Protein AF-A0A931P2D6-F1 (afdb_monomer)

Nearest PDB structures (foldseek):
  6zqb-assembly1_UE  TM=3.163E-01  e=4.507E-01  Saccharomyces cerevisiae S288C
  6lqt-assembly1_A5  TM=3.048E-01  e=7.176E-01  Saccharomyces cerevisiae S288C
  6lqs-assembly1_A5  TM=2.216E-01  e=8.544E-01  Saccharomyces cerevisiae S288C
  3nt2-assembly1_A  TM=3.151E-01  e=7.345E+00  Bacillus subtilis

pLDDT: mean 74.33, std 22.75, range [22.62, 98.75]

Secondary structure (DSSP, 8-state):
-------------------------EEEETTEEEETTTTTTS-SEEETTTTEEEEE--SS--EEEEEEEEEE-TTS-EEEEEEEEEEEEE-TTS-EEEEEEEGGG-SEEEEE-S--SSS-----EE-------TT---B-------------TT-GGGTTEEEE-TTS-EEEEEEE---SS--EEEEEE-TT-TTS-TTSHHHHHHHHHHHTT-BTTEEEEEETTT-B-S-----SSS---S-TTS-B---EEE--PPTT-EEEEEEESSS-HHHHHHHHHTTPPPPTTTS-EESSGGGSPPP-SS-TT-SEEESSSSSSEEEE-SS-TTSS----S-SEEEEEESEEE--EEHHHHS-TT--GGGSHHIIIIIHHHHHHHHHHHHHHHHS-STT-EEBPTT-EEEEEEEEE--SS--EEEEEE-TT-TTSPTTSHHHHHHHHHHHTT-BTTEEEEEETTT-B-SB----SSS-----S-B---EEEE--TT-EEEEEEETTS-HHHHHH-TTTT-STTSTTGGG--EESSGGGSPP-TTTT--EEE--GGG--SSEEEE-SS-TT-TTT------SEEEEEESBPPPP--BTTTS---TTT-GGGSTTHHHHH-

Sequence (615 aa):
MQAIKRLFAATTINHKGSKTRRGVRQVKLGSEMLEGRQLMATGPVFDPGTKQLLIYGTSGNDSVSVGYGSKTDSAGMTVTDSSQIKVSMQIPDGSYIEGQFAAADILLARYVGKGGDDLIQNRTNLVITVADQPNGGTISTSLLYGSTNNSLNNQSSQIGVFTVGRTGEVSVDYIFRGAGYNGSLGFYSLEGMDQYTPGSDAYIKEAVRRANANGSQGFTSINAATEAARFSGKTSWEGDLNNKTSPYKGLKTFTNLAPGSTFAAIIIPSGTFSGVNTKLVKNQTLSSSERPLFSIPEANPYVATSQLWGQMGDLDNRGSLFAFEDQRLDGTTDKDYNDMVFQITGATGVAAPVTEVANPSRKFQSETVFQSEIKQYATEQKNLDVMTESQGQKGIWQVAPSGQVTVDYRFDGGGYESEMAIFSLAGMENLTPGSPEYIKEAARRALTGTELGYVVIRDRIEGAAVAGPMTWESNFNKGGYNGIKTFAMKPGDLIGAMMVPAGTIWEAFNKPELGKDVTSSDNKKRALFSIPEANPMNAWGGTQMIDSMYGGVSGRQYGWEDIRGDNAANCDRDFNDIVFSIGGVSMGTIDSWDKVPTPSNKKILNSTLATSIFV

Mean predicted aligned error: 19.69 Å

Foldseek 3Di:
DDDDDDDDDDDDDDDDDDDDPFDWDWDDDPPDIDTPVVVQVQAWDQDLVVLEIEGEAEPDQKFKWKFFDWDQDPVRDTDGDLQKIKIWIQHPVRDIDIDIDGPVSHPFYFYDYPDGDDDDDDTDTDDDDDDPDPDGDTDGDGDDDDDDDDDDVPPLVAQQKKWFFPQQKKKKAFAFAPAPAQKWKKKFFCVPLVVDQAQDLVSQLQGLVQCVVPALGMHTHDGQVAEFHPDFDAFPVGHRPTDPVHYHPDMDMYHPHDHGTMMGMKMQRHDDSVVLNVCSVVVHDDDQSRRMFTSNASNADDDPPPLSFGQKADAQVFQFKMFGDSHGPVDDDQFQRRHTIMGMASMGGDGHHSCRRGDPVRHPCVGPCNVPPVVVVNVVRVVVRVCCSVLVFFQKWWFAPVQKKKKAFQAAQAPAQKWKKKFFCPPVPPPQAQDLVNLLLRLVQQVPLALGMHGDDGQVAAFHPDFDAWPVTHGPTDHYHPPIDMGGHDHGTMMKMKMQGRDDSVCCNVCVCFLVDVPDPRVLRHIAISGQSNADQAPLSNHFKAFACPPNDTAFKIFGFSHRCNNVVPGQPQSRNTIMTMDSIHGGHGHHPVSDPHDPSRHPCPTPCNVSRPD

Structure (mmCIF, N/CA/C/O backbone):
data_AF-A0A931P2D6-F1
#
_entry.id   AF-A0A931P2D6-F1
#
loop_
_atom_site.group_PDB
_atom_site.id
_atom_site.type_symbol
_atom_site.label_atom_id
_atom_site.label_alt_id
_atom_site.label_comp_id
_atom_site.label_asym_id
_atom_site.label_entity_id
_atom_site.label_seq_id
_atom_site.pdbx_PDB_ins_code
_atom_site.Cartn_x
_atom_site.Cartn_y
_atom_site.Cartn_z
_atom_site.occupancy
_atom_site.B_iso_or_equiv
_atom_site.auth_seq_id
_atom_site.auth_comp_id
_atom_site.auth_asym_id
_atom_site.auth_atom_id
_atom_site.pdbx_PDB_model_num
ATOM 1 N N . MET A 1 1 ? -6.272 -79.682 -29.704 1.00 27.00 1 MET A N 1
ATOM 2 C CA . MET A 1 1 ? -5.087 -80.473 -30.108 1.00 27.00 1 MET A CA 1
ATOM 3 C C . MET A 1 1 ? -3.895 -79.516 -30.119 1.00 27.00 1 MET A C 1
ATOM 5 O O . MET A 1 1 ? -4.114 -78.403 -30.561 1.00 27.00 1 MET A O 1
ATOM 9 N N . GLN A 1 2 ? -2.753 -79.898 -29.525 1.00 26.39 2 GLN A N 1
ATOM 10 C CA . GLN A 1 2 ? -1.398 -79.279 -29.571 1.00 26.39 2 GLN A CA 1
ATOM 11 C C . GLN A 1 2 ? -1.264 -77.884 -30.256 1.00 26.39 2 GLN A C 1
ATOM 13 O O . GLN A 1 2 ? -1.544 -77.779 -31.440 1.00 26.39 2 GLN A O 1
ATOM 18 N N . ALA A 1 3 ? -0.782 -76.798 -29.633 1.00 30.06 3 ALA A N 1
ATOM 19 C CA . ALA A 1 3 ? -0.156 -76.570 -28.317 1.00 30.06 3 ALA A CA 1
ATOM 20 C C . ALA A 1 3 ? -0.503 -75.134 -27.818 1.00 30.06 3 ALA A C 1
ATOM 22 O O . ALA A 1 3 ? -0.788 -74.283 -28.650 1.00 30.06 3 ALA A O 1
ATOM 23 N N . ILE A 1 4 ? -0.602 -74.730 -26.538 1.00 26.02 4 ILE A N 1
ATOM 24 C CA . ILE A 1 4 ? -0.168 -75.202 -25.199 1.00 26.02 4 ILE A CA 1
ATOM 25 C C . ILE A 1 4 ? 1.306 -74.913 -24.803 1.00 26.02 4 ILE A C 1
ATOM 27 O O . ILE A 1 4 ? 2.220 -75.540 -25.324 1.00 26.02 4 ILE A O 1
ATOM 31 N N . LYS A 1 5 ? 1.454 -74.120 -23.714 1.00 28.39 5 LYS A N 1
ATOM 32 C CA . LYS A 1 5 ? 2.644 -73.834 -22.852 1.00 28.39 5 LYS A CA 1
ATOM 33 C C . LYS A 1 5 ? 3.723 -72.935 -23.482 1.00 28.39 5 LYS A C 1
ATOM 35 O O . LYS A 1 5 ? 4.087 -73.121 -24.630 1.00 28.39 5 LYS A O 1
ATOM 40 N N . ARG A 1 6 ? 4.300 -71.950 -22.774 1.00 28.17 6 ARG A N 1
ATOM 41 C CA . ARG A 1 6 ? 4.526 -71.717 -21.314 1.00 28.17 6 ARG A CA 1
ATOM 42 C C . ARG A 1 6 ? 3.856 -70.397 -20.840 1.00 28.17 6 ARG A C 1
ATOM 44 O O . ARG A 1 6 ? 3.757 -69.502 -21.664 1.00 28.17 6 ARG A O 1
ATOM 51 N N . LEU A 1 7 ? 3.353 -70.144 -19.615 1.00 26.84 7 LEU A N 1
ATOM 52 C CA . LEU A 1 7 ? 3.245 -70.864 -18.317 1.00 26.84 7 LEU A CA 1
ATOM 53 C C . LEU A 1 7 ? 4.587 -71.275 -17.675 1.00 26.84 7 LEU A C 1
ATOM 55 O O . LEU A 1 7 ? 5.265 -72.129 -18.237 1.00 26.84 7 LEU A O 1
ATOM 59 N N . PHE A 1 8 ? 5.033 -70.763 -16.514 1.00 26.38 8 PHE A N 1
ATOM 60 C CA . PHE A 1 8 ? 4.377 -70.265 -15.271 1.00 26.38 8 PHE A CA 1
ATOM 61 C C . PHE A 1 8 ? 5.186 -69.059 -14.670 1.00 26.38 8 PHE A C 1
ATOM 63 O O . PHE A 1 8 ? 6.137 -68.634 -15.312 1.00 26.38 8 PHE A O 1
ATOM 70 N N . ALA A 1 9 ? 4.922 -68.430 -13.508 1.00 24.41 9 ALA A N 1
ATOM 71 C CA . ALA A 1 9 ? 4.168 -68.825 -12.308 1.00 24.41 9 ALA A CA 1
ATOM 72 C C . ALA A 1 9 ? 3.549 -67.637 -11.539 1.00 24.41 9 ALA A C 1
ATOM 74 O O . ALA A 1 9 ? 3.959 -66.491 -11.694 1.00 24.41 9 ALA A O 1
ATOM 75 N N . ALA A 1 10 ? 2.584 -67.947 -10.669 1.00 25.09 10 ALA A N 1
ATOM 76 C CA . ALA A 1 10 ? 1.986 -67.008 -9.725 1.00 25.09 10 ALA A CA 1
ATOM 77 C C . ALA A 1 10 ? 2.722 -67.005 -8.377 1.00 25.09 10 ALA A C 1
ATOM 79 O O . ALA A 1 10 ? 3.181 -68.054 -7.931 1.00 25.09 10 ALA A O 1
ATOM 80 N N . THR A 1 11 ? 2.670 -65.870 -7.672 1.00 22.62 11 THR A N 1
ATOM 81 C CA . THR A 1 11 ? 2.781 -65.842 -6.207 1.00 22.62 11 THR A CA 1
ATOM 82 C C . THR A 1 11 ? 1.677 -64.958 -5.640 1.00 22.62 11 THR A C 1
ATOM 84 O O . THR A 1 11 ? 1.738 -63.732 -5.717 1.00 22.62 11 THR A O 1
ATOM 87 N N . THR A 1 12 ? 0.650 -65.578 -5.062 1.00 24.42 12 THR A N 1
ATOM 88 C CA . THR A 1 12 ? -0.350 -64.880 -4.248 1.00 24.42 12 THR A CA 1
ATOM 89 C C . THR A 1 12 ? 0.163 -64.801 -2.815 1.00 24.42 12 THR A C 1
ATOM 91 O O . THR A 1 12 ? 0.302 -65.832 -2.164 1.00 24.42 12 THR A O 1
ATOM 94 N N . ILE A 1 13 ? 0.380 -63.593 -2.291 1.00 24.52 13 ILE A N 1
ATOM 95 C CA . ILE A 1 13 ? 0.448 -63.360 -0.843 1.00 24.52 13 ILE A CA 1
ATOM 96 C C . ILE A 1 13 ? -0.576 -62.283 -0.493 1.00 24.52 13 ILE A C 1
ATOM 98 O O . ILE A 1 13 ? -0.487 -61.141 -0.939 1.00 24.52 13 ILE A O 1
ATOM 102 N N . ASN A 1 14 ? -1.565 -62.672 0.309 1.00 27.97 14 ASN A N 1
ATOM 103 C CA . ASN A 1 14 ? -2.522 -61.752 0.909 1.00 27.97 14 ASN A CA 1
ATOM 104 C C . ASN A 1 14 ? -1.857 -60.985 2.053 1.00 27.97 14 ASN A C 1
ATOM 106 O O . ASN A 1 14 ? -1.484 -61.604 3.050 1.00 27.97 14 ASN A O 1
ATOM 110 N N . HIS A 1 15 ? -1.869 -59.653 2.007 1.00 24.97 15 HIS A N 1
ATOM 111 C CA . HIS A 1 15 ? -1.940 -58.870 3.240 1.00 24.97 15 HIS A CA 1
ATOM 112 C C . HIS A 1 15 ? -2.827 -57.634 3.097 1.00 24.97 15 HIS A C 1
ATOM 114 O O . HIS A 1 15 ? -2.893 -56.992 2.049 1.00 24.97 15 HIS A O 1
ATOM 120 N N . LYS A 1 16 ? -3.582 -57.370 4.168 1.00 32.19 16 LYS A N 1
ATOM 121 C CA . LYS A 1 16 ? -4.598 -56.320 4.254 1.00 32.19 16 LYS A CA 1
ATOM 122 C C . LYS A 1 16 ? -3.925 -54.948 4.289 1.00 32.19 16 LYS A C 1
ATOM 124 O O . LYS A 1 16 ? -2.996 -54.742 5.059 1.00 32.19 16 LYS A O 1
ATOM 129 N N . GLY A 1 17 ? -4.456 -53.997 3.529 1.00 25.98 17 GLY A N 1
ATOM 130 C CA . GLY A 1 17 ? -4.033 -52.601 3.580 1.00 25.98 17 GLY A CA 1
ATOM 131 C C . GLY A 1 17 ? -4.904 -51.750 2.668 1.00 25.98 17 GLY A C 1
ATOM 132 O O . GLY A 1 17 ? -4.983 -52.020 1.472 1.00 25.98 17 GLY A O 1
ATOM 133 N N . SER A 1 18 ? -5.583 -50.762 3.253 1.00 37.47 18 SER A N 1
ATOM 134 C CA . SER A 1 18 ? -6.448 -49.800 2.561 1.00 37.47 18 SER A CA 1
ATOM 135 C C . SER A 1 18 ? -5.818 -49.273 1.266 1.00 37.47 18 SER A C 1
ATOM 137 O O . SER A 1 18 ? -4.689 -48.784 1.280 1.00 37.47 18 SER A O 1
ATOM 139 N N . LYS A 1 19 ? -6.557 -49.334 0.151 1.00 28.84 19 LYS A N 1
ATOM 140 C CA . LYS A 1 19 ? -6.228 -48.589 -1.069 1.00 28.84 19 LYS A CA 1
ATOM 141 C C . LYS A 1 19 ? -7.383 -47.674 -1.437 1.00 28.84 19 LYS A C 1
ATOM 143 O O . LYS A 1 19 ? -8.439 -48.122 -1.882 1.00 28.84 19 LYS A O 1
ATOM 148 N N . THR A 1 20 ? -7.139 -46.384 -1.252 1.00 27.72 20 THR A N 1
ATOM 149 C CA . THR A 1 20 ? -7.930 -45.288 -1.803 1.00 27.72 20 THR A CA 1
ATOM 150 C C . THR A 1 20 ? -8.100 -45.454 -3.316 1.00 27.72 20 THR A C 1
ATOM 152 O O . THR A 1 20 ? -7.175 -45.863 -4.024 1.00 27.72 20 THR A O 1
ATOM 155 N N . ARG A 1 21 ? -9.297 -45.140 -3.827 1.00 29.70 21 ARG A N 1
ATOM 156 C CA . ARG A 1 21 ? -9.554 -45.067 -5.273 1.00 29.70 21 ARG A CA 1
ATOM 157 C C . ARG A 1 21 ? -8.788 -43.873 -5.850 1.00 29.70 21 ARG A C 1
ATOM 159 O O . ARG A 1 21 ? -9.277 -42.751 -5.770 1.00 29.70 21 ARG A O 1
ATOM 166 N N . ARG A 1 22 ? -7.614 -44.122 -6.434 1.00 33.53 22 ARG A N 1
ATOM 167 C CA . ARG A 1 22 ? -6.877 -43.123 -7.222 1.00 33.53 22 ARG A CA 1
ATOM 168 C C . ARG A 1 22 ? -7.607 -42.840 -8.532 1.00 33.53 22 ARG A C 1
ATOM 170 O O . ARG A 1 22 ? -7.958 -43.777 -9.253 1.00 33.53 22 ARG A O 1
ATOM 177 N N . GLY A 1 23 ? -7.835 -41.567 -8.841 1.00 30.02 23 GLY A N 1
ATOM 178 C CA . GLY A 1 23 ? -8.531 -41.141 -10.055 1.00 30.02 23 GLY A CA 1
ATOM 179 C C . GLY A 1 23 ? -7.621 -41.195 -11.281 1.00 30.02 23 GLY A C 1
ATOM 180 O O . GLY A 1 23 ? -6.990 -40.200 -11.629 1.00 30.02 23 GLY A O 1
ATOM 181 N N . VAL A 1 24 ? -7.546 -42.343 -11.960 1.00 36.50 24 VAL A N 1
ATOM 182 C CA . VAL A 1 24 ? -6.767 -42.467 -13.203 1.00 36.50 24 VAL A CA 1
ATOM 183 C C . VAL A 1 24 ? -7.470 -41.702 -14.328 1.00 36.50 24 VAL A C 1
ATOM 185 O O . VAL A 1 24 ? -8.568 -42.069 -14.742 1.00 36.50 24 VAL A O 1
ATOM 188 N N . ARG A 1 25 ? -6.832 -40.650 -14.857 1.00 43.62 25 ARG A N 1
ATOM 189 C CA . ARG A 1 25 ? -7.270 -40.025 -16.114 1.00 43.62 25 ARG A CA 1
ATOM 190 C C . ARG A 1 25 ? -7.010 -40.984 -17.276 1.00 43.62 25 ARG A C 1
ATOM 192 O O . ARG A 1 25 ? -5.879 -41.428 -17.465 1.00 43.62 25 ARG A O 1
ATOM 199 N N . GLN A 1 26 ? -8.052 -41.253 -18.053 1.00 42.09 26 GLN A N 1
ATOM 200 C CA . GLN A 1 26 ? -7.962 -41.916 -19.352 1.00 42.09 26 GLN A CA 1
ATOM 201 C C . GLN A 1 26 ? -7.971 -40.852 -20.456 1.00 42.09 26 GLN A C 1
ATOM 203 O O . GLN A 1 26 ? -8.661 -39.838 -20.324 1.00 42.09 26 GLN A O 1
ATOM 208 N N . VAL A 1 27 ? -7.220 -41.077 -21.533 1.00 43.12 27 VAL A N 1
ATOM 209 C CA . VAL A 1 27 ? -7.222 -40.221 -22.731 1.00 43.12 27 VAL A CA 1
ATOM 210 C C . VAL A 1 27 ? -7.683 -41.060 -23.918 1.00 43.12 27 VAL A C 1
ATOM 212 O O . VAL A 1 27 ? -7.249 -42.203 -24.077 1.00 43.12 27 VAL A O 1
ATOM 215 N N . LYS A 1 28 ? -8.585 -40.504 -24.731 1.00 39.28 28 LYS A N 1
ATOM 216 C CA . LYS A 1 28 ? -9.115 -41.176 -25.917 1.00 39.28 28 LYS A CA 1
ATOM 217 C C . LYS A 1 28 ? -8.260 -40.845 -27.136 1.00 39.28 28 LYS A C 1
ATOM 219 O O . LYS A 1 28 ? -8.118 -39.675 -27.476 1.00 39.28 28 LYS A O 1
ATOM 224 N N . LEU A 1 29 ? -7.743 -41.868 -27.805 1.00 41.34 29 LEU A N 1
ATOM 225 C CA . LEU A 1 29 ? -6.974 -41.760 -29.044 1.00 41.34 29 LEU A CA 1
ATOM 226 C C . LEU A 1 29 ? -7.698 -42.552 -30.132 1.00 41.34 29 LEU A C 1
ATOM 228 O O . LEU A 1 29 ? -7.750 -43.781 -30.107 1.00 41.34 29 LEU A O 1
ATOM 232 N N . GLY A 1 30 ? -8.331 -41.834 -31.063 1.00 50.66 30 GLY A N 1
ATOM 233 C CA . GLY A 1 30 ? -9.207 -42.440 -32.066 1.00 50.66 30 GLY A CA 1
ATOM 234 C C . GLY A 1 30 ? -10.368 -43.204 -31.417 1.00 50.66 30 GLY A C 1
ATOM 235 O O . GLY A 1 30 ? -11.202 -42.618 -30.722 1.00 50.66 30 GLY A O 1
ATOM 236 N N . SER A 1 31 ? -10.436 -44.515 -31.652 1.00 36.12 31 SER A N 1
ATOM 237 C CA . SER A 1 31 ? -11.434 -45.413 -31.057 1.00 36.12 31 SER A CA 1
ATOM 238 C C . SER A 1 31 ? -11.044 -45.983 -29.688 1.00 36.12 31 SER A C 1
ATOM 240 O O . SER A 1 31 ? -11.916 -46.526 -29.012 1.00 36.12 31 SER A O 1
ATOM 242 N N . GLU A 1 32 ? -9.784 -45.866 -29.262 1.00 37.41 32 GLU A N 1
ATOM 243 C CA . GLU A 1 32 ? -9.263 -46.528 -28.058 1.00 37.41 32 GLU A CA 1
ATOM 244 C C . GLU A 1 32 ? -9.112 -45.578 -26.861 1.00 37.41 32 GLU A C 1
ATOM 246 O O . GLU A 1 32 ? -8.974 -44.362 -27.004 1.00 37.41 32 GLU A O 1
ATOM 251 N N . MET A 1 33 ? -9.156 -46.149 -25.655 1.00 44.28 33 MET A N 1
ATOM 252 C CA . MET A 1 33 ? -8.994 -45.449 -24.377 1.00 44.28 33 MET A CA 1
ATOM 253 C C . MET A 1 33 ? -7.714 -45.948 -23.708 1.00 44.28 33 MET A C 1
ATOM 255 O O . MET A 1 33 ? -7.650 -47.117 -23.329 1.00 44.28 33 MET A O 1
ATOM 259 N N . LEU A 1 34 ? -6.713 -45.079 -23.549 1.00 43.94 34 LEU A N 1
ATOM 260 C CA . LEU A 1 34 ? -5.438 -45.435 -22.922 1.00 43.94 34 LEU A CA 1
ATOM 261 C C . LEU A 1 34 ? -5.360 -44.929 -21.479 1.00 43.94 34 LEU A C 1
ATOM 263 O O . LEU A 1 34 ? -5.760 -43.803 -21.164 1.00 43.94 34 LEU A O 1
ATOM 267 N N . GLU A 1 35 ? -4.804 -45.759 -20.597 1.00 48.09 35 GLU A N 1
ATOM 268 C CA . GLU A 1 35 ? -4.515 -45.387 -19.210 1.00 48.09 35 GLU A CA 1
ATOM 269 C C . GLU A 1 35 ? -3.134 -44.730 -19.067 1.00 48.09 35 GLU A C 1
ATOM 271 O O . GLU A 1 35 ? -2.210 -44.990 -19.839 1.00 48.09 35 GLU A O 1
ATOM 276 N N . GLY A 1 36 ? -2.942 -43.940 -18.003 1.00 43.00 36 GLY A N 1
ATOM 277 C CA . GLY A 1 36 ? -1.707 -43.182 -17.741 1.00 43.00 36 GLY A CA 1
ATOM 278 C C . GLY A 1 36 ? -0.396 -43.982 -17.654 1.00 43.00 36 GLY A C 1
ATOM 279 O O . GLY A 1 36 ? 0.670 -43.378 -17.610 1.00 43.00 36 GLY A O 1
ATOM 280 N N . ARG A 1 37 ? -0.433 -45.324 -17.636 1.00 46.22 37 ARG A N 1
ATOM 281 C CA . ARG A 1 37 ? 0.767 -46.172 -17.780 1.00 46.22 37 ARG A CA 1
ATOM 282 C C . ARG A 1 37 ? 1.078 -46.562 -19.227 1.00 46.22 37 ARG A C 1
ATOM 284 O O . ARG A 1 37 ? 2.245 -46.767 -19.530 1.00 46.22 37 ARG A O 1
ATOM 291 N N . GLN A 1 38 ? 0.072 -46.661 -20.096 1.00 47.16 38 GLN A N 1
ATOM 292 C CA . GLN A 1 38 ? 0.253 -46.950 -21.524 1.00 47.16 38 GLN A CA 1
ATOM 293 C C . GLN A 1 38 ? 0.773 -45.714 -22.267 1.00 47.16 38 GLN A C 1
ATOM 295 O O . GLN A 1 38 ? 1.673 -45.839 -23.090 1.00 47.16 38 GLN A O 1
ATOM 300 N N . LEU A 1 39 ? 0.297 -44.521 -21.890 1.00 50.88 39 LEU A N 1
ATOM 301 C CA . LEU A 1 39 ? 0.727 -43.236 -22.463 1.00 50.88 39 LEU A CA 1
ATOM 302 C C . LEU A 1 39 ? 2.235 -42.945 -22.302 1.00 50.88 39 LEU A C 1
ATOM 304 O O . LEU A 1 39 ? 2.794 -42.189 -23.086 1.00 50.88 39 LEU A O 1
ATOM 308 N N . MET A 1 40 ? 2.916 -43.563 -21.326 1.00 47.66 40 MET A N 1
ATOM 309 C CA . MET A 1 40 ? 4.375 -43.427 -21.164 1.00 47.66 40 MET A CA 1
ATOM 310 C C . MET A 1 40 ? 5.190 -44.313 -22.125 1.00 47.66 40 MET A C 1
ATOM 312 O O . MET A 1 40 ? 6.397 -44.131 -22.225 1.00 47.66 40 MET A O 1
ATOM 316 N N . ALA A 1 41 ? 4.566 -45.277 -22.811 1.00 47.41 41 ALA A N 1
ATOM 317 C CA . ALA A 1 41 ? 5.238 -46.169 -23.763 1.00 47.41 41 ALA A CA 1
ATOM 318 C C . ALA A 1 41 ? 5.039 -45.750 -25.233 1.00 47.41 41 ALA A C 1
ATOM 320 O O . ALA A 1 41 ? 5.680 -46.307 -26.119 1.00 47.41 41 ALA A O 1
ATOM 321 N N . THR A 1 42 ? 4.145 -44.792 -25.499 1.00 50.28 42 THR A N 1
ATOM 322 C CA . THR A 1 42 ? 3.752 -44.359 -26.852 1.00 50.28 42 THR A CA 1
ATOM 323 C C . THR A 1 42 ? 4.467 -43.099 -27.345 1.00 50.28 42 THR A C 1
ATOM 325 O O . THR A 1 42 ? 4.285 -42.724 -28.498 1.00 50.28 42 THR A O 1
ATOM 328 N N . GLY A 1 43 ? 5.267 -42.442 -26.499 1.00 54.38 43 GLY A N 1
ATOM 329 C CA . GLY A 1 43 ? 5.940 -41.183 -26.832 1.00 54.38 43 GLY A CA 1
ATOM 330 C C . GLY A 1 43 ? 5.035 -39.948 -26.762 1.00 54.38 43 GLY A C 1
ATOM 331 O O . GLY A 1 43 ? 3.987 -39.993 -26.112 1.00 54.38 43 GLY A O 1
ATOM 332 N N . PRO A 1 44 ? 5.442 -38.825 -27.386 1.00 58.59 44 PRO A N 1
ATOM 333 C CA . PRO A 1 44 ? 4.629 -37.615 -27.462 1.00 58.59 44 PRO A CA 1
ATOM 334 C C . PRO A 1 44 ? 3.285 -37.881 -28.154 1.00 58.59 44 PRO A C 1
ATOM 336 O O . PRO A 1 44 ? 3.231 -38.525 -29.199 1.00 58.59 44 PRO A O 1
ATOM 339 N N . VAL A 1 45 ? 2.198 -37.358 -27.591 1.00 59.09 45 VAL A N 1
ATOM 340 C CA . VAL A 1 45 ? 0.827 -37.565 -28.078 1.00 59.09 45 VAL A CA 1
ATOM 341 C C . VAL A 1 45 ? 0.213 -36.229 -28.469 1.00 59.09 45 VAL A C 1
ATOM 343 O O . VAL A 1 45 ? 0.094 -35.337 -27.633 1.00 59.09 45 VAL A O 1
ATOM 346 N N . PHE A 1 46 ? -0.230 -36.094 -29.717 1.00 53.47 46 PHE A N 1
ATOM 347 C CA . PHE A 1 46 ? -1.015 -34.939 -30.151 1.00 53.47 46 PHE A CA 1
ATOM 348 C C . PHE A 1 46 ? -2.516 -35.195 -29.947 1.00 53.47 46 PHE A C 1
ATOM 350 O O . PHE A 1 46 ? -3.054 -36.187 -30.439 1.00 53.47 46 PHE A O 1
ATOM 357 N N . ASP A 1 47 ? -3.191 -34.294 -29.232 1.00 56.50 47 ASP A N 1
ATOM 358 C CA . ASP A 1 47 ? -4.649 -34.240 -29.120 1.00 56.50 47 ASP A CA 1
ATOM 359 C C . ASP A 1 47 ? -5.206 -33.259 -30.172 1.00 56.50 47 ASP A C 1
ATOM 361 O O . ASP A 1 47 ? -5.114 -32.040 -29.978 1.00 56.50 47 ASP A O 1
ATOM 365 N N . PRO A 1 48 ? -5.815 -33.750 -31.270 1.00 43.59 48 PRO A N 1
ATOM 366 C CA . PRO A 1 48 ? -6.353 -32.894 -32.324 1.00 43.59 48 PRO A CA 1
ATOM 367 C C . PRO A 1 48 ? -7.606 -32.115 -31.900 1.00 43.59 48 PRO A C 1
ATOM 369 O O . PRO A 1 48 ? -7.946 -31.126 -32.545 1.00 43.59 48 PRO A O 1
ATOM 372 N N . GLY A 1 49 ? -8.298 -32.525 -30.829 1.00 46.09 49 GLY A N 1
ATOM 373 C CA . GLY A 1 49 ? -9.482 -31.832 -30.318 1.00 46.09 49 GLY A CA 1
ATOM 374 C C . GLY A 1 49 ? -9.134 -30.568 -29.533 1.00 46.09 49 GLY A C 1
ATOM 375 O O . GLY A 1 49 ? -9.867 -29.584 -29.599 1.00 46.09 49 GLY A O 1
ATOM 376 N N . THR A 1 50 ? -8.002 -30.570 -28.821 1.00 48.59 50 THR A N 1
ATOM 377 C CA . THR A 1 50 ? -7.498 -29.394 -28.087 1.00 48.59 50 THR A CA 1
ATOM 378 C C . THR A 1 50 ? -6.308 -28.700 -28.757 1.00 48.59 50 THR A C 1
ATOM 380 O O . THR A 1 50 ? -5.880 -27.648 -28.280 1.00 48.59 50 THR A O 1
ATOM 383 N N . LYS A 1 51 ? -5.782 -29.264 -29.855 1.00 46.16 51 LYS A N 1
ATOM 384 C CA . LYS A 1 51 ? -4.535 -28.858 -30.531 1.00 46.16 51 LYS A CA 1
ATOM 385 C C . LYS A 1 51 ? -3.312 -28.843 -29.599 1.00 46.16 51 LYS A C 1
ATOM 387 O O . LYS A 1 51 ? -2.423 -27.999 -29.735 1.00 46.16 51 LYS A O 1
ATOM 392 N N . GLN A 1 52 ? -3.266 -29.766 -28.633 1.00 46.72 52 GLN A N 1
ATOM 393 C CA . GLN A 1 52 ? -2.192 -29.851 -27.634 1.00 46.72 52 GLN A CA 1
ATOM 394 C C . GLN A 1 52 ? -1.246 -31.018 -27.914 1.00 46.72 52 GLN A C 1
ATOM 396 O O . GLN A 1 52 ? -1.688 -32.141 -28.143 1.00 46.72 52 GLN A O 1
ATOM 401 N N . LEU A 1 53 ? 0.062 -30.769 -27.823 1.00 53.03 53 LEU A N 1
ATOM 402 C CA . LEU A 1 53 ? 1.081 -31.815 -27.792 1.00 53.03 53 LEU A CA 1
ATOM 403 C C . LEU A 1 53 ? 1.428 -32.160 -26.336 1.00 53.03 53 LEU A C 1
ATOM 405 O O . LEU A 1 53 ? 1.909 -31.317 -25.577 1.00 53.03 53 LEU A O 1
ATOM 409 N N . LEU A 1 54 ? 1.181 -33.404 -25.942 1.00 53.62 54 LEU A N 1
ATOM 410 C CA . LEU A 1 54 ? 1.388 -33.927 -24.595 1.00 53.62 54 LEU A CA 1
ATOM 411 C C . LEU A 1 54 ? 2.648 -34.795 -24.567 1.00 53.62 54 LEU A C 1
ATOM 413 O O . LEU A 1 54 ? 2.736 -35.801 -25.267 1.00 53.62 54 LEU A O 1
ATOM 417 N N . ILE A 1 55 ? 3.621 -34.410 -23.745 1.00 59.06 55 ILE A N 1
ATOM 418 C CA . ILE A 1 55 ? 4.889 -35.122 -23.567 1.00 59.06 55 ILE A CA 1
ATOM 419 C C . ILE A 1 55 ? 4.887 -35.726 -22.161 1.00 59.06 55 ILE A C 1
ATOM 421 O O . ILE A 1 55 ? 4.863 -35.002 -21.166 1.00 59.06 55 ILE A O 1
ATOM 425 N N . TYR A 1 56 ? 4.888 -37.054 -22.074 1.00 56.31 56 TYR A N 1
ATOM 426 C CA . TYR A 1 56 ? 4.894 -37.787 -20.808 1.00 56.31 56 TYR A CA 1
ATOM 427 C C . TYR A 1 56 ? 6.318 -38.206 -20.461 1.00 56.31 56 TYR A C 1
ATOM 429 O O . TYR A 1 56 ? 6.983 -38.814 -21.293 1.00 56.31 56 TYR A O 1
ATOM 437 N N . GLY A 1 57 ? 6.764 -37.911 -19.241 1.00 50.91 57 GLY A N 1
ATOM 438 C CA . GLY A 1 57 ? 8.097 -38.288 -18.770 1.00 50.91 57 GLY A CA 1
ATOM 439 C C . GLY A 1 57 ? 8.091 -38.866 -17.361 1.00 50.91 57 GLY A C 1
ATOM 440 O O . GLY A 1 57 ? 7.072 -38.906 -16.658 1.00 50.91 57 GLY A O 1
ATOM 441 N N . THR A 1 58 ? 9.252 -39.354 -16.952 1.00 46.75 58 THR A N 1
ATOM 442 C CA . THR A 1 58 ? 9.480 -39.934 -15.635 1.00 46.75 58 THR A CA 1
ATOM 443 C C . THR A 1 58 ? 10.015 -38.892 -14.652 1.00 46.75 58 THR A C 1
ATOM 445 O O . THR A 1 58 ? 10.358 -37.766 -15.000 1.00 46.75 58 THR A O 1
ATOM 448 N N . SER A 1 59 ? 9.993 -39.219 -13.361 1.00 45.66 59 SER A N 1
ATOM 449 C CA . SER A 1 59 ? 10.592 -38.367 -12.334 1.00 45.66 59 SER A CA 1
ATOM 450 C C . SER A 1 59 ? 12.114 -38.554 -12.354 1.00 45.66 59 SER A C 1
ATOM 452 O O . SER A 1 59 ? 12.613 -39.506 -11.750 1.00 45.66 59 SER A O 1
ATOM 454 N N . GLY A 1 60 ? 12.830 -37.676 -13.055 1.00 46.88 60 GLY A N 1
ATOM 455 C CA . GLY A 1 60 ? 14.278 -37.752 -13.250 1.00 46.88 60 GLY A CA 1
ATOM 456 C C . GLY A 1 60 ? 14.816 -36.606 -14.111 1.00 46.88 60 GLY A C 1
ATOM 457 O O . GLY A 1 60 ? 14.071 -35.697 -14.477 1.00 46.88 60 GLY A O 1
ATOM 458 N N . ASN A 1 61 ? 16.115 -36.660 -14.427 1.00 44.09 61 ASN A N 1
ATOM 459 C CA . ASN A 1 61 ? 16.800 -35.730 -15.337 1.00 44.09 61 ASN A CA 1
ATOM 460 C C . ASN A 1 61 ? 16.473 -36.048 -16.813 1.00 44.09 61 ASN A C 1
ATOM 462 O O . ASN A 1 61 ? 17.375 -36.266 -17.622 1.00 44.09 61 ASN A O 1
ATOM 466 N N . ASP A 1 62 ? 15.188 -36.125 -17.149 1.00 47.38 62 ASP A N 1
ATOM 467 C CA . ASP A 1 62 ? 14.713 -36.402 -18.504 1.00 47.38 62 ASP A CA 1
ATOM 468 C C . ASP A 1 62 ? 15.008 -35.173 -19.385 1.00 47.38 62 ASP A C 1
ATOM 470 O O . ASP A 1 62 ? 14.606 -34.054 -19.054 1.00 47.38 62 ASP A O 1
ATOM 474 N N . SER A 1 63 ? 15.714 -35.358 -20.506 1.00 49.69 63 SER A N 1
ATOM 475 C CA . SER A 1 63 ? 15.993 -34.269 -21.450 1.00 49.69 63 SER A CA 1
ATOM 476 C C . SER A 1 63 ? 15.014 -34.324 -22.623 1.00 49.69 63 SER A C 1
ATOM 478 O O . SER A 1 63 ? 14.774 -35.377 -23.217 1.00 49.69 63 SER A O 1
ATOM 480 N N . VAL A 1 64 ? 14.409 -33.182 -22.954 1.00 49.16 64 VAL A N 1
ATOM 481 C CA . VAL A 1 64 ? 13.459 -33.058 -24.067 1.00 49.16 64 VAL A CA 1
ATOM 482 C C . VAL A 1 64 ? 14.042 -32.091 -25.082 1.00 49.16 64 VAL A C 1
ATOM 484 O O . VAL A 1 64 ? 14.266 -30.925 -24.781 1.00 49.16 64 VAL A O 1
ATOM 487 N N . SER A 1 65 ? 14.284 -32.586 -26.291 1.00 51.03 65 SER A N 1
ATOM 488 C CA . SER A 1 65 ? 14.737 -31.794 -27.430 1.00 51.03 65 SER A CA 1
ATOM 489 C C . SER A 1 65 ? 13.583 -31.595 -28.403 1.00 51.03 65 SER A C 1
ATOM 491 O O . SER A 1 65 ? 12.902 -32.552 -28.781 1.00 51.03 65 SER A O 1
ATOM 493 N N . VAL A 1 66 ? 13.376 -30.352 -28.831 1.00 50.97 66 VAL A N 1
ATOM 494 C CA . VAL A 1 66 ? 12.418 -30.001 -29.882 1.00 50.97 66 VAL A CA 1
ATOM 495 C C . VAL A 1 66 ? 13.202 -29.385 -31.032 1.00 50.97 66 VAL A C 1
ATOM 497 O O . VAL A 1 66 ? 13.897 -28.388 -30.860 1.00 50.97 66 VAL A O 1
ATOM 500 N N . GLY A 1 67 ? 13.099 -29.996 -32.205 1.00 50.34 67 GLY A N 1
ATOM 501 C CA . GLY A 1 67 ? 13.711 -29.518 -33.436 1.00 50.34 67 GLY A CA 1
ATOM 502 C C . GLY A 1 67 ? 12.704 -29.500 -34.575 1.00 50.34 67 GLY A C 1
ATOM 503 O O . GLY A 1 67 ? 11.561 -29.937 -34.439 1.00 50.34 67 GLY A O 1
ATOM 504 N N . TYR A 1 68 ? 13.139 -29.014 -35.726 1.00 53.06 68 TYR A N 1
ATOM 505 C CA . TYR A 1 68 ? 12.361 -29.118 -36.954 1.00 53.06 68 TYR A CA 1
ATOM 506 C C . TYR A 1 68 ? 12.589 -30.478 -37.626 1.00 53.06 68 TYR A C 1
ATOM 508 O O . TYR A 1 68 ? 13.578 -31.169 -37.364 1.00 53.06 68 TYR A O 1
ATOM 516 N N . GLY A 1 69 ? 11.661 -30.875 -38.494 1.00 51.38 69 GLY A N 1
ATOM 517 C CA . GLY A 1 69 ? 11.856 -32.007 -39.390 1.00 51.38 69 GLY A CA 1
ATOM 518 C C . GLY A 1 69 ? 12.983 -31.743 -40.389 1.00 51.38 69 GLY A C 1
ATOM 519 O O . GLY A 1 69 ? 13.553 -30.653 -40.461 1.00 51.38 69 GLY A O 1
ATOM 520 N N . SER A 1 70 ? 13.290 -32.744 -41.208 1.00 52.59 70 SER A N 1
ATOM 521 C CA . SER A 1 70 ? 14.162 -32.557 -42.367 1.00 52.59 70 SER A CA 1
ATOM 522 C C . SER A 1 70 ? 13.528 -33.185 -43.597 1.00 52.59 70 SER A C 1
ATOM 524 O O . SER A 1 70 ? 12.879 -34.228 -43.501 1.00 52.59 70 SER A O 1
ATOM 526 N N . LYS A 1 71 ? 13.715 -32.533 -44.741 1.00 50.72 71 LYS A N 1
ATOM 527 C CA . LYS A 1 71 ? 13.298 -33.006 -46.059 1.00 50.72 71 LYS A CA 1
ATOM 528 C C . LYS A 1 71 ? 14.496 -32.990 -46.989 1.00 50.72 71 LYS A C 1
ATOM 530 O O . LYS A 1 71 ? 15.379 -32.148 -46.855 1.00 50.72 71 LYS A O 1
ATOM 535 N N . THR A 1 72 ? 14.524 -33.907 -47.939 1.00 50.53 72 THR A N 1
ATOM 536 C CA . THR A 1 72 ? 15.519 -33.869 -49.009 1.00 50.53 72 THR A CA 1
ATOM 537 C C . THR A 1 72 ? 15.002 -32.948 -50.108 1.00 50.53 72 THR A C 1
ATOM 539 O O . THR A 1 72 ? 13.872 -33.116 -50.570 1.00 50.53 72 THR A O 1
ATOM 542 N N . ASP A 1 73 ? 15.792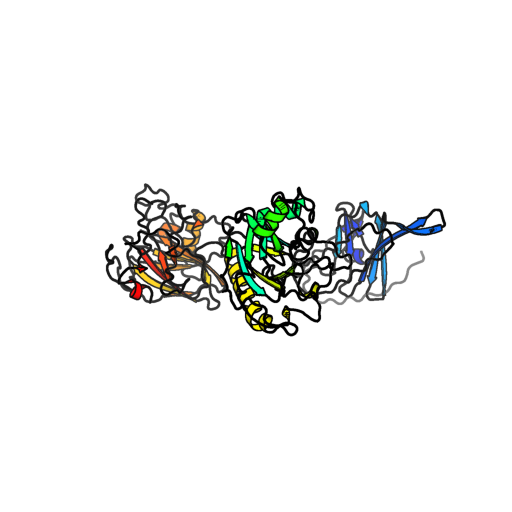 -31.952 -50.498 1.00 54.34 73 ASP A N 1
ATOM 543 C CA . ASP A 1 73 ? 15.463 -31.081 -51.622 1.00 54.34 73 ASP A CA 1
ATOM 544 C C . ASP A 1 73 ? 15.613 -31.807 -52.974 1.00 54.34 73 ASP A C 1
ATOM 546 O O . ASP A 1 73 ? 16.073 -32.949 -53.065 1.00 54.34 73 ASP A O 1
ATOM 550 N N . SER A 1 74 ? 15.234 -31.137 -54.062 1.00 51.66 74 SER A N 1
ATOM 551 C CA . SER A 1 74 ? 15.348 -31.683 -55.420 1.00 51.66 74 SER A CA 1
ATOM 552 C C . SER A 1 74 ? 16.793 -31.892 -55.906 1.00 51.66 74 SER A C 1
ATOM 554 O O . SER A 1 74 ? 16.981 -32.447 -56.986 1.00 51.66 74 SER A O 1
ATOM 556 N N . ALA A 1 75 ? 17.802 -31.450 -55.147 1.00 51.41 75 ALA A N 1
ATOM 557 C CA . ALA A 1 75 ? 19.222 -31.675 -55.409 1.00 51.41 75 ALA A CA 1
ATOM 558 C C . ALA A 1 75 ? 19.821 -32.804 -54.542 1.00 51.41 75 ALA A C 1
ATOM 560 O O . ALA A 1 75 ? 21.003 -33.117 -54.681 1.00 51.41 75 ALA A O 1
ATOM 561 N N . GLY A 1 76 ? 19.025 -33.443 -53.678 1.00 49.31 76 GLY A N 1
ATOM 562 C CA . GLY A 1 76 ? 19.480 -34.520 -52.800 1.00 49.31 76 GLY A CA 1
ATOM 563 C C . GLY A 1 76 ? 20.058 -34.050 -51.462 1.00 49.31 76 GLY A C 1
ATOM 564 O O . GLY A 1 76 ? 20.556 -34.885 -50.707 1.00 49.31 76 GLY A O 1
ATOM 565 N N . MET A 1 77 ? 19.999 -32.753 -51.135 1.00 38.78 77 MET A N 1
ATOM 566 C CA . MET A 1 77 ? 20.474 -32.235 -49.850 1.00 38.78 77 MET A CA 1
ATOM 567 C C . MET A 1 77 ? 19.378 -32.253 -48.785 1.00 38.78 77 MET A C 1
ATOM 569 O O . MET A 1 77 ? 18.238 -31.853 -49.015 1.00 38.78 77 MET A O 1
ATOM 573 N N . THR A 1 78 ? 19.741 -32.707 -47.587 1.00 44.72 78 THR A N 1
ATOM 574 C CA . THR A 1 78 ? 18.874 -32.674 -46.407 1.00 44.72 78 THR A CA 1
ATOM 575 C C . THR A 1 78 ? 18.781 -31.244 -45.884 1.00 44.72 78 THR A C 1
ATOM 577 O O . THR A 1 78 ? 19.741 -30.723 -45.320 1.00 44.72 78 THR A O 1
ATOM 580 N N . VAL A 1 79 ? 17.617 -30.623 -46.050 1.00 44.44 79 VAL A N 1
ATOM 581 C CA . VAL A 1 79 ? 17.303 -29.273 -45.576 1.00 44.44 79 VAL A CA 1
ATOM 582 C C . VAL A 1 79 ? 16.257 -29.321 -44.465 1.00 44.44 79 VAL A C 1
ATOM 584 O O . VAL A 1 79 ? 15.429 -30.233 -44.395 1.00 44.44 79 VAL A O 1
ATOM 587 N N . THR A 1 80 ? 16.286 -28.330 -43.579 1.00 47.88 80 THR A N 1
ATOM 588 C CA . THR A 1 80 ? 15.318 -28.195 -42.487 1.00 47.88 80 THR A CA 1
ATOM 589 C C . THR A 1 80 ? 13.902 -28.030 -43.039 1.00 47.88 80 THR A C 1
ATOM 591 O O . THR A 1 80 ? 13.655 -27.195 -43.910 1.00 47.88 80 THR A O 1
ATOM 594 N N . ASP A 1 81 ? 12.953 -28.812 -42.528 1.00 59.25 81 ASP A N 1
ATOM 595 C CA . ASP A 1 81 ? 11.540 -28.690 -42.871 1.00 59.25 81 ASP A CA 1
ATOM 596 C C . ASP A 1 81 ? 10.766 -28.022 -41.735 1.00 59.25 81 ASP A C 1
ATOM 598 O O . ASP A 1 81 ? 10.282 -28.685 -40.819 1.00 59.25 81 ASP A O 1
ATOM 602 N N . SER A 1 82 ? 10.625 -26.698 -41.812 1.00 52.34 82 SER A N 1
ATOM 603 C CA . SER A 1 82 ? 9.865 -25.894 -40.847 1.00 52.34 82 SER A CA 1
ATOM 604 C C . SER A 1 82 ? 8.364 -26.214 -40.809 1.00 52.34 82 SER A C 1
ATOM 606 O O . SER A 1 82 ? 7.680 -25.805 -39.874 1.00 52.34 82 SER A O 1
ATOM 608 N N . SER A 1 83 ? 7.838 -26.985 -41.772 1.00 50.25 83 SER A N 1
ATOM 609 C CA . SER A 1 83 ? 6.450 -27.471 -41.739 1.00 50.25 83 SER A CA 1
ATOM 610 C C . SER A 1 83 ? 6.225 -28.638 -40.764 1.00 50.25 83 SER A C 1
ATOM 612 O O . SER A 1 83 ? 5.080 -28.953 -40.432 1.00 50.25 83 SER A O 1
ATOM 614 N N . GLN A 1 84 ? 7.303 -29.261 -40.277 1.00 51.78 84 GLN A N 1
ATOM 615 C CA . GLN A 1 84 ? 7.296 -30.425 -39.392 1.00 51.78 84 GLN A CA 1
ATOM 616 C C . GLN A 1 84 ? 8.082 -30.111 -38.111 1.00 51.78 84 GLN A C 1
ATOM 618 O O . GLN A 1 84 ? 9.189 -29.579 -38.164 1.00 51.78 84 GLN A O 1
ATOM 623 N N . ILE A 1 85 ? 7.548 -30.487 -36.952 1.00 56.47 85 ILE A N 1
ATOM 624 C CA . ILE A 1 85 ? 8.248 -30.438 -35.663 1.00 56.47 85 ILE A CA 1
ATOM 625 C C . ILE A 1 85 ? 8.587 -31.869 -35.253 1.00 56.47 85 ILE A C 1
ATOM 627 O O . ILE A 1 85 ? 7.712 -32.737 -35.205 1.00 56.47 85 ILE A O 1
ATOM 631 N N . LYS A 1 86 ? 9.861 -32.105 -34.939 1.00 59.34 86 LYS A N 1
ATOM 632 C CA . LYS A 1 86 ? 10.364 -33.346 -34.356 1.00 59.34 86 LYS A CA 1
ATOM 633 C C . LYS A 1 86 ? 10.581 -33.142 -32.858 1.00 59.34 86 LYS A C 1
ATOM 635 O O . LYS A 1 86 ? 11.282 -32.222 -32.445 1.00 59.34 86 LYS A O 1
ATOM 640 N N . VAL A 1 87 ? 10.010 -34.024 -32.047 1.00 56.56 87 VAL A N 1
ATOM 641 C CA . VAL A 1 87 ? 10.216 -34.044 -30.596 1.00 56.56 87 VAL A CA 1
ATOM 642 C C . VAL A 1 87 ? 10.904 -35.343 -30.221 1.00 56.56 87 VAL A C 1
ATOM 644 O O . VAL A 1 87 ? 10.388 -36.414 -30.533 1.00 56.56 87 VAL A O 1
ATOM 647 N N . SER A 1 88 ? 12.041 -35.238 -29.539 1.00 51.97 88 SER A N 1
ATOM 648 C CA . SER A 1 88 ? 12.841 -3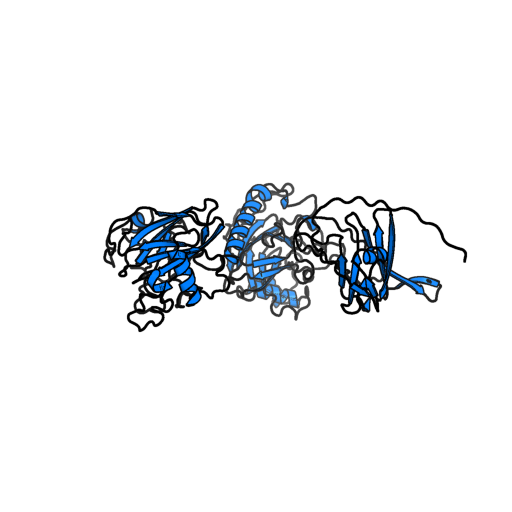6.367 -29.065 1.00 51.97 88 SER A CA 1
ATOM 649 C C . SER A 1 88 ? 13.044 -36.228 -27.556 1.00 51.97 88 SER A C 1
ATOM 651 O O . SER A 1 88 ? 13.556 -35.214 -27.084 1.00 51.97 88 SER A O 1
ATOM 653 N N . MET A 1 89 ? 12.646 -37.239 -26.788 1.00 49.44 89 MET A N 1
ATOM 654 C CA . MET A 1 89 ? 12.905 -37.329 -25.348 1.00 49.44 89 MET A CA 1
ATOM 655 C C . MET A 1 89 ? 13.988 -38.372 -25.098 1.00 49.44 89 MET A C 1
ATOM 657 O O . MET A 1 89 ? 13.859 -39.490 -25.595 1.00 49.44 89 MET A O 1
ATOM 661 N N . GLN A 1 90 ? 15.002 -38.031 -24.303 1.00 47.69 90 GLN A N 1
ATOM 662 C CA . GLN A 1 90 ? 15.954 -38.999 -23.769 1.00 47.69 90 GLN A CA 1
ATOM 663 C C . GLN A 1 90 ? 15.509 -39.465 -22.380 1.00 47.69 90 GLN A C 1
ATOM 665 O O . GLN A 1 90 ? 15.291 -38.656 -21.477 1.00 47.69 90 GLN A O 1
ATOM 670 N N . ILE A 1 91 ? 15.391 -40.779 -22.219 1.00 52.09 91 ILE A N 1
ATOM 671 C CA . ILE A 1 91 ? 15.070 -41.449 -20.956 1.00 52.09 91 ILE A CA 1
ATOM 672 C C . ILE A 1 91 ? 16.371 -41.606 -20.141 1.00 52.09 91 ILE A C 1
ATOM 674 O O . ILE A 1 91 ? 17.444 -41.724 -20.739 1.00 52.09 91 ILE A O 1
ATOM 678 N N . PRO A 1 92 ? 16.337 -41.652 -18.792 1.00 44.62 92 PRO A N 1
ATOM 679 C CA . PRO A 1 92 ? 17.544 -41.792 -17.966 1.00 44.62 92 PRO A CA 1
ATOM 680 C C . PRO A 1 92 ? 18.416 -43.041 -18.205 1.00 44.62 92 PRO A C 1
ATOM 682 O O . PRO A 1 92 ? 19.525 -43.103 -17.679 1.00 44.62 92 PRO A O 1
ATOM 685 N N . ASP A 1 93 ? 17.954 -44.031 -18.977 1.00 48.72 93 ASP A N 1
ATOM 686 C CA . ASP A 1 93 ? 18.760 -45.177 -19.432 1.00 48.72 93 ASP A CA 1
ATOM 687 C C . ASP A 1 93 ? 19.558 -44.900 -20.727 1.00 48.72 93 ASP A C 1
ATOM 689 O O . ASP A 1 93 ? 20.293 -45.763 -21.207 1.00 48.72 93 ASP A O 1
ATOM 693 N N . GLY A 1 94 ? 19.437 -43.689 -21.278 1.00 44.06 94 GLY A N 1
ATOM 694 C CA . GLY A 1 94 ? 20.092 -43.233 -22.499 1.00 44.06 94 GLY A CA 1
ATOM 695 C C . GLY A 1 94 ? 19.298 -43.487 -23.783 1.00 44.06 94 GLY A C 1
ATOM 696 O O . GLY A 1 94 ? 19.726 -43.008 -24.835 1.00 44.06 94 GLY A O 1
ATOM 697 N N . SER A 1 95 ? 18.166 -44.197 -23.722 1.00 46.12 95 SER A N 1
ATOM 698 C CA . SER A 1 95 ? 17.297 -44.447 -24.878 1.00 46.12 95 SER A CA 1
ATOM 699 C C . SER A 1 95 ? 16.474 -43.215 -25.275 1.00 46.12 95 SER A C 1
ATOM 701 O O . SER A 1 95 ? 16.294 -42.290 -24.483 1.00 46.12 95 SER A O 1
ATOM 703 N N . TYR A 1 96 ? 15.973 -43.197 -26.515 1.00 46.38 96 TYR A N 1
ATOM 704 C CA . TYR A 1 96 ? 15.175 -42.094 -27.054 1.00 46.38 96 TYR A CA 1
ATOM 705 C C . TYR A 1 96 ? 13.784 -42.557 -27.489 1.00 46.38 96 TYR A C 1
ATOM 707 O O . TYR A 1 96 ? 13.646 -43.612 -28.111 1.00 46.38 96 TYR A O 1
ATOM 715 N N . ILE A 1 97 ? 12.769 -41.725 -27.242 1.00 51.22 97 ILE A N 1
ATOM 716 C CA . ILE A 1 97 ? 11.459 -41.819 -27.899 1.00 51.22 97 ILE A CA 1
ATOM 717 C C . ILE A 1 97 ? 11.247 -40.561 -28.742 1.00 51.22 97 ILE A C 1
ATOM 719 O O . ILE A 1 97 ? 11.476 -39.448 -28.266 1.00 51.22 97 ILE A O 1
ATOM 723 N N . GLU A 1 98 ? 10.798 -40.734 -29.986 1.00 52.09 98 GLU A N 1
ATOM 724 C CA . GLU A 1 98 ? 10.633 -39.646 -30.953 1.00 52.09 98 GLU A CA 1
ATOM 725 C C . GLU A 1 98 ? 9.213 -39.587 -31.532 1.00 52.09 98 GLU A C 1
ATOM 727 O O . GLU A 1 98 ? 8.558 -40.614 -31.705 1.00 52.09 98 GLU A O 1
ATOM 732 N N . GLY A 1 99 ? 8.755 -38.382 -31.877 1.00 55.28 99 GLY A N 1
ATOM 733 C CA . GLY A 1 99 ? 7.520 -38.136 -32.624 1.00 55.28 99 GLY A CA 1
ATOM 734 C C . GLY A 1 99 ? 7.686 -36.995 -33.632 1.00 55.28 99 GLY A C 1
ATOM 735 O O . GLY A 1 99 ? 8.487 -36.083 -33.415 1.00 55.28 99 GLY A O 1
ATOM 736 N N . GLN A 1 100 ? 6.936 -37.048 -34.734 1.00 59.19 100 GLN A N 1
ATOM 737 C CA . GLN A 1 100 ? 6.898 -36.017 -35.779 1.00 59.19 100 GLN A CA 1
ATOM 738 C C . GLN A 1 100 ? 5.461 -35.536 -35.998 1.00 59.19 100 GLN A C 1
ATOM 740 O O . GLN A 1 100 ? 4.536 -36.346 -36.060 1.00 59.19 100 GLN A O 1
ATOM 745 N N . PHE A 1 101 ? 5.283 -34.220 -36.105 1.00 62.72 101 PHE A N 1
ATOM 746 C CA . PHE A 1 101 ? 3.975 -33.563 -36.154 1.00 62.72 101 PHE A CA 1
ATOM 747 C C . PHE A 1 101 ? 4.004 -32.354 -37.096 1.00 62.72 101 PHE A C 1
ATOM 749 O O . PHE A 1 101 ? 5.035 -31.697 -37.227 1.00 62.72 101 PHE A O 1
ATOM 756 N N . ALA A 1 102 ? 2.872 -32.011 -37.716 1.00 58.56 102 ALA A N 1
ATOM 757 C CA . ALA A 1 102 ? 2.763 -30.796 -38.521 1.00 58.56 102 ALA A CA 1
ATOM 758 C C . ALA A 1 102 ? 2.790 -29.540 -37.629 1.00 58.56 102 ALA A C 1
ATOM 760 O O . ALA A 1 102 ? 2.037 -29.439 -36.659 1.00 58.56 102 ALA A O 1
ATOM 761 N N . ALA A 1 103 ? 3.637 -28.564 -37.967 1.00 54.34 103 ALA A N 1
ATOM 762 C CA . ALA A 1 103 ? 3.850 -27.362 -37.157 1.00 54.34 103 ALA A CA 1
ATOM 763 C C . ALA A 1 103 ? 2.580 -26.499 -37.020 1.00 54.34 103 ALA A C 1
ATOM 765 O O . ALA A 1 103 ? 2.300 -25.971 -35.948 1.00 54.34 103 ALA A O 1
ATOM 766 N N . ALA A 1 104 ? 1.786 -26.399 -38.092 1.00 48.72 104 ALA A N 1
ATOM 767 C CA . ALA A 1 104 ? 0.583 -25.562 -38.154 1.00 48.72 104 ALA A CA 1
ATOM 768 C C . ALA A 1 104 ? -0.590 -26.054 -37.278 1.00 48.72 104 ALA A C 1
ATOM 770 O O . ALA A 1 104 ? -1.550 -25.312 -37.057 1.00 48.72 104 ALA A O 1
ATOM 771 N N . ASP A 1 105 ? -0.534 -27.294 -36.782 1.00 43.31 105 ASP A N 1
ATOM 772 C CA . ASP A 1 105 ? -1.616 -27.897 -36.000 1.00 43.31 105 ASP A CA 1
ATOM 773 C C . ASP A 1 105 ? -1.410 -27.812 -34.482 1.00 43.31 105 ASP A C 1
ATOM 775 O O . ASP A 1 105 ? -2.365 -28.021 -33.731 1.00 43.31 105 ASP A O 1
ATOM 779 N N . ILE A 1 106 ? -0.208 -27.461 -34.012 1.00 43.66 106 ILE A N 1
ATOM 780 C CA . ILE A 1 106 ? 0.128 -27.410 -32.584 1.00 43.66 106 ILE A CA 1
ATOM 781 C C . ILE A 1 106 ? -0.075 -25.994 -32.040 1.00 43.66 106 ILE A C 1
ATOM 783 O O . ILE A 1 106 ? 0.636 -25.066 -32.410 1.00 43.66 106 ILE A O 1
ATOM 787 N N . LEU A 1 107 ? -1.013 -25.843 -31.101 1.00 38.00 107 LEU A N 1
ATOM 788 C CA . LEU A 1 107 ? -1.278 -24.575 -30.413 1.00 38.00 107 LEU A CA 1
ATOM 789 C C . LEU A 1 107 ? -0.510 -24.451 -29.084 1.00 38.00 107 LEU A C 1
ATOM 791 O O . LEU A 1 107 ? -0.199 -23.347 -28.647 1.00 38.00 107 LEU A O 1
ATOM 795 N N . LEU A 1 108 ? -0.230 -25.575 -28.413 1.00 37.47 108 LEU A N 1
ATOM 796 C CA . LEU A 1 108 ? 0.439 -25.605 -27.107 1.00 37.47 108 LEU A CA 1
ATOM 797 C C . LEU A 1 108 ? 1.115 -26.962 -26.856 1.00 37.47 108 LEU A C 1
ATOM 799 O O . LEU A 1 108 ? 0.509 -28.004 -27.101 1.00 37.47 108 LEU A O 1
ATOM 803 N N . ALA A 1 109 ? 2.321 -26.961 -26.282 1.00 41.28 109 ALA A N 1
ATOM 804 C CA . ALA A 1 109 ? 2.979 -28.165 -25.773 1.00 41.28 109 ALA A CA 1
ATOM 805 C C . ALA A 1 109 ? 2.978 -28.207 -24.232 1.00 41.28 109 ALA A C 1
ATOM 807 O O . ALA A 1 109 ? 3.105 -27.185 -23.552 1.00 41.28 109 ALA A O 1
ATOM 808 N N . ARG A 1 110 ? 2.825 -29.401 -23.650 1.00 46.97 110 ARG A N 1
ATOM 809 C CA . ARG A 1 110 ? 2.788 -29.602 -22.194 1.00 46.97 110 ARG A CA 1
ATOM 810 C C . ARG A 1 110 ? 3.533 -30.863 -21.775 1.00 46.97 110 ARG A C 1
ATOM 812 O O . ARG A 1 110 ? 3.278 -31.943 -22.302 1.00 46.97 110 ARG A O 1
ATOM 819 N N . TYR A 1 111 ? 4.369 -30.721 -20.750 1.00 42.72 111 TYR A N 1
ATOM 820 C CA . TYR A 1 111 ? 4.988 -31.840 -20.050 1.00 42.72 111 TYR A CA 1
ATOM 821 C C . TYR A 1 111 ? 4.069 -32.374 -18.940 1.00 42.72 111 TYR A C 1
ATOM 823 O O . TYR A 1 111 ? 3.426 -31.598 -18.229 1.00 42.72 111 TYR A O 1
ATOM 831 N N . VAL A 1 112 ? 3.997 -33.697 -18.779 1.00 47.00 112 VAL A N 1
ATOM 832 C CA . VAL A 1 112 ? 3.203 -34.363 -17.737 1.00 47.00 112 VAL A CA 1
ATOM 833 C C . VAL A 1 112 ? 4.082 -35.360 -16.983 1.00 47.00 112 VAL A C 1
ATOM 835 O O . VAL A 1 112 ? 4.347 -36.464 -17.458 1.00 47.00 112 VAL A O 1
ATOM 838 N N . GLY A 1 113 ? 4.514 -34.960 -15.785 1.00 43.47 113 GLY A N 1
ATOM 839 C CA . GLY A 1 113 ? 5.274 -35.806 -14.867 1.00 43.47 113 GLY A CA 1
ATOM 840 C C . GLY A 1 113 ? 4.408 -36.826 -14.115 1.00 43.47 113 GLY A C 1
ATOM 841 O O . GLY A 1 113 ? 3.198 -36.662 -13.928 1.00 43.47 113 GLY A O 1
ATOM 842 N N . LYS A 1 114 ? 5.044 -37.900 -13.649 1.00 37.12 114 LYS A N 1
ATOM 843 C CA . LYS A 1 114 ? 4.389 -39.040 -12.995 1.00 37.12 114 LYS A CA 1
ATOM 844 C C . LYS A 1 114 ? 4.054 -38.769 -11.518 1.00 37.12 114 LYS A C 1
ATOM 846 O O . LYS A 1 114 ? 4.840 -39.096 -10.635 1.00 37.12 114 LYS A O 1
ATOM 851 N N . GLY A 1 115 ? 2.856 -38.249 -11.244 1.00 38.84 115 GLY A N 1
ATOM 852 C CA . GLY A 1 115 ? 2.408 -37.946 -9.874 1.00 38.84 115 GLY A CA 1
ATOM 853 C C . GLY A 1 115 ? 0.897 -37.755 -9.726 1.00 38.84 115 GLY A C 1
ATOM 854 O O . GLY A 1 115 ? 0.434 -36.654 -9.458 1.00 38.84 115 GLY A O 1
ATOM 855 N N . GLY A 1 116 ? 0.114 -38.824 -9.904 1.00 40.12 116 GLY A N 1
ATOM 856 C CA . GLY A 1 116 ? -1.302 -38.819 -9.520 1.00 40.12 116 GLY A CA 1
ATOM 857 C C . GLY A 1 116 ? -1.462 -39.009 -8.009 1.00 40.12 116 GLY A C 1
ATOM 858 O O . GLY A 1 116 ? -1.075 -40.066 -7.500 1.00 40.12 116 GLY A O 1
ATOM 859 N N . ASP A 1 117 ? -2.076 -38.020 -7.356 1.00 35.94 117 ASP A N 1
ATOM 860 C CA . ASP A 1 117 ? -2.433 -37.945 -5.928 1.00 35.94 117 ASP A CA 1
ATOM 861 C C . ASP A 1 117 ? -1.254 -37.682 -4.962 1.00 35.94 117 ASP A C 1
ATOM 863 O O . ASP A 1 117 ? -0.741 -38.612 -4.340 1.00 35.94 117 ASP A O 1
ATOM 867 N N . ASP A 1 118 ? -0.799 -36.422 -4.865 1.00 27.72 118 ASP A N 1
ATOM 868 C CA . ASP A 1 118 ? -1.088 -35.540 -3.708 1.00 27.72 118 ASP A CA 1
ATOM 869 C C . ASP A 1 118 ? -0.562 -34.095 -3.915 1.00 27.72 118 ASP A C 1
ATOM 871 O O . ASP A 1 118 ? 0.495 -33.901 -4.500 1.00 27.72 118 ASP A O 1
ATOM 875 N N . LEU A 1 119 ? -1.340 -33.111 -3.433 1.00 28.27 119 LEU A N 1
ATOM 876 C CA . LEU A 1 119 ? -1.051 -31.683 -3.141 1.00 28.27 119 LEU A CA 1
ATOM 877 C C . LEU A 1 119 ? -0.057 -30.853 -4.014 1.00 28.27 119 LEU A C 1
ATOM 879 O O . LEU A 1 119 ? 1.119 -31.156 -4.158 1.00 28.27 119 LEU A O 1
ATOM 883 N N . ILE A 1 120 ? -0.529 -29.651 -4.400 1.00 24.83 120 ILE A N 1
ATOM 884 C CA . ILE A 1 120 ? 0.122 -28.569 -5.187 1.00 24.83 120 ILE A CA 1
ATOM 885 C C . ILE A 1 120 ? 0.017 -28.726 -6.721 1.00 24.83 120 ILE A C 1
ATOM 887 O O . ILE A 1 120 ? 0.514 -29.660 -7.341 1.00 24.83 120 ILE A O 1
ATOM 891 N N . GLN A 1 121 ? -0.633 -27.743 -7.359 1.00 26.75 121 GLN A N 1
ATOM 892 C CA . GLN A 1 121 ? -0.991 -27.730 -8.787 1.00 26.75 121 GLN A CA 1
ATOM 893 C C . GLN A 1 121 ? 0.155 -27.283 -9.724 1.00 26.75 121 GLN A C 1
ATOM 895 O O . GLN A 1 121 ? -0.066 -26.469 -10.622 1.00 26.75 121 GLN A O 1
ATOM 900 N N . ASN A 1 122 ? 1.374 -27.795 -9.550 1.00 28.52 122 ASN A N 1
ATOM 901 C CA . ASN A 1 122 ? 2.521 -27.367 -10.363 1.00 28.52 122 ASN A CA 1
ATOM 902 C C . ASN A 1 122 ? 2.434 -27.908 -11.803 1.00 28.52 122 ASN A C 1
ATOM 904 O O . ASN A 1 122 ? 2.871 -29.017 -12.105 1.00 28.52 122 ASN A O 1
ATOM 908 N N . ARG A 1 123 ? 1.844 -27.107 -12.699 1.00 30.53 123 ARG A N 1
ATOM 909 C CA . ARG A 1 123 ? 1.753 -27.367 -14.143 1.00 30.53 123 ARG A CA 1
ATOM 910 C C . ARG A 1 123 ? 2.840 -26.591 -14.887 1.00 30.53 123 ARG A C 1
ATOM 912 O O . ARG A 1 123 ? 2.664 -25.408 -15.161 1.00 30.53 123 ARG A O 1
ATOM 919 N N . THR A 1 124 ? 3.921 -27.257 -15.274 1.00 35.25 124 THR A N 1
ATOM 920 C CA . THR A 1 124 ? 4.936 -26.662 -16.155 1.00 35.25 124 THR A CA 1
ATOM 921 C C . THR A 1 124 ? 4.447 -26.709 -17.606 1.00 35.25 124 THR A C 1
ATOM 923 O O . THR A 1 124 ? 4.336 -27.779 -18.206 1.00 35.25 124 THR A O 1
ATOM 926 N N . ASN A 1 125 ? 4.118 -25.552 -18.183 1.00 32.19 125 ASN A N 1
ATOM 927 C CA . ASN A 1 125 ? 3.875 -25.438 -19.623 1.00 32.19 125 ASN A CA 1
ATOM 928 C C . ASN A 1 125 ? 5.229 -25.316 -20.343 1.00 32.19 125 ASN A C 1
ATOM 930 O O . ASN A 1 125 ? 6.089 -24.565 -19.889 1.00 32.19 125 ASN A O 1
ATOM 934 N N . LEU A 1 126 ? 5.405 -26.010 -21.470 1.00 36.47 126 LEU A N 1
ATOM 935 C CA . LEU A 1 126 ? 6.600 -25.882 -22.307 1.00 36.47 126 LEU A CA 1
ATOM 936 C C . LEU A 1 126 ? 6.270 -24.938 -23.469 1.00 36.47 126 LEU A C 1
ATOM 938 O O . LEU A 1 126 ? 5.449 -25.274 -24.321 1.00 36.47 126 LEU A O 1
ATOM 942 N N . VAL A 1 127 ? 6.879 -23.753 -23.496 1.00 32.62 127 VAL A N 1
ATOM 943 C CA . VAL A 1 127 ? 6.711 -22.806 -24.609 1.00 32.62 127 VAL A CA 1
ATOM 944 C C . VAL A 1 127 ? 7.730 -23.138 -25.694 1.00 32.62 127 VAL A C 1
ATOM 946 O O . VAL A 1 127 ? 8.933 -23.094 -25.449 1.00 32.62 127 VAL A O 1
ATOM 949 N N . ILE A 1 128 ? 7.244 -23.474 -26.889 1.00 34.62 128 ILE A N 1
ATOM 950 C CA . ILE A 1 128 ? 8.065 -23.660 -28.089 1.00 34.62 128 ILE A CA 1
ATOM 951 C C . ILE A 1 128 ? 7.880 -22.406 -28.944 1.00 34.62 128 ILE A C 1
ATOM 953 O O . ILE A 1 128 ? 6.839 -22.235 -29.575 1.00 34.62 128 ILE A O 1
ATOM 957 N N . THR A 1 129 ? 8.870 -21.515 -28.948 1.00 30.48 129 THR A N 1
ATOM 958 C CA . THR A 1 129 ? 8.838 -20.312 -29.789 1.00 30.48 129 THR A CA 1
ATOM 959 C C . THR A 1 129 ? 9.305 -20.666 -31.198 1.00 30.48 129 THR A C 1
ATOM 961 O O . THR A 1 129 ? 10.492 -20.901 -31.422 1.00 30.48 129 THR A O 1
ATOM 964 N N . VAL A 1 130 ? 8.377 -20.695 -32.156 1.00 29.14 130 VAL A N 1
ATOM 965 C CA . VAL A 1 130 ? 8.685 -20.912 -33.578 1.00 29.14 130 VAL A CA 1
ATOM 966 C C . VAL A 1 130 ? 9.234 -19.612 -34.168 1.00 29.14 130 VAL A C 1
ATOM 968 O O . VAL A 1 130 ? 8.490 -18.774 -34.669 1.00 29.14 130 VAL A O 1
ATOM 971 N N . ALA A 1 131 ? 10.550 -19.425 -34.068 1.00 27.45 131 ALA A N 1
ATOM 972 C CA . ALA A 1 131 ? 11.261 -18.393 -34.812 1.00 27.45 131 ALA A CA 1
ATOM 973 C C . ALA A 1 131 ? 11.642 -18.934 -36.196 1.00 27.45 131 ALA A C 1
ATOM 975 O O . ALA A 1 131 ? 12.295 -19.978 -36.294 1.00 27.45 131 ALA A O 1
ATOM 976 N N . ASP A 1 132 ? 11.262 -18.207 -37.247 1.00 27.91 132 ASP A N 1
ATOM 977 C CA . ASP A 1 132 ? 11.645 -18.520 -38.623 1.00 27.91 132 ASP A CA 1
ATOM 978 C C . ASP A 1 132 ? 13.140 -18.192 -38.800 1.00 27.91 132 ASP A C 1
ATOM 980 O O . ASP A 1 132 ? 13.554 -17.031 -38.792 1.00 27.91 132 ASP A O 1
ATOM 984 N N . GLN A 1 133 ? 13.976 -19.231 -38.834 1.00 33.41 133 GLN A N 1
ATOM 985 C CA . GLN A 1 133 ? 15.437 -19.127 -38.824 1.00 33.41 133 GLN A CA 1
ATOM 986 C C . GLN A 1 133 ? 15.993 -19.521 -40.198 1.00 33.41 133 GLN A C 1
ATOM 988 O O . GLN A 1 133 ? 15.907 -20.699 -40.554 1.00 33.41 133 GLN A O 1
ATOM 993 N N . PRO A 1 134 ? 16.646 -18.608 -40.945 1.00 29.83 134 PRO A N 1
ATOM 994 C CA . PRO A 1 134 ? 17.227 -18.937 -42.249 1.00 29.83 134 PRO A CA 1
ATOM 995 C C . PRO A 1 134 ? 18.302 -20.036 -42.205 1.00 29.83 134 PRO A C 1
ATOM 997 O O . PRO A 1 134 ? 18.552 -20.678 -43.219 1.00 29.83 134 PRO A O 1
ATOM 1000 N N . AS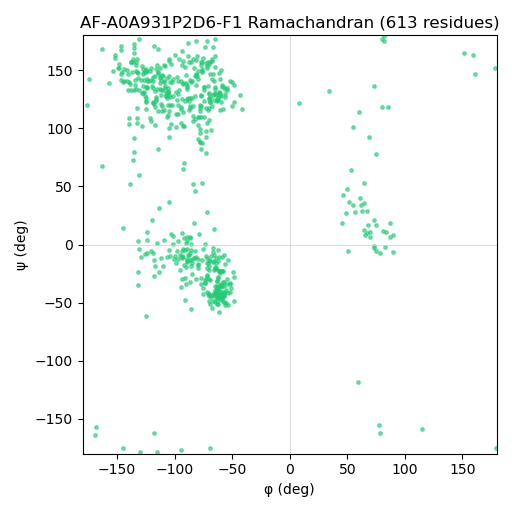N A 1 135 ? 18.938 -20.255 -41.044 1.00 34.06 135 ASN A N 1
ATOM 1001 C CA . ASN A 1 135 ? 20.129 -21.099 -40.889 1.00 34.06 135 ASN A CA 1
ATOM 1002 C C . ASN A 1 135 ? 20.018 -22.117 -39.730 1.00 34.06 135 ASN A C 1
ATOM 1004 O O . ASN A 1 135 ? 20.826 -22.102 -38.807 1.00 34.06 135 ASN A O 1
ATOM 1008 N N . GLY A 1 136 ? 19.023 -23.010 -39.781 1.00 33.25 136 GLY A N 1
ATOM 1009 C CA . GLY A 1 136 ? 19.112 -24.392 -39.262 1.00 33.25 136 GLY A CA 1
ATOM 1010 C C . GLY A 1 136 ? 19.722 -24.660 -37.870 1.00 33.25 136 GLY A C 1
ATOM 1011 O O . GLY A 1 136 ? 20.478 -25.619 -37.732 1.00 33.25 136 GLY A O 1
ATOM 1012 N N . GLY A 1 137 ? 19.407 -23.866 -36.843 1.00 31.11 137 GLY A N 1
ATOM 1013 C CA . GLY A 1 137 ? 19.872 -24.100 -35.466 1.00 31.11 137 GLY A CA 1
ATOM 1014 C C . GLY A 1 137 ? 18.945 -25.001 -34.634 1.00 31.11 137 GLY A C 1
ATOM 1015 O O . GLY A 1 137 ? 17.728 -24.818 -34.640 1.00 31.11 137 GLY A O 1
ATOM 1016 N N . THR A 1 138 ? 19.514 -25.937 -33.866 1.00 31.89 138 THR A N 1
ATOM 1017 C CA . THR A 1 138 ? 18.785 -26.728 -32.854 1.00 31.89 138 THR A CA 1
ATOM 1018 C C . THR A 1 138 ? 18.539 -25.895 -31.594 1.00 31.89 138 THR A C 1
ATOM 1020 O O . THR A 1 138 ? 19.487 -25.355 -31.025 1.00 31.89 138 THR A O 1
ATOM 1023 N N . ILE A 1 139 ? 17.294 -25.833 -31.111 1.00 33.94 139 ILE A N 1
ATOM 1024 C CA . ILE A 1 139 ? 16.954 -25.174 -29.841 1.00 33.94 139 ILE A CA 1
ATOM 1025 C C . ILE A 1 139 ? 16.982 -26.215 -28.713 1.00 33.94 139 ILE A C 1
ATOM 1027 O O . ILE A 1 139 ? 16.044 -26.990 -28.540 1.00 33.94 139 ILE A O 1
ATOM 1031 N N . SER A 1 140 ? 18.058 -26.221 -27.927 1.00 29.58 140 SER A N 1
ATOM 1032 C CA . SER A 1 140 ? 18.177 -27.063 -26.729 1.00 29.58 140 SER A CA 1
ATOM 1033 C C . SER A 1 140 ? 17.703 -26.304 -25.489 1.00 29.58 140 SER A C 1
ATOM 1035 O O . SER A 1 140 ? 18.349 -25.340 -25.079 1.00 29.58 140 SER A O 1
ATOM 1037 N N . THR A 1 141 ? 16.607 -26.741 -24.861 1.00 32.16 141 THR A N 1
ATOM 1038 C CA . THR A 1 141 ? 16.127 -26.186 -23.584 1.00 32.16 141 THR A CA 1
ATOM 1039 C C . THR A 1 141 ? 16.416 -27.147 -22.428 1.00 32.16 141 THR A C 1
ATOM 1041 O O . THR A 1 141 ? 15.949 -28.283 -22.400 1.00 32.16 141 THR A O 1
ATOM 1044 N N . SER A 1 142 ? 17.188 -26.689 -21.440 1.00 27.97 142 SER A N 1
ATOM 1045 C CA . SER A 1 142 ? 17.487 -27.462 -20.228 1.00 27.97 142 SER A CA 1
ATOM 1046 C C . SER A 1 142 ? 16.548 -27.054 -19.093 1.00 27.97 142 SER A C 1
ATOM 1048 O O . SER A 1 142 ? 16.644 -25.942 -18.579 1.00 27.97 142 SER A O 1
ATOM 1050 N N . LEU A 1 143 ? 15.657 -27.954 -18.672 1.00 31.12 143 LEU A N 1
ATOM 1051 C CA . LEU A 1 143 ? 14.789 -27.748 -17.507 1.00 31.12 143 LEU A CA 1
ATOM 1052 C C . LEU A 1 143 ? 15.571 -27.984 -16.204 1.00 31.12 143 LEU A C 1
ATOM 1054 O O . LEU A 1 143 ? 15.749 -29.120 -15.771 1.00 31.12 143 LEU A O 1
ATOM 1058 N N . LEU A 1 144 ? 16.017 -26.903 -15.561 1.00 26.00 144 LEU A N 1
ATOM 1059 C CA . LEU A 1 144 ? 16.588 -26.936 -14.211 1.00 26.00 144 LEU A CA 1
ATOM 1060 C C . LEU A 1 144 ? 15.480 -26.797 -13.159 1.00 26.00 144 LEU A C 1
ATOM 1062 O O . LEU A 1 144 ? 14.703 -25.844 -13.169 1.00 26.00 144 LEU A O 1
ATOM 1066 N N . TYR A 1 145 ? 15.403 -27.767 -12.248 1.00 24.77 145 TYR A N 1
ATOM 1067 C CA . TYR A 1 145 ? 14.365 -27.829 -11.220 1.00 24.77 145 TYR A CA 1
ATOM 1068 C C . TYR A 1 145 ? 14.698 -26.875 -10.058 1.00 24.77 145 TYR A C 1
ATOM 1070 O O . TYR A 1 145 ? 15.540 -27.179 -9.214 1.00 24.77 145 TYR A O 1
ATOM 1078 N N . GLY A 1 146 ? 14.027 -25.722 -10.013 1.00 23.25 146 GLY A N 1
ATOM 1079 C CA . GLY A 1 146 ? 14.089 -24.741 -8.924 1.00 23.25 146 GLY A CA 1
ATOM 1080 C C . GLY A 1 146 ? 12.682 -24.356 -8.461 1.00 23.25 146 GLY A C 1
ATOM 1081 O O . GLY A 1 146 ? 11.751 -24.290 -9.262 1.00 23.25 146 GLY A O 1
ATOM 1082 N N . SER A 1 147 ? 12.491 -24.176 -7.155 1.00 25.92 147 SER A N 1
ATOM 1083 C CA . SER A 1 147 ? 11.163 -24.030 -6.551 1.00 25.92 147 SER A CA 1
ATOM 1084 C C . SER A 1 147 ? 10.509 -22.665 -6.797 1.00 25.92 147 SER A C 1
ATOM 1086 O O . SER A 1 147 ? 11.121 -21.635 -6.538 1.00 25.92 147 SER A O 1
ATOM 1088 N N . THR A 1 148 ? 9.215 -22.703 -7.141 1.00 27.94 148 THR A N 1
ATOM 1089 C CA . THR A 1 148 ? 8.198 -21.651 -6.914 1.00 27.94 148 THR A CA 1
ATOM 1090 C C . THR A 1 148 ? 8.492 -20.236 -7.436 1.00 27.94 148 THR A C 1
ATOM 1092 O O . THR A 1 148 ? 9.036 -19.409 -6.712 1.00 27.94 148 THR A O 1
ATOM 1095 N N . ASN A 1 149 ? 7.892 -19.877 -8.577 1.00 28.62 149 ASN A N 1
ATOM 1096 C CA . ASN A 1 149 ? 6.640 -19.108 -8.528 1.00 28.62 149 ASN A CA 1
ATOM 1097 C C . ASN A 1 149 ? 5.865 -19.126 -9.859 1.00 28.62 149 ASN A C 1
ATOM 1099 O O . ASN A 1 149 ? 6.320 -19.658 -10.868 1.00 28.62 149 ASN A O 1
ATOM 1103 N N . ASN A 1 150 ? 4.619 -18.658 -9.795 1.00 29.30 150 ASN A N 1
ATOM 1104 C CA . ASN A 1 150 ? 3.599 -18.794 -10.836 1.00 29.30 150 ASN A CA 1
ATOM 1105 C C . ASN A 1 150 ? 3.754 -17.734 -11.952 1.00 29.30 150 ASN A C 1
ATOM 1107 O O . ASN A 1 150 ? 4.256 -16.650 -11.690 1.00 29.30 150 ASN A O 1
ATOM 1111 N N . SER A 1 151 ? 3.200 -18.002 -13.146 1.00 30.30 151 SER A N 1
ATOM 1112 C CA . SER A 1 151 ? 3.039 -17.047 -14.272 1.00 30.30 151 SER A CA 1
ATOM 1113 C C . SER A 1 151 ? 4.312 -16.559 -15.010 1.00 30.30 151 SER A C 1
ATOM 1115 O O . SER A 1 151 ? 4.826 -15.480 -14.736 1.00 30.30 151 SER A O 1
ATOM 1117 N N . LEU A 1 152 ? 4.693 -17.257 -16.094 1.00 30.73 152 LEU A N 1
ATOM 1118 C CA . LEU A 1 152 ? 5.550 -16.707 -17.173 1.00 30.73 152 LEU A CA 1
ATOM 1119 C C . LEU A 1 152 ? 4.938 -16.786 -18.592 1.00 30.73 152 LEU A C 1
ATOM 1121 O O . LEU A 1 152 ? 5.451 -16.188 -19.531 1.00 30.73 152 LEU A O 1
ATOM 1125 N N . ASN A 1 153 ? 3.795 -17.455 -18.770 1.00 26.56 153 ASN A N 1
ATOM 1126 C CA . ASN A 1 153 ? 3.224 -17.762 -20.095 1.00 26.56 153 ASN A CA 1
ATOM 1127 C C . ASN A 1 153 ? 2.387 -16.639 -20.745 1.00 26.56 153 ASN A C 1
ATOM 1129 O O . ASN A 1 153 ? 1.606 -16.917 -21.649 1.00 26.56 153 ASN A O 1
ATOM 1133 N N . ASN A 1 154 ? 2.537 -15.393 -20.293 1.00 27.59 154 ASN A N 1
ATOM 1134 C CA . ASN A 1 154 ? 1.924 -14.210 -20.917 1.00 27.59 154 ASN A CA 1
ATOM 1135 C C . ASN A 1 154 ? 2.837 -12.965 -20.818 1.00 27.59 154 ASN A C 1
ATOM 1137 O O . ASN A 1 154 ? 2.369 -11.840 -20.960 1.00 27.59 154 ASN A O 1
ATOM 1141 N N . GLN A 1 155 ? 4.122 -13.163 -20.481 1.00 34.56 155 GLN A N 1
ATOM 1142 C CA . GLN A 1 155 ? 4.959 -12.123 -19.871 1.00 34.56 155 GLN A CA 1
ATOM 1143 C C . GLN A 1 155 ? 5.889 -11.363 -20.828 1.00 34.56 155 GLN A C 1
ATOM 1145 O O . GLN A 1 155 ? 6.333 -10.284 -20.458 1.00 34.56 155 GLN A O 1
ATOM 1150 N N . SER A 1 156 ? 6.168 -11.832 -22.054 1.00 39.41 156 SER A N 1
ATOM 1151 C CA . SER A 1 156 ? 7.048 -11.070 -22.967 1.00 39.41 156 SER A CA 1
ATOM 1152 C C . SER A 1 156 ? 6.460 -9.701 -23.325 1.00 39.41 156 SER A C 1
ATOM 1154 O O . SER A 1 156 ? 7.178 -8.715 -23.333 1.00 39.41 156 SER A O 1
ATOM 1156 N N . SER A 1 157 ? 5.137 -9.612 -23.493 1.00 47.50 157 SER A N 1
ATOM 1157 C CA . SER A 1 157 ? 4.399 -8.352 -23.672 1.00 47.50 157 SER A CA 1
ATOM 1158 C C . SER A 1 157 ? 4.155 -7.568 -22.371 1.00 47.50 157 SER A C 1
ATOM 1160 O O . SER A 1 157 ? 3.348 -6.641 -22.365 1.00 47.50 157 SER A O 1
ATOM 1162 N N . GLN A 1 158 ? 4.773 -7.968 -21.255 1.00 65.94 158 GLN A N 1
ATOM 1163 C CA . GLN A 1 158 ? 4.647 -7.314 -19.948 1.00 65.94 158 GLN A CA 1
ATOM 1164 C C . GLN A 1 158 ? 6.000 -6.928 -19.325 1.00 65.94 158 GLN A C 1
ATOM 1166 O O . GLN A 1 158 ? 6.001 -6.198 -18.339 1.00 65.94 158 GLN A O 1
ATOM 1171 N N . ILE A 1 159 ? 7.149 -7.331 -19.889 1.00 80.31 159 ILE A N 1
ATOM 1172 C CA . ILE A 1 159 ? 8.462 -6.882 -19.392 1.00 80.31 159 ILE A CA 1
ATOM 1173 C C . ILE A 1 159 ? 8.553 -5.353 -19.496 1.00 80.31 159 ILE A C 1
ATOM 1175 O O . ILE A 1 159 ? 8.277 -4.760 -20.536 1.00 80.31 159 ILE A O 1
ATOM 1179 N N . GLY A 1 160 ? 8.925 -4.711 -18.391 1.00 86.69 160 GLY A N 1
ATOM 1180 C CA . GLY A 1 160 ? 8.983 -3.259 -18.258 1.00 86.69 160 GLY A CA 1
ATOM 1181 C C . GLY A 1 160 ? 7.649 -2.583 -17.937 1.00 86.69 160 GLY A C 1
ATOM 1182 O O . GLY A 1 160 ? 7.612 -1.365 -17.760 1.00 86.69 160 GLY A O 1
ATOM 1183 N N . VAL A 1 161 ? 6.556 -3.343 -17.845 1.00 92.25 161 VAL A N 1
ATOM 1184 C CA . VAL A 1 161 ? 5.224 -2.820 -17.535 1.00 92.25 161 VAL A CA 1
ATOM 1185 C C . VAL A 1 161 ? 4.967 -2.874 -16.032 1.00 92.25 161 VAL A C 1
ATOM 1187 O O . VAL A 1 161 ? 5.255 -3.861 -15.356 1.00 92.25 161 VAL A O 1
ATOM 1190 N N . PHE A 1 162 ? 4.375 -1.802 -15.520 1.00 93.88 162 PHE A N 1
ATOM 1191 C CA . PHE A 1 162 ? 3.890 -1.662 -14.157 1.00 93.88 162 PHE A CA 1
ATOM 1192 C C . PHE A 1 162 ? 2.368 -1.582 -14.171 1.00 93.88 162 PHE A C 1
ATOM 1194 O O . PHE A 1 162 ? 1.792 -0.844 -14.969 1.00 93.88 162 PHE A O 1
ATOM 1201 N N . THR A 1 163 ? 1.721 -2.329 -13.279 1.00 88.38 163 THR A N 1
ATOM 1202 C CA . THR A 1 163 ? 0.264 -2.315 -13.095 1.00 88.38 163 THR A CA 1
ATOM 1203 C C . THR A 1 163 ? -0.076 -1.582 -11.802 1.00 88.38 163 THR A C 1
ATOM 1205 O O . THR A 1 163 ? 0.456 -1.933 -10.746 1.00 88.38 163 THR A O 1
ATOM 1208 N N . VAL A 1 164 ? -0.949 -0.575 -11.884 1.00 83.50 164 VAL A N 1
ATOM 1209 C CA . VAL A 1 164 ? -1.459 0.187 -10.733 1.00 83.50 164 VAL A CA 1
ATOM 1210 C C . VAL A 1 164 ? -2.287 -0.731 -9.832 1.00 83.50 164 VAL A C 1
ATOM 1212 O O . VAL A 1 164 ? -3.140 -1.482 -10.313 1.00 83.50 164 VAL A O 1
ATOM 1215 N N . GLY A 1 165 ? -2.035 -0.657 -8.529 1.00 73.50 165 GLY A N 1
ATOM 1216 C CA . GLY A 1 165 ? -2.751 -1.376 -7.484 1.00 73.50 165 GLY A CA 1
ATOM 1217 C C . GLY A 1 165 ? -4.188 -0.891 -7.282 1.00 73.50 165 GLY A C 1
ATOM 1218 O O . GLY A 1 165 ? -4.719 -0.067 -8.030 1.00 73.50 165 GLY A O 1
ATOM 1219 N N . ARG A 1 166 ? -4.861 -1.435 -6.272 1.00 71.69 166 ARG A N 1
ATOM 1220 C CA . ARG A 1 166 ? -6.295 -1.209 -6.031 1.00 71.69 166 ARG A CA 1
ATOM 1221 C C . ARG A 1 166 ? -6.616 0.191 -5.527 1.00 71.69 166 ARG A C 1
ATOM 1223 O O . ARG A 1 166 ? -7.729 0.660 -5.744 1.00 71.69 166 ARG A O 1
ATOM 1230 N N . THR A 1 167 ? -5.659 0.842 -4.874 1.00 73.12 167 THR A N 1
ATOM 1231 C CA . THR A 1 167 ? -5.817 2.182 -4.289 1.00 73.12 167 THR A CA 1
ATOM 1232 C C . THR A 1 167 ? -5.892 3.294 -5.338 1.00 73.12 167 THR A C 1
ATOM 1234 O O . THR A 1 167 ? -6.477 4.341 -5.075 1.00 73.12 167 THR A O 1
ATOM 1237 N N . GLY A 1 168 ? -5.293 3.095 -6.519 1.00 77.44 168 GLY A N 1
ATOM 1238 C CA . GLY A 1 168 ? -5.069 4.176 -7.484 1.00 77.44 168 GLY A CA 1
ATOM 1239 C C . GLY A 1 168 ? -4.009 5.199 -7.043 1.00 77.44 168 GLY A C 1
ATOM 1240 O O . GLY A 1 168 ? -3.871 6.257 -7.666 1.00 77.44 168 GLY A O 1
ATOM 1241 N N . GLU A 1 169 ? -3.259 4.898 -5.980 1.00 84.81 169 GLU A N 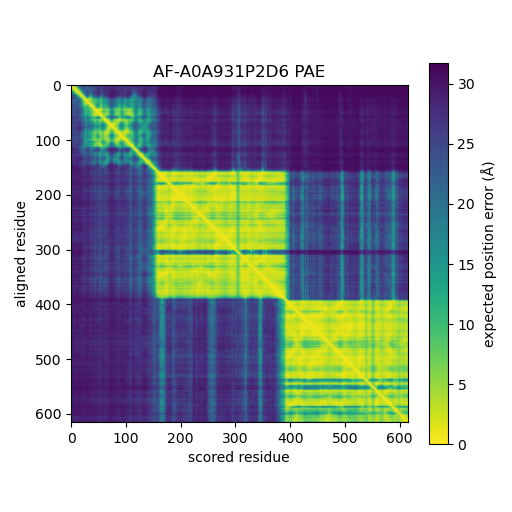1
ATOM 1242 C CA . GLU A 1 169 ? -2.100 5.660 -5.521 1.00 84.81 169 GLU A CA 1
ATOM 1243 C C . GLU A 1 169 ? -0.828 4.863 -5.824 1.00 84.81 169 GLU A C 1
ATOM 1245 O O . GLU A 1 169 ? -0.772 3.669 -5.560 1.00 84.81 169 GLU A O 1
ATOM 1250 N N . VAL A 1 170 ? 0.204 5.510 -6.365 1.00 89.81 170 VAL A N 1
ATOM 1251 C CA . VAL A 1 170 ? 1.514 4.902 -6.645 1.00 89.81 170 VAL A CA 1
ATOM 1252 C C . VAL A 1 170 ? 2.591 5.778 -6.038 1.00 89.81 170 VAL A C 1
ATOM 1254 O O . VAL A 1 170 ? 2.606 6.984 -6.276 1.00 89.81 170 VAL A O 1
ATOM 1257 N N . SER A 1 171 ? 3.517 5.193 -5.285 1.00 91.06 171 SER A N 1
ATOM 1258 C CA . SER A 1 171 ? 4.636 5.929 -4.697 1.00 91.06 171 SER A CA 1
ATOM 1259 C C . SER A 1 171 ? 5.979 5.411 -5.191 1.00 91.06 171 SER A C 1
ATOM 1261 O O . SER A 1 171 ? 6.171 4.208 -5.342 1.00 91.06 171 SER A O 1
ATOM 1263 N N . VAL A 1 172 ? 6.910 6.334 -5.439 1.00 96.31 172 VAL A N 1
ATOM 1264 C CA . VAL A 1 172 ? 8.252 6.052 -5.960 1.00 96.31 172 VAL A CA 1
ATOM 1265 C C . VAL A 1 172 ? 9.301 6.670 -5.043 1.00 96.31 172 VAL A C 1
ATOM 1267 O O . VAL A 1 172 ? 9.257 7.869 -4.749 1.00 96.31 172 VAL A O 1
ATOM 1270 N N . ASP A 1 173 ? 10.257 5.853 -4.614 1.00 92.88 173 ASP A N 1
ATOM 1271 C CA . ASP A 1 173 ? 11.392 6.251 -3.779 1.00 92.88 173 ASP A CA 1
ATOM 1272 C C . ASP A 1 173 ? 12.700 6.136 -4.569 1.00 92.88 173 ASP A C 1
ATOM 1274 O O . ASP A 1 173 ? 12.899 5.168 -5.306 1.00 92.88 173 ASP A O 1
ATOM 1278 N N . TYR A 1 174 ? 13.601 7.105 -4.408 1.00 95.69 174 TYR A N 1
ATOM 1279 C CA . TYR A 1 174 ? 14.926 7.066 -5.021 1.00 95.69 174 TYR A CA 1
ATOM 1280 C C . TYR A 1 174 ? 15.900 6.409 -4.048 1.00 95.69 174 TYR A C 1
ATOM 1282 O O . TYR A 1 174 ? 16.338 7.033 -3.087 1.00 95.69 174 TYR A O 1
ATOM 1290 N N . ILE A 1 175 ? 16.232 5.145 -4.287 1.00 95.69 175 ILE A N 1
ATOM 1291 C CA . ILE A 1 175 ? 16.890 4.288 -3.299 1.00 95.69 175 ILE A CA 1
ATOM 1292 C C . ILE A 1 175 ? 18.403 4.461 -3.319 1.00 95.69 175 ILE A C 1
ATOM 1294 O O . ILE A 1 175 ? 18.995 4.766 -2.285 1.00 95.69 175 ILE A O 1
ATOM 1298 N N . PHE A 1 176 ? 19.025 4.281 -4.483 1.00 94.69 176 PHE A N 1
ATOM 1299 C CA . PHE A 1 176 ? 20.477 4.304 -4.639 1.00 94.69 176 PHE A CA 1
ATOM 1300 C C . PHE A 1 176 ? 20.875 4.847 -6.014 1.00 94.69 176 PHE A C 1
ATOM 1302 O O . PHE A 1 176 ? 20.096 4.786 -6.971 1.00 94.69 176 PHE A O 1
ATOM 1309 N N . ARG A 1 177 ? 22.097 5.379 -6.087 1.00 91.50 177 ARG A N 1
ATOM 1310 C CA . ARG A 1 177 ? 22.706 5.928 -7.294 1.00 91.50 177 ARG A CA 1
ATOM 1311 C C . ARG A 1 177 ? 24.183 5.542 -7.372 1.00 91.50 177 ARG A C 1
ATOM 1313 O O . ARG A 1 177 ? 24.993 6.130 -6.653 1.00 91.50 177 ARG A O 1
ATOM 1320 N N . GLY A 1 178 ? 24.530 4.645 -8.288 1.00 84.50 178 GLY A N 1
ATOM 1321 C CA . GLY A 1 178 ? 25.909 4.491 -8.762 1.00 84.50 178 GLY A CA 1
ATOM 1322 C C . GLY A 1 178 ? 26.217 5.296 -10.031 1.00 84.50 178 GLY A C 1
ATOM 1323 O O . GLY A 1 178 ? 27.381 5.530 -10.321 1.00 84.50 178 GLY A O 1
ATOM 1324 N N . ALA A 1 179 ? 25.208 5.854 -10.713 1.00 78.44 179 ALA A N 1
ATOM 1325 C CA . ALA A 1 179 ? 25.392 6.562 -11.979 1.00 78.44 179 ALA A CA 1
ATOM 1326 C C . ALA A 1 179 ? 26.322 7.780 -11.893 1.00 78.44 179 ALA A C 1
ATOM 1328 O O . ALA A 1 179 ? 26.061 8.753 -11.165 1.00 78.44 179 ALA A O 1
ATOM 1329 N N . GLY A 1 180 ? 27.322 7.812 -12.776 1.00 73.81 180 GLY A N 1
ATOM 1330 C CA . GLY A 1 180 ? 28.075 9.026 -13.087 1.00 73.81 180 GLY A CA 1
ATOM 1331 C C . GLY A 1 180 ? 27.200 10.116 -13.723 1.00 73.81 180 GLY A C 1
ATOM 1332 O O . GLY A 1 180 ? 27.427 11.307 -13.485 1.00 73.81 180 GLY A O 1
ATOM 1333 N N . TYR A 1 181 ? 26.159 9.746 -14.481 1.00 79.50 181 TYR A N 1
ATOM 1334 C CA . TYR A 1 181 ? 25.252 10.717 -15.090 1.00 79.50 181 TYR A CA 1
ATOM 1335 C C . TYR A 1 181 ? 24.188 11.254 -14.110 1.00 79.50 181 TYR A C 1
ATOM 1337 O O . TYR A 1 181 ? 23.680 10.568 -13.227 1.00 79.50 181 TYR A O 1
ATOM 1345 N N . ASN A 1 182 ? 23.827 12.533 -14.271 1.00 83.62 182 ASN A N 1
ATOM 1346 C CA . ASN A 1 182 ? 22.778 13.198 -13.487 1.00 83.62 182 ASN A CA 1
ATOM 1347 C C . ASN A 1 182 ? 21.421 13.086 -14.205 1.00 83.62 182 ASN A C 1
ATOM 1349 O O . ASN A 1 182 ? 20.917 14.071 -14.755 1.00 83.62 182 ASN A O 1
ATOM 1353 N N . GLY A 1 183 ? 20.874 11.872 -14.243 1.00 89.38 183 GLY A N 1
ATOM 1354 C CA . GLY A 1 183 ? 19.666 11.550 -15.001 1.00 89.38 183 GLY A CA 1
ATOM 1355 C C . GLY A 1 183 ? 18.342 11.905 -14.331 1.00 89.38 183 GLY A C 1
ATOM 1356 O O . GLY A 1 183 ? 18.284 12.322 -13.170 1.00 89.38 183 GLY A O 1
ATOM 1357 N N . SER A 1 184 ? 17.257 11.701 -15.077 1.00 94.81 184 SER A N 1
ATOM 1358 C CA . SER A 1 184 ? 15.882 11.811 -14.577 1.00 94.81 184 SER A CA 1
ATOM 1359 C C . SER A 1 184 ? 15.092 10.523 -14.825 1.00 94.81 184 SER A C 1
ATOM 1361 O O . SER A 1 184 ? 15.109 10.020 -15.947 1.00 94.81 184 SER A O 1
ATOM 1363 N N . LEU A 1 185 ? 14.348 10.046 -13.818 1.00 96.88 185 LEU A N 1
ATOM 1364 C CA . LEU A 1 185 ? 13.343 8.979 -13.948 1.00 96.88 185 LEU A CA 1
ATOM 1365 C C . LEU A 1 185 ? 11.962 9.597 -14.152 1.00 96.88 185 LEU A C 1
ATOM 1367 O O . LEU A 1 185 ? 11.598 10.586 -13.507 1.00 96.88 185 LEU A O 1
ATOM 1371 N N . GLY A 1 186 ? 11.175 8.982 -15.021 1.00 97.44 186 GLY A N 1
ATOM 1372 C CA . GLY A 1 186 ? 9.763 9.269 -15.182 1.00 97.44 186 GLY A CA 1
ATOM 1373 C C . GLY A 1 186 ? 8.992 8.014 -15.559 1.00 97.44 186 GLY A C 1
ATOM 1374 O O . GLY A 1 186 ? 9.564 6.967 -15.864 1.00 97.44 186 GLY A O 1
ATOM 1375 N N . PHE A 1 187 ? 7.675 8.139 -15.546 1.00 97.88 187 PHE A N 1
ATOM 1376 C CA . PHE A 1 187 ? 6.748 7.088 -15.928 1.00 97.88 187 PHE A CA 1
ATOM 1377 C C . PHE A 1 187 ? 5.700 7.651 -16.884 1.00 97.88 187 PHE A C 1
ATOM 1379 O O . PHE A 1 187 ? 5.321 8.821 -16.789 1.00 97.88 187 PHE A O 1
ATOM 1386 N N . TYR A 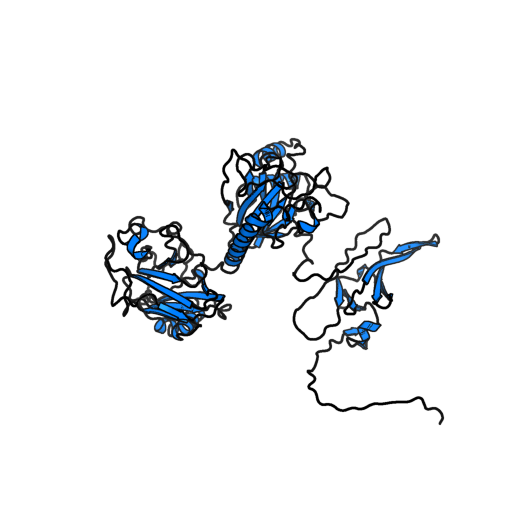1 188 ? 5.228 6.826 -17.812 1.00 97.62 188 TYR A N 1
ATOM 1387 C C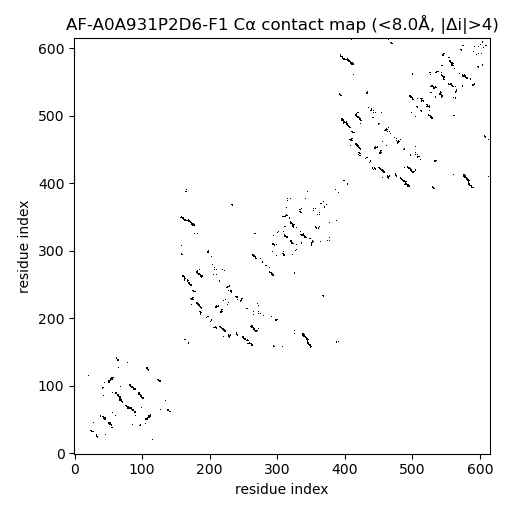A . TYR A 1 188 ? 4.211 7.192 -18.795 1.00 97.62 188 TYR A CA 1
ATOM 1388 C C . TYR A 1 188 ? 3.157 6.091 -18.904 1.00 97.62 188 TYR A C 1
ATOM 1390 O O . TYR A 1 188 ? 3.488 4.906 -18.922 1.00 97.62 188 TYR A O 1
ATOM 1398 N N . SER A 1 189 ? 1.884 6.487 -18.974 1.00 95.69 189 SER A N 1
ATOM 1399 C CA . SER A 1 189 ? 0.766 5.577 -19.235 1.00 95.69 189 SER A CA 1
ATOM 1400 C C . SER A 1 189 ? 0.951 4.899 -20.593 1.00 95.69 189 SER A C 1
ATOM 1402 O O . SER A 1 189 ? 1.384 5.543 -21.554 1.00 95.69 189 SER A O 1
ATOM 1404 N N . LEU A 1 190 ? 0.584 3.620 -20.683 1.00 94.44 190 LEU A N 1
ATOM 1405 C CA . LEU A 1 190 ? 0.584 2.848 -21.929 1.00 94.44 190 LEU A CA 1
ATOM 1406 C C . LEU A 1 190 ? -0.740 2.952 -22.703 1.00 94.44 190 LEU A C 1
ATOM 1408 O O . LEU A 1 190 ? -0.834 2.451 -23.820 1.00 94.44 190 LEU A O 1
ATOM 1412 N N . GLU A 1 191 ? -1.748 3.636 -22.155 1.00 92.81 191 GLU A N 1
ATOM 1413 C CA . GLU A 1 191 ? -3.051 3.824 -22.800 1.00 92.81 191 GLU A CA 1
ATOM 1414 C C . GLU A 1 191 ? -2.902 4.517 -24.167 1.00 92.81 191 GLU A C 1
ATOM 1416 O O . GLU A 1 191 ? -2.426 5.654 -24.260 1.00 92.81 191 GLU A O 1
ATOM 1421 N N . GLY A 1 192 ? -3.271 3.829 -25.249 1.00 90.81 192 GLY A N 1
ATOM 1422 C CA . GLY A 1 192 ? -3.116 4.349 -26.607 1.00 90.81 192 GLY A CA 1
ATOM 1423 C C . GLY A 1 192 ? -1.661 4.487 -27.078 1.00 90.81 192 GLY A C 1
ATOM 1424 O O . GLY A 1 192 ? -1.416 5.246 -28.015 1.00 90.81 192 GLY A O 1
ATOM 1425 N N . MET A 1 193 ? -0.679 3.840 -26.433 1.00 93.31 193 MET A N 1
ATOM 1426 C CA . MET A 1 193 ? 0.706 3.787 -26.940 1.00 93.31 193 MET A CA 1
ATOM 1427 C C . MET A 1 193 ? 0.893 2.735 -28.045 1.00 93.31 193 MET A C 1
ATOM 1429 O O . MET A 1 193 ? 1.854 2.815 -28.804 1.00 93.31 193 MET A O 1
ATOM 1433 N N . ASP A 1 194 ? -0.042 1.793 -28.169 1.00 89.06 194 ASP A N 1
ATOM 1434 C CA . ASP A 1 194 ? -0.106 0.721 -29.170 1.00 89.06 194 ASP A CA 1
ATOM 1435 C C . ASP A 1 194 ? -0.203 1.226 -30.621 1.00 89.06 194 ASP A C 1
ATOM 1437 O O . ASP A 1 194 ? 0.220 0.536 -31.547 1.00 89.06 194 ASP A O 1
ATOM 1441 N N . GLN A 1 195 ? -0.675 2.460 -30.827 1.00 91.69 195 GLN A N 1
ATOM 1442 C CA . GLN A 1 195 ? -0.659 3.124 -32.137 1.00 91.69 195 GLN A CA 1
ATOM 1443 C C . GLN A 1 195 ? 0.755 3.517 -32.621 1.00 91.69 195 GLN A C 1
ATOM 1445 O O . GLN A 1 195 ? 0.924 3.886 -33.784 1.00 91.69 195 GLN A O 1
ATOM 1450 N N . TYR A 1 196 ? 1.767 3.480 -31.746 1.00 90.88 196 TYR A N 1
ATOM 1451 C CA . TYR A 1 196 ? 3.148 3.842 -32.061 1.00 90.88 196 TYR A CA 1
ATOM 1452 C C . TYR A 1 196 ? 4.053 2.610 -32.023 1.00 90.88 196 TYR A C 1
ATOM 1454 O O . TYR A 1 196 ? 4.071 1.871 -31.044 1.00 90.88 196 TYR A O 1
ATOM 1462 N N . THR A 1 197 ? 4.895 2.428 -33.042 1.00 90.94 197 THR A N 1
ATOM 1463 C CA . THR A 1 197 ? 5.952 1.406 -32.999 1.00 90.94 197 THR A CA 1
ATOM 1464 C C . THR A 1 197 ? 6.941 1.726 -31.867 1.00 90.94 197 THR A C 1
ATOM 1466 O O . THR A 1 197 ? 7.512 2.826 -31.889 1.00 90.94 197 THR A O 1
ATOM 1469 N N . PRO A 1 198 ? 7.187 0.811 -30.907 1.00 88.38 198 PRO A N 1
ATOM 1470 C CA . PRO A 1 198 ? 8.193 0.999 -29.865 1.00 88.38 198 PRO A CA 1
ATOM 1471 C C . PRO A 1 198 ? 9.556 1.415 -30.432 1.00 88.38 198 PRO A C 1
ATOM 1473 O O . PRO A 1 198 ? 9.960 0.988 -31.512 1.00 88.38 198 PRO A O 1
ATOM 1476 N N . GLY A 1 199 ? 10.229 2.336 -29.740 1.00 86.75 199 GLY A N 1
ATOM 1477 C CA . GLY A 1 199 ? 11.557 2.835 -30.120 1.00 86.75 199 GLY A CA 1
ATOM 1478 C C . GLY A 1 199 ? 11.585 3.801 -31.314 1.00 86.75 199 GLY A C 1
ATOM 1479 O O . GLY A 1 199 ? 12.636 4.378 -31.596 1.00 86.75 199 GLY A O 1
ATOM 1480 N N . SER A 1 200 ? 10.453 4.028 -31.992 1.00 91.00 200 SER A N 1
ATOM 1481 C CA . SER A 1 200 ? 10.328 5.062 -33.028 1.00 91.00 200 SER A CA 1
ATOM 1482 C C . SER A 1 200 ? 10.371 6.479 -32.445 1.00 91.00 200 SER A C 1
ATOM 1484 O O . SER A 1 200 ? 9.971 6.710 -31.302 1.00 91.00 200 SER A O 1
ATOM 1486 N N . ASP A 1 201 ? 10.762 7.465 -33.257 1.00 91.94 201 ASP A N 1
ATOM 1487 C CA . ASP A 1 201 ? 10.754 8.880 -32.858 1.00 91.94 201 ASP A CA 1
ATOM 1488 C C . ASP A 1 201 ? 9.380 9.351 -32.358 1.00 91.94 201 ASP A C 1
ATOM 1490 O O . ASP A 1 201 ? 9.309 10.188 -31.460 1.00 91.94 201 ASP A O 1
ATOM 1494 N N . ALA A 1 202 ? 8.287 8.822 -32.921 1.00 94.25 202 ALA A N 1
ATOM 1495 C CA . ALA A 1 202 ? 6.926 9.140 -32.495 1.00 94.25 202 ALA A CA 1
ATOM 1496 C C . ALA A 1 202 ? 6.620 8.579 -31.095 1.00 94.25 202 ALA A C 1
ATOM 1498 O O . ALA A 1 202 ? 6.127 9.316 -30.242 1.00 94.25 202 ALA A O 1
ATOM 1499 N N . TYR A 1 203 ? 6.993 7.319 -30.837 1.00 95.62 203 TYR A N 1
ATOM 1500 C CA . TYR A 1 203 ? 6.882 6.695 -29.515 1.00 95.62 203 TYR A CA 1
ATOM 1501 C C . TYR A 1 203 ? 7.701 7.461 -28.469 1.00 95.62 203 TYR A C 1
ATOM 1503 O O . TYR A 1 203 ? 7.190 7.802 -27.404 1.00 95.62 203 TYR A O 1
ATOM 1511 N N . ILE A 1 204 ? 8.960 7.788 -28.788 1.00 95.56 204 ILE A N 1
ATOM 1512 C CA . ILE A 1 204 ? 9.869 8.519 -27.893 1.00 95.56 204 ILE A CA 1
ATOM 1513 C C . ILE A 1 204 ? 9.310 9.914 -27.576 1.00 95.56 204 ILE A C 1
ATOM 1515 O O . ILE A 1 204 ? 9.286 10.311 -26.411 1.00 95.56 204 ILE A O 1
ATOM 1519 N N . LYS A 1 205 ? 8.820 10.643 -28.589 1.00 96.00 205 LYS A N 1
ATOM 1520 C CA . LYS A 1 205 ? 8.162 11.951 -28.427 1.00 96.00 205 LYS A CA 1
ATOM 1521 C C . LYS A 1 205 ? 6.970 11.877 -27.480 1.00 96.00 205 LYS A C 1
ATOM 1523 O O . LYS A 1 205 ? 6.892 12.679 -26.551 1.00 96.00 205 LYS A O 1
ATOM 1528 N N . GLU A 1 206 ? 6.071 10.920 -27.687 1.00 97.44 206 GLU A N 1
ATOM 1529 C CA . GLU A 1 206 ? 4.863 10.796 -26.872 1.00 97.44 206 GLU A CA 1
ATOM 1530 C C . GLU A 1 206 ? 5.174 10.337 -25.439 1.00 97.44 206 GLU A C 1
ATOM 1532 O O . GLU A 1 206 ? 4.693 10.953 -24.489 1.00 97.44 206 GLU A O 1
ATOM 1537 N N . ALA A 1 207 ? 6.042 9.339 -25.249 1.00 97.75 207 ALA A N 1
ATOM 1538 C CA . ALA A 1 207 ? 6.455 8.880 -23.920 1.00 97.75 207 ALA A CA 1
ATOM 1539 C C . ALA A 1 207 ? 7.145 9.991 -23.103 1.00 97.75 207 ALA A C 1
ATOM 1541 O O . ALA A 1 207 ? 6.817 10.195 -21.932 1.00 97.75 207 ALA A O 1
ATOM 1542 N N . VAL A 1 208 ? 8.044 10.772 -23.720 1.00 97.56 208 VAL A N 1
ATOM 1543 C CA . VAL A 1 208 ? 8.680 11.932 -23.068 1.00 97.56 208 VAL A CA 1
ATOM 1544 C C . VAL A 1 208 ? 7.659 13.032 -22.759 1.00 97.56 208 VAL A C 1
ATOM 1546 O O . VAL A 1 208 ? 7.693 13.593 -21.662 1.00 97.56 208 VAL A O 1
ATOM 1549 N N . ARG A 1 209 ? 6.718 13.325 -23.670 1.00 97.12 209 ARG A N 1
ATOM 1550 C CA . ARG A 1 209 ? 5.634 14.293 -23.425 1.00 97.12 209 ARG A CA 1
ATOM 1551 C C . ARG A 1 209 ? 4.777 13.873 -22.228 1.00 97.12 209 ARG A C 1
ATOM 1553 O O . ARG A 1 209 ? 4.472 14.717 -21.387 1.00 97.12 209 ARG A O 1
ATOM 1560 N N . ARG A 1 210 ? 4.416 12.589 -22.143 1.00 96.88 210 ARG A N 1
ATOM 1561 C CA . ARG A 1 210 ? 3.631 11.990 -21.052 1.00 96.88 210 ARG A CA 1
ATOM 1562 C C . ARG A 1 210 ? 4.354 12.061 -19.709 1.00 96.88 210 ARG A C 1
ATOM 1564 O O . ARG A 1 210 ? 3.790 12.597 -18.762 1.00 96.88 210 ARG A O 1
ATOM 1571 N N . ALA A 1 211 ? 5.612 11.625 -19.633 1.00 96.31 211 ALA A N 1
ATOM 1572 C CA . ALA A 1 211 ? 6.416 11.720 -18.409 1.00 96.31 211 ALA A CA 1
ATOM 1573 C C . ALA A 1 211 ? 6.645 13.177 -17.948 1.00 96.31 211 ALA A C 1
ATOM 1575 O O . ALA A 1 211 ? 6.754 13.451 -16.754 1.00 96.31 211 ALA A O 1
ATOM 1576 N N . ASN A 1 212 ? 6.662 14.134 -18.884 1.00 94.25 212 ASN A N 1
ATOM 1577 C CA . ASN A 1 212 ? 6.746 15.567 -18.592 1.00 94.25 212 ASN A CA 1
ATOM 1578 C C . ASN A 1 212 ? 5.395 16.214 -18.208 1.00 94.25 212 ASN A C 1
ATOM 1580 O O . ASN A 1 212 ? 5.382 17.376 -17.803 1.00 94.25 212 ASN A O 1
ATOM 1584 N N . ALA A 1 213 ? 4.260 15.526 -18.378 1.00 87.81 213 ALA A N 1
ATOM 1585 C CA . ALA A 1 213 ? 2.932 16.117 -18.190 1.00 87.81 213 ALA A CA 1
ATOM 1586 C C . ALA A 1 213 ? 2.537 16.279 -16.712 1.00 87.81 213 ALA A C 1
ATOM 1588 O O . ALA A 1 213 ? 1.795 17.205 -16.396 1.00 87.81 213 ALA A O 1
ATOM 1589 N N . ASN A 1 214 ? 3.046 15.411 -15.827 1.00 81.06 214 ASN A N 1
ATOM 1590 C CA . ASN A 1 214 ? 2.734 15.364 -14.392 1.00 81.06 214 ASN A CA 1
ATOM 1591 C C . ASN A 1 214 ? 1.221 15.288 -14.106 1.00 81.06 214 ASN A C 1
ATOM 1593 O O . ASN A 1 214 ? 0.626 16.187 -13.514 1.00 81.06 214 ASN A O 1
ATOM 1597 N N . GLY A 1 215 ? 0.606 14.184 -14.532 1.00 83.50 215 GLY A N 1
ATOM 1598 C CA . GLY A 1 215 ? -0.804 13.863 -14.307 1.00 83.50 215 GLY A CA 1
ATOM 1599 C C . GLY A 1 215 ? -1.117 12.408 -14.667 1.00 83.50 215 GLY A C 1
ATOM 1600 O O . GLY A 1 215 ? -0.217 11.574 -14.733 1.00 83.50 215 GLY A O 1
ATOM 1601 N N . SER A 1 216 ? -2.382 12.098 -14.966 1.00 82.44 216 SER A N 1
ATOM 1602 C CA . SER A 1 216 ? -2.837 10.730 -15.288 1.00 82.44 216 SER A CA 1
ATOM 1603 C C . SER A 1 216 ? -2.142 10.085 -16.497 1.00 82.44 216 SER A C 1
ATOM 1605 O O . SER A 1 216 ? -2.089 8.864 -16.601 1.00 82.44 216 SER A O 1
ATOM 1607 N N . GLN A 1 217 ? -1.577 10.886 -17.406 1.00 89.19 217 GLN A N 1
ATOM 1608 C CA . GLN A 1 217 ? -0.819 10.379 -18.554 1.00 89.19 217 GLN A CA 1
ATOM 1609 C C . GLN A 1 217 ? 0.623 9.970 -18.217 1.00 89.19 217 GLN A C 1
ATOM 1611 O O . GLN A 1 217 ? 1.240 9.261 -19.011 1.00 89.19 217 GLN A O 1
ATOM 1616 N N . GLY A 1 218 ? 1.179 10.412 -17.088 1.00 92.12 218 GLY A N 1
ATOM 1617 C CA . GLY A 1 218 ? 2.581 10.206 -16.732 1.00 92.12 218 GLY A CA 1
ATOM 1618 C C . GLY A 1 218 ? 3.144 11.312 -15.841 1.00 92.12 218 GLY A C 1
ATOM 1619 O O . GLY A 1 218 ? 2.558 12.387 -15.694 1.00 92.12 218 GLY A O 1
ATOM 1620 N N . PHE A 1 219 ? 4.293 11.036 -15.231 1.00 93.94 219 PHE A N 1
ATOM 1621 C CA . PHE A 1 219 ? 4.904 11.884 -14.212 1.00 93.94 219 PHE A CA 1
ATOM 1622 C C . PHE A 1 219 ? 6.425 11.723 -14.151 1.00 93.94 219 PHE A C 1
ATOM 1624 O O . PHE A 1 219 ? 6.969 10.646 -14.395 1.00 93.94 219 PHE A O 1
ATOM 1631 N N . THR A 1 220 ? 7.118 12.799 -13.781 1.00 95.06 220 THR A N 1
ATOM 1632 C CA . THR A 1 220 ? 8.552 12.783 -13.466 1.00 95.06 220 THR A CA 1
ATOM 1633 C C . THR A 1 220 ? 8.735 12.450 -11.985 1.00 95.06 220 THR A C 1
ATOM 1635 O O . THR A 1 220 ? 8.159 13.114 -11.124 1.00 95.06 220 THR A O 1
ATOM 1638 N N . SER A 1 221 ? 9.537 11.432 -11.677 1.00 92.69 221 SER A N 1
ATOM 1639 C CA . SER A 1 221 ? 9.681 10.867 -10.327 1.00 92.69 221 SER A CA 1
ATOM 1640 C C . SER A 1 221 ? 11.062 11.073 -9.705 1.00 92.69 221 SER A C 1
ATOM 1642 O O . SER A 1 221 ? 11.168 11.062 -8.481 1.00 92.69 221 SER A O 1
ATOM 1644 N N . ILE A 1 222 ? 12.125 11.270 -10.488 1.00 94.69 222 ILE A N 1
ATOM 1645 C CA . ILE A 1 222 ? 13.479 11.530 -9.966 1.00 94.69 222 ILE A CA 1
ATOM 1646 C C . ILE A 1 222 ? 14.191 12.522 -10.886 1.00 94.69 222 ILE A C 1
ATOM 1648 O O . ILE A 1 222 ? 14.080 12.419 -12.105 1.00 94.69 222 ILE A O 1
ATOM 1652 N N . ASN A 1 223 ? 14.953 13.456 -10.318 1.00 93.31 223 ASN A N 1
ATOM 1653 C CA . ASN A 1 223 ? 15.921 14.291 -11.031 1.00 93.31 223 ASN A CA 1
ATOM 1654 C C . ASN A 1 223 ? 17.233 14.363 -10.231 1.00 93.31 223 ASN A C 1
ATOM 1656 O O . ASN A 1 223 ? 17.417 15.252 -9.391 1.00 93.31 223 ASN A O 1
ATOM 1660 N N . ALA A 1 224 ? 18.160 13.448 -10.529 1.00 89.75 224 ALA A N 1
ATOM 1661 C CA . ALA A 1 224 ? 19.412 13.233 -9.801 1.00 89.75 224 ALA A CA 1
ATOM 1662 C C . ALA A 1 224 ? 20.375 14.437 -9.821 1.00 89.75 224 ALA A C 1
ATOM 1664 O O . ALA A 1 224 ? 21.305 14.492 -9.015 1.00 89.75 224 ALA A O 1
ATOM 1665 N N . ALA A 1 225 ? 20.151 15.426 -10.695 1.00 88.81 225 ALA A N 1
ATOM 1666 C CA . ALA A 1 225 ? 20.880 16.695 -10.671 1.00 88.81 225 ALA A CA 1
ATOM 1667 C C . ALA A 1 225 ? 20.477 17.599 -9.488 1.00 88.81 225 ALA A C 1
ATOM 1669 O O . ALA A 1 225 ? 21.225 18.505 -9.130 1.00 88.81 225 ALA A O 1
ATOM 1670 N N . THR A 1 226 ? 19.297 17.378 -8.895 1.00 91.50 226 THR A N 1
ATOM 1671 C CA . THR A 1 226 ? 18.696 18.265 -7.879 1.00 91.50 226 THR A CA 1
ATOM 1672 C C . THR A 1 226 ? 18.187 17.540 -6.632 1.00 91.50 226 THR A C 1
ATOM 1674 O O . THR A 1 226 ? 17.564 18.174 -5.780 1.00 91.50 226 THR A O 1
ATOM 1677 N N . GLU A 1 227 ? 18.379 16.226 -6.534 1.00 92.75 227 GLU A N 1
ATOM 1678 C CA . GLU A 1 227 ? 18.060 15.424 -5.352 1.00 92.75 227 GLU A CA 1
ATOM 1679 C C . GLU A 1 227 ? 19.066 14.285 -5.171 1.00 92.75 227 GLU A C 1
ATOM 1681 O O . GLU A 1 227 ? 19.608 13.760 -6.148 1.00 92.75 227 GLU A O 1
ATOM 1686 N N . ALA A 1 228 ? 19.304 13.916 -3.916 1.00 92.38 228 ALA A N 1
ATOM 1687 C CA . ALA A 1 228 ? 20.039 12.711 -3.558 1.00 92.38 228 ALA A CA 1
ATOM 1688 C C . ALA A 1 228 ? 19.110 11.491 -3.519 1.00 92.38 228 ALA A C 1
ATOM 1690 O O . ALA A 1 228 ? 17.905 11.622 -3.298 1.00 92.38 228 ALA A O 1
ATOM 1691 N N . ALA A 1 229 ? 19.692 10.307 -3.681 1.00 94.31 229 ALA A N 1
ATOM 1692 C CA . ALA A 1 229 ? 19.076 9.049 -3.292 1.00 94.31 229 ALA A CA 1
ATOM 1693 C C . ALA A 1 229 ? 19.037 8.918 -1.758 1.00 94.31 229 ALA A C 1
ATOM 1695 O O . ALA A 1 229 ? 19.835 9.539 -1.047 1.00 94.31 229 ALA A O 1
ATOM 1696 N N . ARG A 1 230 ? 18.115 8.096 -1.255 1.00 93.44 230 ARG A N 1
ATOM 1697 C CA . ARG A 1 230 ? 17.888 7.804 0.165 1.00 93.44 230 ARG A CA 1
ATOM 1698 C C . ARG A 1 230 ? 19.124 7.220 0.847 1.00 93.44 230 ARG A C 1
ATOM 1700 O O . ARG A 1 230 ? 19.423 7.613 1.972 1.00 93.44 230 ARG A O 1
ATOM 1707 N N . PHE A 1 231 ? 19.819 6.299 0.181 1.00 92.00 231 PHE A N 1
ATOM 1708 C CA . PHE A 1 231 ? 21.022 5.650 0.696 1.00 92.00 231 PHE A CA 1
ATOM 1709 C C . PHE A 1 231 ? 22.266 6.149 -0.046 1.00 92.00 231 PHE A C 1
ATOM 1711 O O . PHE A 1 231 ? 22.279 6.253 -1.273 1.00 92.00 231 PHE A O 1
ATOM 1718 N N . SER A 1 232 ? 23.326 6.433 0.712 1.00 91.44 232 SER A N 1
ATOM 1719 C CA . SER A 1 232 ? 24.662 6.752 0.194 1.00 91.44 232 SER A CA 1
ATOM 1720 C C . SER A 1 232 ? 25.602 5.594 0.490 1.00 91.44 232 SER A C 1
ATOM 1722 O O . SER A 1 232 ? 25.555 5.015 1.573 1.00 91.44 232 SER A O 1
ATOM 1724 N N . GLY A 1 233 ? 26.489 5.270 -0.441 1.00 88.25 233 GLY A N 1
ATOM 1725 C CA . GLY A 1 233 ? 27.388 4.136 -0.289 1.00 88.25 233 GLY A CA 1
ATOM 1726 C C . GLY A 1 233 ? 28.267 3.949 -1.512 1.00 88.25 233 GLY A C 1
ATOM 1727 O O . GLY A 1 233 ? 27.892 4.315 -2.618 1.00 88.25 233 GLY A O 1
ATOM 1728 N N . LYS A 1 234 ? 29.451 3.379 -1.298 1.00 90.19 234 LYS A N 1
ATOM 1729 C CA . LYS A 1 234 ? 30.335 2.923 -2.376 1.00 90.19 234 LYS A CA 1
ATOM 1730 C C . LYS A 1 234 ? 30.071 1.445 -2.667 1.00 90.19 234 LYS A C 1
ATOM 1732 O O . LYS A 1 234 ? 29.676 0.723 -1.748 1.00 90.19 234 LYS A O 1
ATOM 1737 N N . THR A 1 235 ? 30.353 0.998 -3.885 1.00 89.75 235 THR A N 1
ATOM 1738 C CA . THR A 1 235 ? 30.424 -0.434 -4.215 1.00 89.75 235 THR A CA 1
ATOM 1739 C C . THR A 1 235 ? 31.877 -0.923 -4.111 1.00 89.75 235 THR A C 1
ATOM 1741 O O . THR A 1 235 ? 32.783 -0.166 -3.736 1.00 89.75 235 THR A O 1
ATOM 1744 N N . SER A 1 236 ? 32.138 -2.187 -4.448 1.00 90.88 236 SER A N 1
ATOM 1745 C CA . SER A 1 236 ? 33.502 -2.716 -4.562 1.00 90.88 236 SER A CA 1
ATOM 1746 C C . SER A 1 236 ? 34.258 -2.202 -5.798 1.00 90.88 236 SER A C 1
ATOM 1748 O O . SER A 1 236 ? 35.481 -2.337 -5.849 1.00 90.88 236 SER A O 1
ATOM 1750 N N . TRP A 1 237 ? 33.563 -1.622 -6.784 1.00 89.94 237 TRP A N 1
ATOM 1751 C CA . TRP A 1 237 ? 34.140 -1.131 -8.044 1.00 89.94 237 TRP A CA 1
ATOM 1752 C C . TRP A 1 237 ? 33.997 0.386 -8.256 1.00 89.94 237 TRP A C 1
ATOM 1754 O O . TRP A 1 237 ? 34.771 0.952 -9.025 1.00 89.94 237 TRP A O 1
ATOM 1764 N N . GLU A 1 238 ? 33.094 1.061 -7.538 1.00 89.88 238 GLU A N 1
ATOM 1765 C CA . GLU A 1 238 ? 32.803 2.493 -7.688 1.00 89.88 238 GLU A CA 1
ATOM 1766 C C . GLU A 1 238 ? 32.735 3.249 -6.361 1.00 89.88 238 GLU A C 1
ATOM 1768 O O . GLU A 1 238 ? 32.493 2.693 -5.289 1.00 89.88 238 GLU A O 1
ATOM 1773 N N . GLY A 1 239 ? 32.955 4.562 -6.445 1.00 88.81 239 GLY A N 1
ATOM 1774 C CA . GLY A 1 239 ? 32.789 5.473 -5.318 1.00 88.81 239 GLY A CA 1
ATOM 1775 C C . GLY A 1 239 ? 31.321 5.740 -4.976 1.00 88.81 239 GLY A C 1
ATOM 1776 O O . GLY A 1 239 ? 30.411 5.416 -5.725 1.00 88.81 239 GLY A O 1
ATOM 1777 N N . ASP A 1 240 ? 31.103 6.397 -3.839 1.00 90.12 240 ASP A N 1
ATOM 1778 C CA . ASP A 1 240 ? 29.786 6.919 -3.464 1.00 90.12 240 ASP A CA 1
ATOM 1779 C C . ASP A 1 240 ? 29.441 8.149 -4.318 1.00 90.12 240 ASP A C 1
ATOM 1781 O O . ASP A 1 240 ? 29.912 9.262 -4.041 1.00 90.12 240 ASP A O 1
ATOM 1785 N N . LEU A 1 241 ? 28.654 7.907 -5.371 1.00 89.94 241 LEU A N 1
ATOM 1786 C CA . LEU A 1 241 ? 28.235 8.868 -6.397 1.00 89.94 241 LEU A CA 1
ATOM 1787 C C . LEU A 1 241 ? 26.877 9.529 -6.096 1.00 89.94 241 LEU A C 1
ATOM 1789 O O . LEU A 1 241 ? 26.350 10.280 -6.922 1.00 89.94 241 LEU A O 1
ATOM 1793 N N . ASN A 1 242 ? 26.331 9.332 -4.889 1.00 90.00 242 ASN A N 1
ATOM 1794 C CA . ASN A 1 242 ? 25.133 10.041 -4.453 1.00 90.00 242 ASN A CA 1
ATOM 1795 C C . ASN A 1 242 ? 25.366 11.571 -4.402 1.00 90.00 242 ASN A C 1
ATOM 1797 O O . ASN A 1 242 ? 26.469 12.052 -4.131 1.00 90.00 242 ASN A O 1
ATOM 1801 N N . ASN A 1 243 ? 24.325 12.365 -4.670 1.00 83.44 243 ASN A N 1
ATOM 1802 C CA . ASN A 1 243 ? 24.427 13.818 -4.844 1.00 83.44 243 ASN A CA 1
ATOM 1803 C C . ASN A 1 243 ? 24.594 14.549 -3.496 1.00 83.44 243 ASN A C 1
ATOM 1805 O O . ASN A 1 243 ? 23.631 15.014 -2.895 1.00 83.44 243 ASN A O 1
ATOM 1809 N N . LYS A 1 244 ? 25.841 14.688 -3.030 1.00 80.50 244 LYS A N 1
ATOM 1810 C CA . LYS A 1 244 ? 26.185 15.214 -1.689 1.00 80.50 244 LYS A CA 1
ATOM 1811 C C . LYS A 1 244 ? 25.837 16.687 -1.445 1.00 80.50 244 LYS A C 1
ATOM 1813 O O . LYS A 1 244 ? 25.971 17.149 -0.316 1.00 80.50 244 LYS A O 1
ATOM 1818 N N . THR A 1 245 ? 25.430 17.433 -2.472 1.00 85.81 245 THR A N 1
ATOM 1819 C CA . THR A 1 245 ? 25.028 18.847 -2.354 1.00 85.81 245 THR A CA 1
ATOM 1820 C C . THR A 1 245 ? 23.515 19.052 -2.417 1.00 85.81 245 THR A C 1
ATOM 1822 O O . THR A 1 245 ? 23.050 20.155 -2.134 1.00 85.81 245 THR A O 1
ATOM 1825 N N . SER A 1 246 ? 22.742 18.016 -2.756 1.00 89.38 246 SER A N 1
ATOM 1826 C CA . SER A 1 246 ? 21.280 18.069 -2.841 1.00 89.38 246 SER A CA 1
ATOM 1827 C C . SER A 1 246 ? 20.637 17.211 -1.747 1.00 89.38 246 SER A C 1
ATOM 1829 O O . SER A 1 246 ? 21.145 16.135 -1.444 1.00 89.38 246 SER A O 1
ATOM 1831 N N . PRO A 1 247 ? 19.506 17.623 -1.151 1.00 91.31 247 PRO A N 1
ATOM 1832 C CA . PRO A 1 247 ? 18.799 16.782 -0.192 1.00 91.31 247 PRO A CA 1
ATOM 1833 C C . PRO A 1 247 ? 18.110 15.602 -0.892 1.00 91.31 247 PRO A C 1
ATOM 1835 O O . PRO A 1 247 ? 17.699 15.700 -2.052 1.00 91.31 247 PRO A O 1
ATOM 1838 N N . TYR A 1 248 ? 17.911 14.507 -0.160 1.00 89.56 248 TYR A N 1
ATOM 1839 C CA . TYR A 1 248 ? 16.908 13.505 -0.519 1.00 89.56 248 TYR A CA 1
ATOM 1840 C C . TYR A 1 248 ? 15.511 14.137 -0.384 1.00 89.56 248 TYR A C 1
ATOM 1842 O O . TYR A 1 248 ? 15.203 14.742 0.644 1.00 89.56 248 TYR A O 1
ATOM 1850 N N . LYS A 1 249 ? 14.674 14.041 -1.426 1.00 87.94 249 LYS A N 1
ATOM 1851 C CA . LYS A 1 249 ? 13.373 14.742 -1.498 1.00 87.94 249 LYS A CA 1
ATOM 1852 C C . LYS A 1 249 ? 12.176 13.951 -0.969 1.00 87.94 249 LYS A C 1
ATOM 1854 O O . LYS A 1 249 ? 11.052 14.435 -1.067 1.00 87.94 249 LYS A O 1
ATOM 1859 N N . GLY A 1 250 ? 12.402 12.776 -0.389 1.00 85.19 250 GLY A N 1
ATOM 1860 C CA . GLY A 1 250 ? 11.322 11.939 0.119 1.00 85.19 250 GLY A CA 1
ATOM 1861 C C . GLY A 1 250 ? 10.636 11.090 -0.954 1.00 85.19 250 GLY A C 1
ATOM 1862 O O . GLY A 1 250 ? 10.917 11.182 -2.155 1.00 85.19 250 GLY A O 1
ATOM 1863 N N . LEU A 1 251 ? 9.717 10.260 -0.465 1.00 85.19 251 LEU A N 1
ATOM 1864 C CA . LEU A 1 251 ? 8.838 9.413 -1.259 1.00 85.19 251 LEU A CA 1
ATOM 1865 C C . LEU A 1 251 ? 7.896 10.297 -2.088 1.00 85.19 251 LEU A C 1
ATOM 1867 O O . LEU A 1 251 ? 7.263 11.202 -1.541 1.00 85.19 251 LEU A O 1
ATOM 1871 N N . LYS A 1 252 ? 7.790 10.043 -3.394 1.00 89.69 252 LYS A N 1
ATOM 1872 C CA . LYS A 1 252 ? 6.911 10.813 -4.286 1.00 89.69 252 LYS A CA 1
ATOM 1873 C C . LYS A 1 252 ? 5.682 9.992 -4.626 1.00 89.69 252 LYS A C 1
ATOM 1875 O O . LYS A 1 252 ? 5.803 8.961 -5.280 1.00 89.69 252 LYS A O 1
ATOM 1880 N N . THR A 1 253 ? 4.525 10.460 -4.173 1.00 86.88 253 THR A N 1
ATOM 1881 C CA . THR A 1 253 ? 3.237 9.776 -4.322 1.00 86.88 253 THR A CA 1
ATOM 1882 C C . THR A 1 253 ? 2.384 10.461 -5.383 1.00 86.88 253 THR A C 1
ATOM 1884 O O . THR A 1 253 ? 2.210 11.680 -5.372 1.00 86.88 253 THR A O 1
ATOM 1887 N N . PHE A 1 254 ? 1.836 9.658 -6.287 1.00 87.69 254 PHE A N 1
ATOM 1888 C CA . PHE A 1 254 ? 0.978 10.048 -7.396 1.00 87.69 254 PHE A CA 1
ATOM 1889 C C . PHE A 1 254 ? -0.394 9.410 -7.179 1.00 87.69 254 PHE A C 1
ATOM 1891 O O . PHE A 1 254 ? -0.489 8.198 -7.012 1.00 87.69 254 PHE A O 1
ATOM 1898 N N . THR A 1 255 ? -1.448 10.220 -7.149 1.00 83.94 255 THR A N 1
ATOM 1899 C CA . THR A 1 255 ? -2.817 9.783 -6.830 1.00 83.94 255 THR A CA 1
ATOM 1900 C C . THR A 1 255 ? -3.743 9.934 -8.037 1.00 83.94 255 THR A C 1
ATOM 1902 O O . THR A 1 255 ? -3.397 10.593 -9.021 1.00 83.94 255 THR A O 1
ATOM 1905 N N . ASN A 1 256 ? -4.945 9.356 -7.956 1.00 78.94 256 ASN A N 1
ATOM 1906 C CA . ASN A 1 256 ? -5.952 9.355 -9.029 1.00 78.94 256 ASN A CA 1
ATOM 1907 C C . ASN A 1 256 ? -5.507 8.625 -10.313 1.00 78.94 256 ASN A C 1
ATOM 1909 O O . ASN A 1 256 ? -5.958 8.956 -11.413 1.00 78.94 256 ASN A O 1
ATOM 1913 N N . LEU A 1 257 ? -4.634 7.624 -10.188 1.00 83.19 257 LEU A N 1
ATOM 1914 C CA . LEU A 1 257 ? -4.372 6.669 -11.262 1.00 83.19 257 LEU A CA 1
ATOM 1915 C C . LEU A 1 257 ? -5.492 5.623 -11.273 1.00 83.19 257 LEU A C 1
ATOM 1917 O O . LEU A 1 257 ? -5.981 5.220 -10.221 1.00 83.19 257 LEU A O 1
ATOM 1921 N N . ALA A 1 258 ? -5.923 5.176 -12.452 1.00 79.50 258 ALA A N 1
ATOM 1922 C CA . ALA A 1 258 ? -6.981 4.172 -12.535 1.00 79.50 258 ALA A CA 1
ATOM 1923 C C . ALA A 1 258 ? -6.455 2.803 -12.042 1.00 79.50 258 ALA A C 1
ATOM 1925 O O . ALA A 1 258 ? -5.442 2.333 -12.573 1.00 79.50 258 ALA A O 1
ATOM 1926 N N . PRO A 1 259 ? -7.107 2.132 -11.074 1.00 80.94 259 PRO A N 1
ATOM 1927 C CA . PRO A 1 259 ? -6.703 0.800 -10.630 1.00 80.94 259 PRO A CA 1
ATOM 1928 C C . PRO A 1 259 ? -6.623 -0.200 -11.788 1.00 80.94 259 PRO A C 1
ATOM 1930 O O . PRO A 1 259 ? -7.509 -0.242 -12.643 1.00 80.94 259 PRO A O 1
ATOM 1933 N N . GLY A 1 260 ? -5.553 -0.994 -11.844 1.00 77.12 260 GLY A N 1
ATOM 1934 C CA . GLY A 1 260 ? -5.294 -1.932 -12.940 1.00 77.12 260 GLY A CA 1
ATOM 1935 C C . GLY A 1 260 ? -4.841 -1.295 -14.261 1.00 77.12 260 GLY A C 1
ATOM 1936 O O . GLY A 1 260 ? -4.533 -2.031 -15.196 1.00 77.12 260 GLY A O 1
ATOM 1937 N N . SER A 1 261 ? -4.764 0.038 -14.363 1.00 84.69 261 SER A N 1
ATOM 1938 C CA . SER A 1 261 ? -4.111 0.692 -15.505 1.00 84.69 261 SER A CA 1
ATOM 1939 C C . SER A 1 261 ? -2.603 0.431 -15.507 1.00 84.69 261 SER A C 1
ATOM 1941 O O . SER A 1 261 ? -2.013 0.066 -14.486 1.00 84.69 261 SER A O 1
ATOM 1943 N N . THR A 1 262 ? -1.976 0.595 -16.671 1.00 93.31 262 THR A N 1
ATOM 1944 C CA . THR A 1 262 ? -0.572 0.231 -16.875 1.00 93.31 262 THR A CA 1
ATOM 1945 C C . THR A 1 262 ? 0.281 1.398 -17.342 1.00 93.31 262 THR A C 1
ATOM 1947 O O . THR A 1 262 ? -0.114 2.172 -18.219 1.00 93.31 262 THR A O 1
ATOM 1950 N N . PHE A 1 263 ? 1.494 1.466 -16.810 1.00 96.00 263 PHE A N 1
ATOM 1951 C CA . PHE A 1 263 ? 2.510 2.449 -17.159 1.00 96.00 263 PHE A CA 1
ATOM 1952 C C . PHE A 1 263 ? 3.871 1.769 -17.343 1.00 96.00 263 PHE A C 1
ATOM 1954 O O . PHE A 1 263 ? 4.067 0.626 -16.933 1.00 96.00 263 PHE A O 1
ATOM 1961 N N . ALA A 1 264 ? 4.817 2.467 -17.961 1.00 96.88 264 ALA A N 1
ATOM 1962 C CA . ALA A 1 264 ? 6.201 2.023 -18.079 1.00 96.88 264 ALA A CA 1
ATOM 1963 C C . ALA A 1 264 ? 7.161 3.106 -17.578 1.00 96.88 264 ALA A C 1
ATOM 1965 O O . ALA A 1 264 ? 6.867 4.302 -17.652 1.00 96.88 264 ALA A O 1
ATOM 1966 N N . ALA A 1 265 ? 8.317 2.679 -17.075 1.00 97.38 265 ALA A N 1
ATOM 1967 C CA . ALA A 1 265 ? 9.405 3.563 -16.675 1.00 97.38 265 ALA A CA 1
ATOM 1968 C C . ALA A 1 265 ? 10.259 3.989 -17.880 1.00 97.38 265 ALA A C 1
ATOM 1970 O O . ALA A 1 265 ? 10.495 3.208 -18.812 1.00 97.38 265 ALA A O 1
ATOM 1971 N N . ILE A 1 266 ? 10.751 5.222 -17.831 1.00 97.25 266 ILE A N 1
ATOM 1972 C CA . ILE A 1 266 ? 11.658 5.840 -18.798 1.00 97.25 266 ILE A CA 1
ATOM 1973 C C . ILE A 1 266 ? 12.717 6.624 -18.021 1.00 97.25 266 ILE A C 1
ATOM 1975 O O . ILE A 1 266 ? 12.378 7.388 -17.116 1.00 97.25 266 ILE A O 1
ATOM 1979 N N . ILE A 1 267 ? 13.989 6.468 -18.380 1.00 95.50 267 ILE A N 1
ATOM 1980 C CA . ILE A 1 267 ? 15.066 7.327 -17.885 1.00 95.50 267 ILE A CA 1
ATOM 1981 C C . ILE A 1 267 ? 15.612 8.200 -19.010 1.00 95.50 267 ILE A C 1
ATOM 1983 O O . ILE A 1 267 ? 15.689 7.788 -20.166 1.00 95.50 267 ILE A O 1
ATOM 1987 N N . ILE A 1 268 ? 16.021 9.412 -18.659 1.00 95.44 268 ILE A N 1
ATOM 1988 C CA . ILE A 1 268 ? 16.914 10.241 -19.469 1.00 95.44 268 ILE A CA 1
ATOM 1989 C C . ILE A 1 268 ? 18.261 10.209 -18.746 1.00 95.44 268 ILE A C 1
ATOM 1991 O O . ILE A 1 268 ? 18.332 10.795 -17.662 1.00 95.44 268 ILE A O 1
ATOM 1995 N N . PRO A 1 269 ? 19.303 9.543 -19.287 1.00 93.19 269 PRO A N 1
ATOM 1996 C CA . PRO A 1 269 ? 20.577 9.382 -18.583 1.00 93.19 269 PRO A CA 1
ATOM 1997 C C . PRO A 1 269 ? 21.199 10.717 -18.173 1.00 93.19 269 PRO A C 1
ATOM 1999 O O . PRO A 1 269 ? 21.644 10.872 -17.045 1.00 93.19 269 PRO A O 1
ATOM 2002 N N . SER A 1 270 ? 21.152 11.733 -19.036 1.00 91.75 270 SER A N 1
ATOM 2003 C CA . SER A 1 270 ? 21.646 13.079 -18.746 1.00 91.75 270 SER A CA 1
ATOM 2004 C C . SER A 1 270 ? 20.635 14.146 -19.159 1.00 91.75 270 SER A C 1
ATOM 2006 O O . SER A 1 270 ? 20.351 14.323 -20.342 1.00 91.75 270 SER A O 1
ATOM 2008 N N . GLY A 1 271 ? 20.145 14.919 -18.186 1.00 91.12 271 GLY A N 1
ATOM 2009 C CA . GLY A 1 271 ? 19.227 16.038 -18.411 1.00 91.12 271 GLY A CA 1
ATOM 2010 C C . GLY A 1 271 ? 17.843 15.820 -17.802 1.00 91.12 271 GLY A C 1
ATOM 2011 O O . GLY A 1 271 ? 17.673 15.051 -16.858 1.00 91.12 271 GLY A O 1
ATOM 2012 N N . THR A 1 272 ? 16.846 16.543 -18.319 1.00 94.75 272 THR A N 1
ATOM 2013 C CA . THR A 1 272 ? 15.471 16.553 -17.791 1.00 94.75 272 THR A CA 1
ATOM 2014 C C . THR A 1 272 ? 14.443 16.293 -18.887 1.00 94.75 272 THR A C 1
ATOM 2016 O O . THR A 1 272 ? 14.662 16.648 -20.049 1.00 94.75 272 THR A O 1
ATOM 2019 N N . PHE A 1 273 ? 13.279 15.755 -18.506 1.00 95.50 273 PHE A N 1
ATOM 2020 C CA . PHE A 1 273 ? 12.149 15.553 -19.421 1.00 95.50 273 PHE A CA 1
ATOM 2021 C C . PHE A 1 273 ? 11.749 16.837 -20.147 1.00 95.50 273 PHE A C 1
ATOM 2023 O O . PHE A 1 273 ? 11.565 16.808 -21.358 1.00 95.50 273 PHE A O 1
ATOM 2030 N N . SER A 1 274 ? 11.726 17.981 -19.459 1.00 95.38 274 SER A N 1
ATOM 2031 C CA . SER A 1 274 ? 11.405 19.277 -20.072 1.00 95.38 274 SER A CA 1
ATOM 2032 C C . SER A 1 274 ? 12.436 19.701 -21.131 1.00 95.38 274 SER A C 1
ATOM 2034 O O . SER A 1 274 ? 12.067 20.157 -22.219 1.00 95.38 274 SER A O 1
ATOM 2036 N N . GLY A 1 275 ? 13.730 19.482 -20.866 1.00 95.06 275 GLY A N 1
ATOM 2037 C CA . GLY A 1 275 ? 14.807 19.762 -21.820 1.00 95.06 275 GLY A CA 1
ATOM 2038 C C . GLY A 1 275 ? 14.735 18.878 -23.068 1.00 95.06 275 GLY A C 1
ATOM 2039 O O . GLY A 1 275 ? 14.745 19.390 -24.190 1.00 95.06 275 GLY A O 1
ATOM 2040 N N . VAL A 1 276 ? 14.588 17.563 -22.882 1.00 95.94 276 VAL A N 1
ATOM 2041 C CA . VAL A 1 276 ? 14.470 16.594 -23.985 1.00 95.94 276 VAL A CA 1
ATOM 2042 C C . VAL A 1 276 ? 13.177 16.812 -24.778 1.00 95.94 276 VAL A C 1
ATOM 2044 O O . VAL A 1 276 ? 13.226 16.879 -26.004 1.00 95.94 276 VAL A O 1
ATOM 2047 N N . ASN A 1 277 ? 12.040 17.040 -24.113 1.00 95.56 277 ASN A N 1
ATOM 2048 C CA . ASN A 1 277 ? 10.766 17.379 -24.755 1.00 95.56 277 ASN A CA 1
ATOM 2049 C C . ASN A 1 277 ? 10.894 18.643 -25.626 1.00 95.56 277 ASN A C 1
ATOM 2051 O O . ASN A 1 277 ? 10.469 18.658 -26.779 1.00 95.56 277 ASN A O 1
ATOM 2055 N N . THR A 1 278 ? 11.562 19.686 -25.119 1.00 96.50 278 THR A N 1
ATOM 2056 C CA . THR A 1 278 ? 11.807 20.930 -25.871 1.00 96.50 278 THR A CA 1
ATOM 2057 C C . THR A 1 278 ? 12.615 20.688 -27.149 1.00 96.50 278 THR A C 1
ATOM 2059 O O . THR A 1 278 ? 12.309 21.284 -28.184 1.00 96.50 278 THR A O 1
ATOM 2062 N N . LYS A 1 279 ? 13.632 19.816 -27.101 1.00 96.62 279 LYS A N 1
ATOM 2063 C CA . LYS A 1 279 ? 14.415 19.415 -28.282 1.00 96.62 279 LYS A CA 1
ATOM 2064 C C . LYS A 1 279 ? 13.570 18.612 -29.269 1.00 96.62 279 LYS A C 1
ATOM 2066 O O . LYS A 1 279 ? 13.531 18.944 -30.453 1.00 96.62 279 LYS A O 1
ATOM 2071 N N . LEU A 1 280 ? 12.843 17.612 -28.774 1.00 95.00 280 LEU A N 1
ATOM 2072 C CA . LEU A 1 280 ? 12.014 16.710 -29.571 1.00 95.00 280 LEU A CA 1
ATOM 2073 C C . LEU A 1 280 ? 10.870 17.431 -30.304 1.00 95.00 280 LEU A C 1
ATOM 2075 O O . LEU A 1 280 ? 10.670 17.184 -31.494 1.00 95.00 280 LEU A O 1
ATOM 2079 N N . VAL A 1 281 ? 10.174 18.367 -29.649 1.00 93.44 281 VAL A N 1
ATOM 2080 C CA . VAL A 1 281 ? 9.132 19.215 -30.268 1.00 93.44 281 VAL A CA 1
ATOM 2081 C C . VAL A 1 281 ? 9.711 20.117 -31.366 1.00 93.44 281 VAL A C 1
ATOM 2083 O O . VAL A 1 281 ? 9.046 20.391 -32.361 1.00 93.44 281 VAL A O 1
ATOM 2086 N N . LYS A 1 282 ? 10.974 20.540 -31.230 1.00 95.56 282 LYS A N 1
ATOM 2087 C CA . LYS A 1 282 ? 11.706 21.326 -32.239 1.00 95.56 282 LYS A CA 1
ATOM 2088 C C . LYS A 1 282 ? 12.407 20.467 -33.302 1.00 95.56 282 LYS A C 1
ATOM 2090 O O . LYS A 1 282 ? 13.134 21.022 -34.121 1.00 95.56 282 LYS A O 1
ATOM 2095 N N . ASN A 1 283 ? 12.214 19.143 -33.294 1.00 92.62 283 ASN A N 1
ATOM 2096 C CA . ASN A 1 283 ? 12.920 18.175 -34.147 1.00 92.62 283 ASN A CA 1
ATOM 2097 C C . ASN A 1 283 ? 14.458 18.311 -34.097 1.00 92.62 283 ASN A C 1
ATOM 2099 O O . ASN A 1 283 ? 15.139 18.154 -35.107 1.00 92.62 283 ASN A O 1
ATOM 2103 N N . GLN A 1 284 ? 15.009 18.622 -32.921 1.00 94.81 284 GLN A N 1
ATOM 2104 C CA . GLN A 1 284 ? 16.453 18.687 -32.694 1.00 94.81 284 GLN A CA 1
ATOM 2105 C C . GLN A 1 284 ? 17.011 17.312 -32.316 1.00 94.81 284 GLN A C 1
ATOM 2107 O O . GLN A 1 284 ? 16.396 16.575 -31.544 1.00 94.81 284 GLN A O 1
ATOM 2112 N N . THR A 1 285 ? 18.204 16.996 -32.818 1.00 91.31 285 THR A N 1
ATOM 2113 C CA . THR A 1 285 ? 18.939 15.773 -32.477 1.00 91.31 285 THR A CA 1
ATOM 2114 C C . THR A 1 285 ? 19.272 15.734 -30.983 1.00 91.31 285 THR A C 1
ATOM 2116 O O . THR A 1 285 ? 19.805 16.701 -30.434 1.00 91.31 285 THR A O 1
ATOM 2119 N N . LEU A 1 286 ? 18.984 14.606 -30.331 1.00 91.81 286 LEU A N 1
ATOM 2120 C CA . LEU A 1 286 ? 19.423 14.325 -28.962 1.00 91.81 286 LEU A CA 1
ATOM 2121 C C . LEU A 1 286 ? 20.872 13.821 -28.963 1.00 91.81 286 LEU A C 1
ATOM 2123 O O . LEU A 1 286 ? 21.281 13.112 -29.885 1.00 91.81 286 LEU A O 1
ATOM 2127 N N . SER A 1 287 ? 21.646 14.148 -27.926 1.00 90.81 287 SER A N 1
ATOM 2128 C CA . SER A 1 287 ? 22.933 13.481 -27.696 1.00 90.81 287 SER A CA 1
ATOM 2129 C C . SER A 1 287 ? 22.738 11.997 -27.334 1.00 90.81 287 SER A C 1
ATOM 2131 O O . SER A 1 287 ? 21.628 11.549 -27.036 1.00 90.81 287 SER A O 1
ATOM 2133 N N . SER A 1 288 ? 23.827 11.224 -27.302 1.00 86.75 288 SER A N 1
ATOM 2134 C CA . SER A 1 288 ? 23.795 9.828 -26.845 1.00 86.75 288 SER A CA 1
ATOM 2135 C C . SER A 1 288 ? 23.300 9.670 -25.403 1.00 86.75 288 SER A C 1
ATOM 2137 O O . SER A 1 288 ? 22.600 8.702 -25.132 1.00 86.75 288 SER A O 1
ATOM 2139 N N . SER A 1 289 ? 23.623 10.613 -24.510 1.00 88.25 289 SER A N 1
ATOM 2140 C CA . SER A 1 289 ? 23.198 10.611 -23.101 1.00 88.25 289 SER A CA 1
ATOM 2141 C C . SER A 1 289 ? 21.853 11.309 -22.856 1.00 88.25 289 SER A C 1
ATOM 2143 O O . SER A 1 289 ? 21.268 11.163 -21.790 1.00 88.25 289 SER A O 1
ATOM 2145 N N . GLU A 1 290 ? 21.329 12.052 -23.833 1.00 92.19 290 GLU A N 1
ATOM 2146 C CA . GLU A 1 290 ? 19.972 12.616 -23.790 1.00 92.19 290 GLU A CA 1
ATOM 2147 C C . GLU A 1 290 ? 18.917 11.670 -24.377 1.00 92.19 290 GLU A C 1
ATOM 2149 O O . GLU A 1 290 ? 17.719 11.905 -24.204 1.00 92.19 290 GLU A O 1
ATOM 2154 N N . ARG A 1 291 ? 19.336 10.622 -25.099 1.00 91.88 291 ARG A N 1
ATOM 2155 C CA . ARG A 1 291 ? 18.422 9.637 -25.680 1.00 91.88 291 ARG A CA 1
ATOM 2156 C C . ARG A 1 291 ? 17.784 8.808 -24.554 1.00 91.88 291 ARG A C 1
ATOM 2158 O O . ARG A 1 291 ? 18.527 8.182 -23.802 1.00 91.88 291 ARG A O 1
ATOM 2165 N N . PRO A 1 292 ? 16.443 8.769 -24.437 1.00 95.12 292 PRO A N 1
ATOM 2166 C CA . PRO A 1 292 ? 15.810 8.033 -23.353 1.00 95.12 292 PRO A CA 1
ATOM 2167 C C . PRO A 1 292 ? 16.029 6.523 -23.456 1.00 95.12 292 PRO A C 1
ATOM 2169 O O . PRO A 1 292 ? 16.058 5.974 -24.561 1.00 95.12 292 PRO A O 1
ATOM 2172 N N . LEU A 1 293 ? 16.125 5.875 -22.297 1.00 94.00 293 LEU A N 1
ATOM 2173 C CA . LEU A 1 293 ? 16.160 4.423 -22.139 1.00 94.00 293 LEU A CA 1
ATOM 2174 C C . LEU A 1 293 ? 14.873 3.966 -21.450 1.00 94.00 293 LEU A C 1
ATOM 2176 O O . LEU A 1 293 ? 14.353 4.641 -20.558 1.00 94.00 293 LEU A O 1
ATOM 2180 N N . PHE A 1 294 ? 14.337 2.833 -21.883 1.00 94.81 294 PHE A N 1
ATOM 2181 C CA . PHE A 1 294 ? 13.002 2.376 -21.515 1.00 94.81 294 PHE A CA 1
ATOM 2182 C C . PHE A 1 294 ? 13.054 1.063 -20.742 1.00 94.81 294 PHE A C 1
ATOM 2184 O O . PHE A 1 294 ? 13.857 0.182 -21.036 1.00 94.81 294 PHE A O 1
ATOM 2191 N N . SER A 1 295 ? 12.136 0.909 -19.795 1.00 93.38 295 SER A N 1
ATOM 2192 C CA . SER A 1 295 ? 11.882 -0.373 -19.126 1.00 93.38 295 SER A CA 1
ATOM 2193 C C . SER A 1 295 ? 11.368 -1.450 -20.090 1.00 93.38 295 SER A C 1
ATOM 2195 O O . SER A 1 295 ? 11.779 -2.601 -19.980 1.00 93.38 295 SER A O 1
ATOM 2197 N N . ILE A 1 296 ? 10.515 -1.077 -21.054 1.00 89.81 296 ILE A N 1
ATOM 2198 C CA . ILE A 1 296 ? 10.031 -1.963 -22.127 1.00 89.81 296 ILE A CA 1
ATOM 2199 C C . ILE A 1 296 ? 11.192 -2.269 -23.094 1.00 89.81 296 ILE A C 1
ATOM 2201 O O . ILE A 1 296 ? 11.690 -1.329 -23.728 1.00 89.81 296 ILE A O 1
ATOM 2205 N N . PRO A 1 297 ? 11.632 -3.536 -23.247 1.00 85.31 297 PRO A N 1
ATOM 2206 C CA . PRO A 1 297 ? 12.787 -3.890 -24.076 1.00 85.31 297 PRO A CA 1
ATOM 2207 C C . PRO A 1 297 ? 12.662 -3.433 -25.534 1.00 85.31 297 PRO A C 1
ATOM 2209 O O . PRO A 1 297 ? 13.608 -2.865 -26.074 1.00 85.31 297 PRO A O 1
ATOM 2212 N N . GLU A 1 298 ? 11.486 -3.595 -26.143 1.00 84.62 298 GLU A N 1
ATOM 2213 C CA . GLU A 1 298 ? 11.186 -3.270 -27.544 1.00 84.62 298 GLU A CA 1
ATOM 2214 C C . GLU A 1 298 ? 11.307 -1.773 -27.860 1.00 84.62 298 GLU A C 1
ATOM 2216 O O . GLU A 1 298 ? 11.459 -1.395 -29.020 1.00 84.62 298 GLU A O 1
ATOM 2221 N N . ALA A 1 299 ? 11.247 -0.905 -26.845 1.00 89.00 299 ALA A N 1
ATOM 2222 C CA . ALA A 1 299 ? 11.442 0.530 -27.020 1.00 89.00 299 ALA A CA 1
ATOM 2223 C C . ALA A 1 299 ? 12.928 0.947 -27.060 1.00 89.00 299 ALA A C 1
ATOM 2225 O O . ALA A 1 299 ? 13.231 2.112 -27.330 1.00 89.00 299 ALA A O 1
ATOM 2226 N N . ASN A 1 300 ? 13.855 0.011 -26.830 1.00 87.12 300 ASN A N 1
ATOM 2227 C CA . ASN A 1 300 ? 15.299 0.233 -26.876 1.00 87.12 300 ASN A CA 1
ATOM 2228 C C . ASN A 1 300 ? 15.932 -0.356 -28.155 1.00 87.12 300 ASN A C 1
ATOM 2230 O O . ASN A 1 300 ? 15.369 -1.255 -28.780 1.00 87.12 300 ASN A O 1
ATOM 2234 N N . PRO A 1 301 ? 17.131 0.110 -28.557 1.00 77.12 301 PRO A N 1
ATOM 2235 C CA . PRO A 1 301 ? 17.918 -0.536 -29.607 1.00 77.12 301 PRO A CA 1
ATOM 2236 C C . PRO A 1 301 ? 18.223 -2.012 -29.296 1.00 77.12 301 PRO A C 1
ATOM 2238 O O . PRO A 1 301 ? 18.606 -2.357 -28.181 1.00 77.12 301 PRO A O 1
ATOM 2241 N N . TYR A 1 302 ? 18.066 -2.875 -30.300 1.00 60.53 302 TYR A N 1
ATOM 2242 C CA . TYR A 1 302 ? 18.154 -4.329 -30.153 1.00 60.53 302 TYR A CA 1
ATOM 2243 C C . TYR A 1 302 ? 19.593 -4.848 -29.975 1.00 60.53 302 TYR A C 1
ATOM 2245 O O . TYR A 1 302 ? 20.475 -4.538 -30.776 1.00 60.53 302 TYR A O 1
ATOM 2253 N N . VAL A 1 303 ? 19.799 -5.735 -28.994 1.00 52.94 303 VAL A N 1
ATOM 2254 C CA . VAL A 1 303 ? 21.006 -6.570 -28.850 1.00 52.94 303 VAL A CA 1
ATOM 2255 C C . VAL A 1 303 ? 20.737 -7.996 -29.330 1.00 52.94 303 VAL A C 1
ATOM 2257 O O . VAL A 1 303 ? 19.919 -8.712 -28.760 1.00 52.94 303 VAL A O 1
ATOM 2260 N N . ALA A 1 304 ? 21.482 -8.443 -30.343 1.00 42.09 304 ALA A N 1
ATOM 2261 C CA . ALA A 1 304 ? 21.298 -9.754 -30.979 1.00 42.09 304 ALA A CA 1
ATOM 2262 C C . ALA A 1 304 ? 21.783 -10.967 -30.151 1.00 42.09 304 ALA A C 1
ATOM 2264 O O . ALA A 1 304 ? 21.693 -12.104 -30.609 1.00 42.09 304 ALA A O 1
ATOM 2265 N N . THR A 1 305 ? 22.317 -10.751 -28.947 1.00 40.59 305 THR A N 1
ATOM 2266 C CA . THR A 1 305 ? 22.997 -11.776 -28.141 1.00 40.59 305 THR A CA 1
ATOM 2267 C C . THR A 1 305 ? 22.243 -12.082 -26.848 1.00 40.59 305 THR A C 1
ATOM 2269 O O . THR A 1 305 ? 22.604 -11.552 -25.802 1.00 40.59 305 THR A O 1
ATOM 2272 N N . SER A 1 306 ? 21.213 -12.936 -26.924 1.00 39.81 306 SER A N 1
ATOM 2273 C CA . SER A 1 306 ? 20.547 -13.677 -25.819 1.00 39.81 306 SER A CA 1
ATOM 2274 C C . SER A 1 306 ? 20.063 -12.929 -24.556 1.00 39.81 306 SER A C 1
ATOM 2276 O O . SER A 1 306 ? 19.391 -13.537 -23.731 1.00 39.81 306 SER A O 1
ATOM 2278 N N . GLN A 1 307 ? 20.342 -11.637 -24.392 1.00 50.88 307 GLN A N 1
ATOM 2279 C CA . GLN A 1 307 ? 19.952 -10.802 -23.256 1.00 50.88 307 GLN A CA 1
ATOM 2280 C C . GLN A 1 307 ? 18.619 -10.105 -23.568 1.00 50.88 307 GLN A C 1
ATOM 2282 O O . GLN A 1 307 ? 18.551 -8.884 -23.690 1.00 50.88 307 GLN A O 1
ATOM 2287 N N . LEU A 1 308 ? 17.550 -10.894 -23.720 1.00 50.66 308 LEU A N 1
ATOM 2288 C CA . LEU A 1 308 ? 16.183 -10.447 -24.060 1.00 50.66 308 LEU A CA 1
ATOM 2289 C C . LEU A 1 308 ? 15.468 -9.706 -22.907 1.00 50.66 308 LEU A C 1
ATOM 2291 O O . LEU A 1 308 ? 14.249 -9.759 -22.777 1.00 50.66 308 LEU A O 1
ATOM 2295 N N . TRP A 1 309 ? 16.231 -9.064 -22.029 1.00 59.84 309 TRP A N 1
ATOM 2296 C CA . TRP A 1 309 ? 15.811 -8.758 -20.666 1.00 59.84 309 TRP A CA 1
ATOM 2297 C C . TRP A 1 309 ? 15.801 -7.256 -20.322 1.00 59.84 309 TRP A C 1
ATOM 2299 O O . TRP A 1 309 ? 15.281 -6.881 -19.278 1.00 59.84 309 TRP A O 1
ATOM 2309 N N . GLY A 1 310 ? 16.275 -6.394 -21.232 1.00 74.00 310 GLY A N 1
ATOM 2310 C CA . GLY A 1 310 ? 16.045 -4.943 -21.199 1.00 74.00 310 GLY A CA 1
ATOM 2311 C C . GLY A 1 310 ? 16.964 -4.114 -20.288 1.00 74.00 310 GLY A C 1
ATOM 2312 O O . GLY A 1 310 ? 17.849 -4.625 -19.601 1.00 74.00 310 GLY A O 1
ATOM 2313 N N . GLN A 1 311 ? 16.739 -2.794 -20.293 1.00 88.56 311 GLN A N 1
ATOM 2314 C CA . GLN A 1 311 ? 17.525 -1.814 -19.521 1.00 88.56 311 GLN A CA 1
ATOM 2315 C C . GLN A 1 311 ? 17.204 -1.798 -18.019 1.00 88.56 311 GLN A C 1
ATOM 2317 O O . GLN A 1 311 ? 17.827 -1.036 -17.288 1.00 88.56 311 GLN A O 1
ATOM 2322 N N . MET A 1 312 ? 16.225 -2.588 -17.568 1.00 92.00 312 MET A N 1
ATOM 2323 C CA . MET A 1 312 ? 15.718 -2.594 -16.197 1.00 92.00 312 MET A CA 1
ATOM 2324 C C . MET A 1 312 ? 15.654 -4.024 -15.659 1.00 92.00 312 MET A C 1
ATOM 2326 O O . MET A 1 312 ? 15.114 -4.903 -16.327 1.00 92.00 312 MET A O 1
ATOM 2330 N N . GLY A 1 313 ? 16.152 -4.240 -14.443 1.00 90.12 313 GLY A N 1
ATOM 2331 C CA . GLY A 1 313 ? 16.068 -5.516 -13.733 1.00 90.12 313 GLY A CA 1
ATOM 2332 C C . GLY A 1 313 ? 15.335 -5.399 -12.394 1.00 90.12 313 GLY A C 1
ATOM 2333 O O . GLY A 1 313 ? 15.357 -4.349 -11.750 1.00 90.12 313 GLY A O 1
ATOM 2334 N N . ASP A 1 314 ? 14.707 -6.495 -11.967 1.00 90.19 314 ASP A N 1
ATOM 2335 C CA . ASP A 1 314 ? 14.109 -6.660 -10.637 1.00 90.19 314 ASP A CA 1
ATOM 2336 C C . ASP A 1 314 ? 15.191 -7.111 -9.631 1.00 90.19 314 ASP A C 1
ATOM 2338 O O . ASP A 1 314 ? 15.835 -8.154 -9.793 1.00 90.19 314 ASP A O 1
ATOM 2342 N N . LEU A 1 315 ? 15.424 -6.299 -8.598 1.00 92.12 315 LEU A N 1
ATOM 2343 C CA . LEU A 1 315 ? 16.402 -6.551 -7.538 1.00 92.12 315 LEU A CA 1
ATOM 2344 C C . LEU A 1 315 ? 15.856 -7.418 -6.397 1.00 92.12 315 LEU A C 1
ATOM 2346 O O . LEU A 1 315 ? 16.665 -7.946 -5.626 1.00 92.12 315 LEU A O 1
ATOM 2350 N N . ASP A 1 316 ? 14.535 -7.544 -6.243 1.00 79.62 316 ASP A N 1
ATOM 2351 C CA . ASP A 1 316 ? 13.900 -8.251 -5.126 1.00 79.62 316 ASP A CA 1
ATOM 2352 C C . ASP A 1 316 ? 13.033 -9.455 -5.523 1.00 79.62 316 ASP A C 1
ATOM 2354 O O . ASP A 1 316 ? 12.652 -10.237 -4.650 1.00 79.62 316 ASP A O 1
ATOM 2358 N N . ASN A 1 317 ? 12.803 -9.661 -6.822 1.00 79.94 317 ASN A N 1
ATOM 2359 C CA . ASN A 1 317 ? 11.933 -10.683 -7.415 1.00 79.94 317 ASN A CA 1
ATOM 2360 C C . ASN A 1 317 ? 10.481 -10.609 -6.905 1.00 79.94 317 ASN A C 1
ATOM 2362 O O . ASN A 1 317 ? 9.782 -11.625 -6.836 1.00 79.94 317 ASN A O 1
ATOM 2366 N N . ARG A 1 318 ? 10.031 -9.414 -6.500 1.00 74.44 318 ARG A N 1
ATOM 2367 C CA . ARG A 1 318 ? 8.656 -9.138 -6.044 1.00 74.44 318 ARG A CA 1
ATOM 2368 C C . ARG A 1 318 ? 8.001 -8.022 -6.856 1.00 74.44 318 ARG A C 1
ATOM 2370 O O . ARG A 1 318 ? 6.944 -7.527 -6.454 1.00 74.44 318 ARG A O 1
ATOM 2377 N N . GLY A 1 319 ? 8.619 -7.607 -7.962 1.00 83.94 319 GLY A N 1
ATOM 2378 C CA . GLY A 1 319 ? 8.125 -6.537 -8.812 1.00 83.94 319 GLY A CA 1
ATOM 2379 C C . GLY A 1 319 ? 8.050 -5.194 -8.091 1.00 83.94 319 GLY A C 1
ATOM 2380 O O . GLY A 1 319 ? 7.108 -4.435 -8.337 1.00 83.94 319 GLY A O 1
ATOM 2381 N N . SER A 1 320 ? 8.974 -4.924 -7.158 1.00 86.00 320 SER A N 1
ATOM 2382 C CA . SER A 1 320 ? 8.892 -3.748 -6.286 1.00 86.00 320 SER A CA 1
ATOM 2383 C C . SER A 1 320 ? 10.178 -2.928 -6.175 1.00 86.00 320 SER A C 1
ATOM 2385 O O . SER A 1 320 ? 10.096 -1.700 -6.122 1.00 86.00 320 SER A O 1
ATOM 2387 N N . LEU A 1 321 ? 11.352 -3.565 -6.211 1.00 94.88 321 LEU A N 1
ATOM 2388 C CA . LEU A 1 321 ? 12.643 -2.877 -6.214 1.00 94.88 321 LEU A CA 1
ATOM 2389 C C . LEU A 1 321 ? 13.324 -3.069 -7.570 1.00 94.88 321 LEU A C 1
ATOM 2391 O O . LEU A 1 321 ? 13.623 -4.194 -7.959 1.00 94.88 321 LEU A O 1
ATOM 2395 N N . PHE A 1 322 ? 13.613 -1.976 -8.269 1.00 96.06 322 PHE A N 1
ATOM 2396 C CA . PHE A 1 322 ? 14.136 -2.013 -9.633 1.00 96.06 322 PHE A CA 1
ATOM 2397 C C . PHE A 1 322 ? 15.446 -1.251 -9.758 1.00 96.06 322 PHE A C 1
ATOM 2399 O O . PHE A 1 322 ? 15.661 -0.243 -9.084 1.00 96.06 322 PHE A O 1
ATOM 2406 N N . ALA A 1 323 ? 16.289 -1.714 -10.673 1.00 94.50 323 ALA A N 1
ATOM 2407 C CA . ALA A 1 323 ? 17.484 -1.015 -11.114 1.00 94.50 323 ALA A CA 1
ATOM 2408 C C . ALA A 1 323 ? 17.471 -0.816 -12.627 1.00 94.50 323 ALA A C 1
ATOM 2410 O O . ALA A 1 323 ? 17.055 -1.712 -13.363 1.00 94.50 323 ALA A O 1
ATOM 2411 N N . PHE A 1 324 ? 17.968 0.333 -13.075 1.00 93.06 324 PHE A N 1
ATOM 2412 C CA . PHE A 1 324 ? 18.307 0.596 -14.471 1.00 93.06 324 PHE A CA 1
ATOM 2413 C C . PHE A 1 324 ? 19.816 0.573 -14.705 1.00 93.06 324 PHE A C 1
ATOM 2415 O O . PHE A 1 324 ? 20.585 0.845 -13.787 1.00 93.06 324 PHE A O 1
ATOM 2422 N N . GLU A 1 325 ? 20.180 0.343 -15.964 1.00 90.88 325 GLU A N 1
ATOM 2423 C CA . GLU A 1 325 ? 21.434 0.784 -16.586 1.00 90.88 325 GLU A CA 1
ATOM 2424 C C . GLU A 1 325 ? 21.249 2.184 -17.196 1.00 90.88 325 GLU A C 1
ATOM 2426 O O . GLU A 1 325 ? 20.274 2.406 -17.926 1.00 90.88 325 GLU A O 1
ATOM 2431 N N . ASP A 1 326 ? 22.182 3.113 -16.968 1.00 86.69 326 ASP A N 1
ATOM 2432 C CA . ASP A 1 326 ? 22.184 4.451 -17.584 1.00 86.69 326 ASP A CA 1
ATOM 2433 C C . ASP A 1 326 ? 22.806 4.484 -18.993 1.00 86.69 326 ASP A C 1
ATOM 2435 O O . ASP A 1 326 ? 22.606 5.436 -19.758 1.00 86.69 326 ASP A O 1
ATOM 2439 N N . GLN A 1 327 ? 23.469 3.393 -19.382 1.00 88.69 327 GLN A N 1
ATOM 2440 C CA . GLN A 1 327 ? 24.039 3.163 -20.706 1.00 88.69 327 GLN A CA 1
ATOM 2441 C C . GLN A 1 327 ? 23.260 2.105 -21.498 1.00 88.69 327 GLN A C 1
ATOM 2443 O O . GLN A 1 327 ? 22.595 1.220 -20.964 1.00 88.69 327 GLN A O 1
ATOM 2448 N N . ARG A 1 328 ? 23.328 2.195 -22.832 1.00 86.94 328 ARG A N 1
ATOM 2449 C CA . ARG A 1 328 ? 22.637 1.259 -23.734 1.00 86.94 328 ARG A CA 1
ATOM 2450 C C . ARG A 1 328 ? 23.337 -0.100 -23.765 1.00 86.94 328 ARG A C 1
ATOM 2452 O O . ARG A 1 328 ? 24.543 -0.151 -23.994 1.00 86.94 328 ARG A O 1
ATOM 2459 N N . LEU A 1 329 ? 22.571 -1.194 -23.694 1.00 85.06 329 LEU A N 1
ATOM 2460 C CA . LEU A 1 329 ? 23.110 -2.564 -23.757 1.00 85.06 329 LEU A CA 1
ATOM 2461 C C . LEU A 1 329 ? 23.786 -2.932 -25.092 1.00 85.06 329 LEU A C 1
ATOM 2463 O O . LEU A 1 329 ? 24.583 -3.871 -25.111 1.00 85.06 329 LEU A O 1
ATOM 2467 N N . ASP A 1 330 ? 23.496 -2.207 -26.181 1.00 80.38 330 ASP A N 1
ATOM 2468 C CA . ASP A 1 330 ? 24.137 -2.354 -27.502 1.00 80.38 330 ASP A CA 1
ATOM 2469 C C . ASP A 1 330 ? 25.437 -1.532 -27.655 1.00 80.38 330 ASP A C 1
ATOM 2471 O O . ASP A 1 330 ? 26.003 -1.458 -28.747 1.00 80.38 330 ASP A O 1
ATOM 2475 N N . GLY A 1 331 ? 25.906 -0.896 -26.577 1.00 79.88 331 GLY A N 1
ATOM 2476 C CA . GLY A 1 331 ? 27.178 -0.181 -26.500 1.00 79.88 331 GLY A CA 1
ATOM 2477 C C . GLY A 1 331 ? 28.136 -0.782 -25.468 1.00 79.88 331 GLY A C 1
ATOM 2478 O O . GLY A 1 331 ? 27.983 -1.918 -25.020 1.00 79.88 331 GLY A O 1
ATOM 2479 N N . THR A 1 332 ? 29.135 0.007 -25.076 1.00 83.12 332 THR A N 1
ATOM 2480 C CA . THR A 1 332 ? 29.950 -0.289 -23.893 1.00 83.12 332 THR A CA 1
ATOM 2481 C C . THR A 1 332 ? 29.143 0.078 -22.650 1.00 83.12 332 THR A C 1
ATOM 2483 O O . THR A 1 332 ? 28.775 1.235 -22.498 1.00 83.12 332 THR A O 1
ATOM 2486 N N . THR A 1 333 ? 28.886 -0.910 -21.801 1.00 86.38 333 THR A N 1
ATOM 2487 C CA . THR A 1 333 ? 28.290 -0.828 -20.456 1.00 86.38 333 THR A CA 1
ATOM 2488 C C . THR A 1 333 ? 28.958 -1.934 -19.635 1.00 86.38 333 THR A C 1
ATOM 2490 O O . THR A 1 333 ? 29.333 -2.980 -20.182 1.00 86.38 333 THR A O 1
ATOM 2493 N N . ASP A 1 334 ? 29.146 -1.708 -18.342 1.00 87.88 334 ASP A N 1
ATOM 2494 C CA . ASP A 1 334 ? 29.665 -2.680 -17.380 1.00 87.88 334 ASP A CA 1
ATOM 2495 C C . ASP A 1 334 ? 28.591 -3.573 -16.740 1.00 87.88 334 ASP A C 1
ATOM 2497 O O . ASP A 1 334 ? 28.958 -4.605 -16.162 1.00 87.88 334 ASP A O 1
ATOM 2501 N N . LYS A 1 335 ? 27.306 -3.270 -16.966 1.00 89.12 335 LYS A N 1
ATOM 2502 C CA . LYS A 1 335 ? 26.134 -4.111 -16.678 1.00 89.12 335 LYS A CA 1
ATOM 2503 C C . LYS A 1 335 ? 25.964 -4.446 -15.199 1.00 89.12 335 LYS A C 1
ATOM 2505 O O . LYS A 1 335 ? 25.687 -5.600 -14.873 1.00 89.12 335 LYS A O 1
ATOM 2510 N N . ASP A 1 336 ? 26.199 -3.507 -14.292 1.00 89.69 336 ASP A N 1
ATOM 2511 C CA . ASP A 1 336 ? 26.137 -3.762 -12.847 1.00 89.69 336 ASP A CA 1
ATOM 2512 C C . ASP A 1 336 ? 24.795 -3.417 -12.178 1.00 89.69 336 ASP A C 1
ATOM 2514 O O . ASP A 1 336 ? 24.550 -3.847 -11.042 1.00 89.69 336 ASP A O 1
ATOM 2518 N N . TYR A 1 337 ? 23.897 -2.754 -12.918 1.00 91.31 337 TYR A N 1
ATOM 2519 C CA . TYR A 1 337 ? 22.545 -2.378 -12.517 1.00 91.31 337 TYR A CA 1
ATOM 2520 C C . TYR A 1 337 ? 22.528 -1.682 -11.143 1.00 91.31 337 TYR A C 1
ATOM 2522 O O . TYR A 1 337 ? 21.741 -2.028 -10.255 1.00 91.31 337 TYR A O 1
ATOM 2530 N N . ASN A 1 338 ? 23.419 -0.704 -10.950 1.00 91.25 338 ASN A N 1
ATOM 2531 C CA . ASN A 1 338 ? 23.438 0.167 -9.771 1.00 91.25 338 ASN A CA 1
ATOM 2532 C C . ASN A 1 338 ? 23.077 1.638 -10.085 1.00 91.25 338 ASN A C 1
ATOM 2534 O O . ASN A 1 338 ? 22.831 2.418 -9.156 1.00 91.25 338 ASN A O 1
ATOM 2538 N N . ASP A 1 339 ? 23.034 2.009 -11.371 1.00 90.50 339 ASP A N 1
ATOM 2539 C CA . ASP A 1 339 ? 23.038 3.398 -11.839 1.00 90.50 339 ASP A CA 1
ATOM 2540 C C . ASP A 1 339 ? 21.902 4.221 -11.233 1.00 90.50 339 ASP A C 1
ATOM 2542 O O . ASP A 1 339 ? 22.109 5.288 -10.644 1.00 90.50 339 ASP A O 1
ATOM 2546 N N . MET A 1 340 ? 20.689 3.682 -11.354 1.00 93.06 340 MET A N 1
ATOM 2547 C CA . MET A 1 340 ? 19.466 4.271 -10.835 1.00 93.06 340 MET A CA 1
ATOM 2548 C C . MET A 1 340 ? 18.581 3.181 -10.241 1.00 93.06 340 MET A C 1
ATOM 2550 O O . MET A 1 340 ? 17.910 2.439 -10.961 1.00 93.06 340 MET A O 1
ATOM 2554 N N . VAL A 1 341 ? 18.565 3.112 -8.910 1.00 96.38 341 VAL A N 1
ATOM 2555 C CA . VAL A 1 341 ? 17.756 2.157 -8.149 1.00 96.38 341 VAL A CA 1
ATOM 2556 C C . VAL A 1 341 ? 16.561 2.875 -7.538 1.00 96.38 341 VAL A C 1
ATOM 2558 O O . VAL A 1 341 ? 16.721 3.886 -6.847 1.00 96.38 341 VAL A O 1
ATOM 2561 N N . PHE A 1 342 ? 15.360 2.340 -7.743 1.00 97.12 342 PHE A N 1
ATOM 2562 C CA . PHE A 1 342 ? 14.128 2.882 -7.176 1.00 97.12 342 PHE A CA 1
ATOM 2563 C C . PHE A 1 342 ? 13.211 1.784 -6.633 1.00 97.12 342 PHE A C 1
ATOM 2565 O O . PHE A 1 342 ? 13.167 0.664 -7.141 1.00 97.12 342 PHE A O 1
ATOM 2572 N N . GLN A 1 343 ? 12.460 2.131 -5.592 1.00 95.94 343 GLN A N 1
ATOM 2573 C CA . GLN A 1 343 ? 11.388 1.307 -5.038 1.00 95.94 343 GLN A CA 1
ATOM 2574 C C . GLN A 1 343 ? 10.056 1.860 -5.538 1.00 95.94 343 GLN A C 1
ATOM 2576 O O . GLN A 1 343 ? 9.878 3.080 -5.598 1.00 95.94 343 GLN A O 1
ATOM 2581 N N . ILE A 1 344 ? 9.113 0.971 -5.836 1.00 94.50 344 ILE A N 1
ATOM 2582 C CA . ILE A 1 344 ? 7.717 1.319 -6.090 1.00 94.50 344 ILE A CA 1
ATOM 2583 C C . ILE A 1 344 ? 6.791 0.642 -5.072 1.00 94.50 344 ILE A C 1
ATOM 2585 O O . ILE A 1 344 ? 7.041 -0.485 -4.633 1.00 94.50 344 ILE A O 1
ATOM 2589 N N . THR A 1 345 ? 5.732 1.348 -4.688 1.00 86.69 345 THR A N 1
ATOM 2590 C CA . THR A 1 345 ? 4.586 0.847 -3.911 1.00 86.69 345 THR A CA 1
ATOM 2591 C C . THR A 1 345 ? 3.287 1.378 -4.524 1.00 86.69 345 THR A C 1
ATOM 2593 O O . THR A 1 345 ? 3.310 2.329 -5.310 1.00 86.69 345 THR A O 1
ATOM 2596 N N . GLY A 1 346 ? 2.157 0.732 -4.245 1.00 77.50 346 GLY A N 1
ATOM 2597 C CA . GLY A 1 346 ? 0.868 0.980 -4.895 1.00 77.50 346 GLY A CA 1
ATOM 2598 C C . GLY A 1 346 ? 0.811 0.522 -6.359 1.00 77.50 346 GLY A C 1
ATOM 2599 O O . GLY A 1 346 ? -0.155 0.774 -7.073 1.00 77.50 346 GLY A O 1
ATOM 2600 N N . ALA A 1 347 ? 1.855 -0.159 -6.833 1.00 88.00 347 ALA A N 1
ATOM 2601 C CA . ALA A 1 347 ? 1.936 -0.798 -8.138 1.00 88.00 347 ALA A CA 1
ATOM 2602 C C . ALA A 1 347 ? 2.881 -2.004 -8.071 1.00 88.00 347 ALA A C 1
ATOM 2604 O O . ALA A 1 347 ? 3.729 -2.106 -7.183 1.00 88.00 347 ALA A O 1
ATOM 2605 N N . THR A 1 348 ? 2.756 -2.914 -9.035 1.00 85.06 348 THR A N 1
ATOM 2606 C CA . THR A 1 348 ? 3.706 -4.021 -9.227 1.00 85.06 348 THR A CA 1
ATOM 2607 C C . THR A 1 348 ? 4.234 -3.990 -10.656 1.00 85.06 348 THR A C 1
ATOM 2609 O O . THR A 1 348 ? 3.449 -3.942 -11.605 1.00 85.06 348 THR A O 1
ATOM 2612 N N . GLY A 1 349 ? 5.559 -3.973 -10.801 1.00 87.50 349 GLY A N 1
ATOM 2613 C CA . GLY A 1 349 ? 6.254 -4.034 -12.087 1.00 87.50 349 GLY A CA 1
ATOM 2614 C C . GLY A 1 349 ? 6.702 -5.444 -12.452 1.00 87.50 349 GLY A C 1
ATOM 2615 O O . GLY A 1 349 ? 6.852 -6.301 -11.585 1.00 87.50 349 GLY A O 1
ATOM 2616 N N . VAL A 1 350 ? 6.958 -5.670 -13.736 1.00 84.31 350 VAL A N 1
ATOM 2617 C CA . VAL A 1 350 ? 7.597 -6.888 -14.246 1.00 84.31 350 VAL A CA 1
ATOM 2618 C C . VAL A 1 350 ? 8.940 -6.519 -14.868 1.00 84.31 350 VAL A C 1
ATOM 2620 O O . VAL A 1 350 ? 9.010 -5.674 -15.758 1.00 84.31 350 VAL A O 1
ATOM 2623 N N . ALA A 1 351 ? 10.007 -7.187 -14.443 1.00 85.44 351 ALA A N 1
ATOM 2624 C CA . ALA A 1 351 ? 11.313 -7.157 -15.095 1.00 85.44 351 ALA A CA 1
ATOM 2625 C C . ALA A 1 351 ? 11.999 -8.520 -14.946 1.00 85.44 351 ALA A C 1
ATOM 2627 O O . ALA A 1 351 ? 11.559 -9.362 -14.161 1.00 85.44 351 ALA A O 1
ATOM 2628 N N . ALA A 1 352 ? 13.076 -8.744 -15.697 1.00 83.44 352 ALA A N 1
ATOM 2629 C CA . ALA A 1 352 ? 13.924 -9.909 -15.475 1.00 83.44 352 ALA A CA 1
ATOM 2630 C C . ALA A 1 352 ? 14.688 -9.771 -14.142 1.00 83.44 352 ALA A C 1
ATOM 2632 O O . ALA A 1 352 ? 15.068 -8.652 -13.782 1.00 83.44 352 ALA A O 1
ATOM 2633 N N . PRO A 1 353 ? 14.970 -10.869 -13.420 1.00 85.38 353 PRO A N 1
ATOM 2634 C CA . PRO A 1 353 ? 15.818 -10.831 -12.232 1.00 85.38 353 PRO A CA 1
ATOM 2635 C C . PRO A 1 353 ? 17.187 -10.200 -12.526 1.00 85.38 353 PRO A C 1
ATOM 2637 O O . PRO A 1 353 ? 17.875 -10.611 -13.465 1.00 85.38 353 PRO A O 1
ATOM 2640 N N . VAL A 1 354 ? 17.658 -9.276 -11.677 1.00 85.75 354 VAL A N 1
ATOM 2641 C CA . VAL A 1 354 ? 19.011 -8.684 -11.797 1.00 85.75 354 VAL A CA 1
ATOM 2642 C C . VAL A 1 354 ? 20.098 -9.765 -11.838 1.00 85.75 354 VAL A C 1
ATOM 2644 O O . VAL A 1 354 ? 21.111 -9.617 -12.517 1.00 85.75 354 VAL A O 1
ATOM 2647 N N . THR A 1 355 ? 19.863 -10.914 -11.198 1.00 83.19 355 THR A N 1
ATOM 2648 C CA . THR A 1 355 ? 20.762 -12.073 -11.230 1.00 83.19 355 THR A CA 1
ATOM 2649 C C . THR A 1 355 ? 21.020 -12.667 -12.615 1.00 83.19 355 THR A C 1
ATOM 2651 O O . THR A 1 355 ? 22.051 -13.331 -12.758 1.00 83.19 355 THR A O 1
ATOM 2654 N N . GLU A 1 356 ? 20.107 -12.467 -13.572 1.00 81.62 356 GLU A N 1
ATOM 2655 C CA . GLU A 1 356 ? 20.171 -12.966 -14.955 1.00 81.62 356 GLU A CA 1
ATOM 2656 C C . GLU A 1 356 ? 20.769 -11.927 -15.916 1.00 81.62 356 GLU A C 1
ATOM 2658 O O . GLU A 1 356 ? 21.523 -12.289 -16.819 1.00 81.62 356 GLU A O 1
ATOM 2663 N N . VAL A 1 357 ? 20.479 -10.638 -15.700 1.00 81.88 357 VAL A N 1
ATOM 2664 C CA . VAL A 1 357 ? 20.896 -9.548 -16.604 1.00 81.88 357 VAL A CA 1
ATOM 2665 C C . VAL A 1 357 ? 22.253 -8.940 -16.265 1.00 81.88 357 VAL A C 1
ATOM 2667 O O . VAL A 1 357 ? 22.991 -8.558 -17.178 1.00 81.88 357 VAL A O 1
ATOM 2670 N N . ALA A 1 358 ? 22.597 -8.869 -14.977 1.00 86.50 358 ALA A N 1
ATOM 2671 C CA . ALA A 1 358 ? 23.794 -8.182 -14.520 1.00 86.50 358 ALA A CA 1
ATOM 2672 C C . ALA A 1 358 ? 25.067 -9.016 -14.702 1.00 86.50 358 ALA A C 1
ATOM 2674 O O . ALA A 1 358 ? 25.091 -10.245 -14.569 1.00 86.50 358 ALA A O 1
ATOM 2675 N N . ASN A 1 359 ? 26.162 -8.302 -14.926 1.00 88.06 359 ASN A N 1
ATOM 2676 C CA . ASN A 1 359 ? 27.525 -8.790 -14.932 1.00 88.06 359 ASN A CA 1
ATOM 2677 C C . ASN A 1 359 ? 27.811 -9.606 -13.656 1.00 88.06 359 ASN A C 1
ATOM 2679 O O . ASN A 1 359 ? 27.760 -9.063 -12.548 1.00 88.06 359 ASN A O 1
ATOM 2683 N N . PRO A 1 360 ? 28.159 -10.904 -13.771 1.00 86.00 360 PRO A N 1
ATOM 2684 C CA . PRO A 1 360 ? 28.386 -11.751 -12.606 1.00 86.00 360 PRO A CA 1
ATOM 2685 C C . PRO A 1 360 ? 29.479 -11.263 -11.650 1.00 86.00 360 PRO A C 1
ATOM 2687 O O . PRO A 1 360 ? 29.449 -11.633 -10.479 1.00 86.00 360 PRO A O 1
ATOM 2690 N N . SER A 1 361 ? 30.416 -10.440 -12.129 1.00 88.25 361 SER A N 1
ATOM 2691 C CA . SER A 1 361 ? 31.506 -9.858 -11.338 1.00 88.25 361 SER A CA 1
ATOM 2692 C C . SER A 1 361 ? 31.176 -8.499 -10.713 1.00 88.25 361 SER A C 1
ATOM 2694 O O . SER A 1 361 ? 31.999 -7.980 -9.964 1.00 88.25 361 SER A O 1
ATOM 2696 N N . ARG A 1 362 ? 30.005 -7.923 -11.007 1.00 89.44 362 ARG A N 1
ATOM 2697 C CA . ARG A 1 362 ? 29.548 -6.629 -10.484 1.00 89.44 362 ARG A CA 1
ATOM 2698 C C . ARG A 1 362 ? 28.066 -6.663 -10.099 1.00 89.44 362 ARG A C 1
ATOM 2700 O O . ARG A 1 362 ? 27.260 -5.864 -10.553 1.00 89.44 362 ARG A O 1
ATOM 2707 N N . LYS A 1 363 ? 27.654 -7.633 -9.286 1.00 86.69 363 LYS A N 1
ATOM 2708 C CA . LYS A 1 363 ? 26.252 -7.706 -8.854 1.00 86.69 363 LYS A CA 1
ATOM 2709 C C . LYS A 1 363 ? 26.009 -6.691 -7.741 1.00 86.69 363 LYS A C 1
ATOM 2711 O O . LYS A 1 363 ? 26.447 -6.930 -6.618 1.00 86.69 363 LYS A O 1
ATOM 2716 N N . PHE A 1 364 ? 25.258 -5.616 -7.994 1.00 90.69 364 PHE A N 1
ATOM 2717 C CA . PHE A 1 364 ? 24.879 -4.664 -6.937 1.00 90.69 364 PHE A CA 1
ATOM 2718 C C . PHE A 1 364 ? 24.247 -5.360 -5.713 1.00 90.69 364 PHE A C 1
ATOM 2720 O O . PHE A 1 364 ? 24.528 -5.013 -4.569 1.00 90.69 364 PHE A O 1
ATOM 2727 N N . GLN A 1 365 ? 23.499 -6.445 -5.940 1.00 90.50 365 GLN A N 1
ATOM 2728 C CA . GLN A 1 365 ? 22.933 -7.285 -4.880 1.00 90.50 365 GLN A CA 1
ATOM 2729 C C . GLN A 1 365 ? 23.966 -7.885 -3.901 1.00 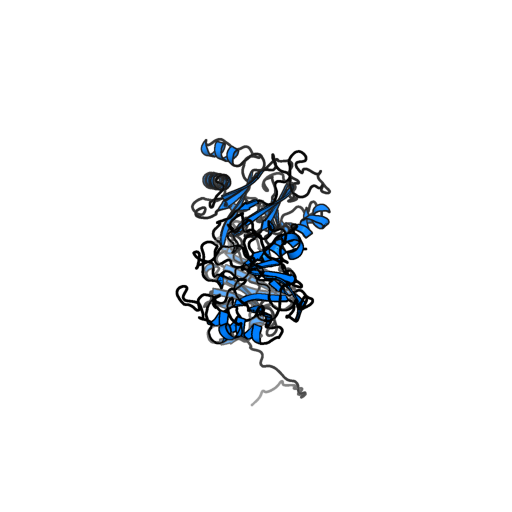90.50 365 GLN A C 1
ATOM 2731 O O . GLN A 1 365 ? 23.577 -8.253 -2.796 1.00 90.50 365 GLN A O 1
ATOM 2736 N N . SER A 1 366 ? 25.249 -8.033 -4.256 1.00 89.81 366 SER A N 1
ATOM 2737 C CA . SER A 1 366 ? 26.282 -8.528 -3.323 1.00 89.81 366 SER A CA 1
ATOM 2738 C C . SER A 1 366 ? 26.929 -7.441 -2.460 1.00 89.81 366 SER A C 1
ATOM 2740 O O . SER A 1 366 ? 27.680 -7.775 -1.547 1.00 89.81 366 SER A O 1
ATOM 2742 N N . GLU A 1 367 ? 26.640 -6.165 -2.712 1.00 93.00 367 GLU A N 1
ATOM 2743 C CA . GLU A 1 367 ? 27.256 -5.051 -1.991 1.00 93.00 367 GLU A CA 1
ATOM 2744 C C . GLU A 1 367 ? 26.688 -4.862 -0.582 1.00 93.00 367 GLU A C 1
ATOM 2746 O O . GLU A 1 367 ? 25.509 -5.118 -0.315 1.00 93.00 367 GLU A O 1
ATOM 2751 N N . THR A 1 368 ? 27.530 -4.369 0.333 1.00 92.31 368 THR A N 1
ATOM 2752 C CA . THR A 1 368 ? 27.167 -4.205 1.750 1.00 92.31 368 THR A CA 1
ATOM 2753 C C . THR A 1 368 ? 25.930 -3.326 1.911 1.00 92.31 368 THR A C 1
ATOM 2755 O O . THR A 1 368 ? 24.979 -3.764 2.547 1.00 92.31 368 THR A O 1
ATOM 2758 N N . VAL A 1 369 ? 25.897 -2.150 1.267 1.00 91.50 369 VAL A N 1
ATOM 2759 C CA . VAL A 1 369 ? 24.758 -1.209 1.319 1.00 91.50 369 VAL A CA 1
ATOM 2760 C C . VAL A 1 369 ? 23.445 -1.851 0.850 1.00 91.50 369 VAL A C 1
ATOM 2762 O O . VAL A 1 369 ? 22.375 -1.561 1.390 1.00 91.50 369 VAL A O 1
ATOM 2765 N N . PHE A 1 370 ? 23.517 -2.788 -0.104 1.00 93.25 370 PHE A N 1
ATOM 2766 C CA . PHE A 1 370 ? 22.345 -3.539 -0.531 1.00 93.25 370 PHE A CA 1
ATOM 2767 C C . PHE A 1 370 ? 21.871 -4.502 0.562 1.00 93.25 370 PHE A C 1
ATOM 2769 O O . PHE A 1 370 ? 20.694 -4.494 0.923 1.00 93.25 370 PHE A O 1
ATOM 2776 N N . GLN A 1 371 ? 22.771 -5.329 1.102 1.00 90.19 371 GLN A N 1
ATOM 2777 C CA . GLN A 1 371 ? 22.406 -6.373 2.065 1.00 90.19 371 GLN A CA 1
ATOM 2778 C C . GLN A 1 371 ? 22.059 -5.840 3.464 1.00 90.19 371 GLN A C 1
ATOM 2780 O O . GLN A 1 371 ? 21.209 -6.446 4.114 1.00 90.19 371 GLN A O 1
ATOM 2785 N N . SER A 1 372 ? 22.685 -4.753 3.933 1.00 82.19 372 SER A N 1
ATOM 2786 C CA . SER A 1 372 ? 22.468 -4.213 5.285 1.00 82.19 372 SER A CA 1
ATOM 2787 C C . SER A 1 372 ? 21.298 -3.240 5.393 1.00 82.19 372 SER A C 1
ATOM 2789 O O . SER A 1 372 ? 20.670 -3.189 6.443 1.00 82.19 372 SER A O 1
ATOM 2791 N N . GLU A 1 373 ? 21.010 -2.465 4.344 1.00 87.88 373 GLU A N 1
ATOM 2792 C CA . GLU A 1 373 ? 20.065 -1.342 4.425 1.00 87.88 373 GLU A CA 1
ATOM 2793 C C . GLU A 1 373 ? 18.953 -1.452 3.378 1.00 87.88 373 GLU A C 1
ATOM 2795 O O . GLU A 1 373 ? 17.780 -1.602 3.731 1.00 87.88 373 GLU A O 1
ATOM 2800 N N . ILE A 1 374 ? 19.304 -1.447 2.087 1.00 92.31 374 ILE A N 1
ATOM 2801 C CA . ILE A 1 374 ? 18.318 -1.373 0.995 1.00 92.31 374 ILE A CA 1
ATOM 2802 C C . ILE A 1 374 ? 17.373 -2.577 1.005 1.00 92.31 374 ILE A C 1
ATOM 2804 O O . ILE A 1 374 ? 16.160 -2.408 0.907 1.00 92.31 374 ILE A O 1
ATOM 2808 N N . LYS A 1 375 ? 17.897 -3.798 1.151 1.00 84.56 375 LYS A N 1
ATOM 2809 C CA . LYS A 1 375 ? 17.101 -5.035 1.127 1.00 84.56 375 LYS A CA 1
ATOM 2810 C C . LYS A 1 375 ? 16.121 -5.133 2.296 1.00 84.56 375 LYS A C 1
ATOM 2812 O O . LYS A 1 375 ? 15.016 -5.655 2.114 1.00 84.56 375 LYS A O 1
ATOM 2817 N N . GLN A 1 376 ? 16.510 -4.643 3.477 1.00 78.50 376 GLN A N 1
ATOM 2818 C CA . GLN A 1 376 ? 15.611 -4.548 4.626 1.00 78.50 376 GLN A CA 1
ATOM 2819 C C . GLN A 1 376 ? 14.522 -3.514 4.339 1.00 78.50 376 GLN A C 1
ATOM 2821 O O . GLN A 1 376 ? 13.345 -3.869 4.351 1.00 78.50 376 GLN A O 1
ATOM 2826 N N . TYR A 1 377 ? 14.908 -2.287 3.977 1.00 81.12 377 TYR A N 1
ATOM 2827 C CA . TYR A 1 377 ? 13.974 -1.204 3.676 1.00 81.12 377 TYR A CA 1
ATOM 2828 C C . TYR A 1 377 ? 12.957 -1.589 2.591 1.00 81.12 377 TYR A C 1
ATOM 2830 O O . TYR A 1 377 ? 11.755 -1.486 2.811 1.00 81.12 377 TYR A O 1
ATOM 2838 N N . ALA A 1 378 ? 13.417 -2.117 1.455 1.00 78.94 378 ALA A N 1
ATOM 2839 C CA . ALA A 1 378 ? 12.567 -2.586 0.361 1.00 78.94 378 ALA A CA 1
ATOM 2840 C C . ALA A 1 378 ? 11.614 -3.711 0.794 1.00 78.94 378 ALA A C 1
ATOM 2842 O O . ALA A 1 378 ? 10.470 -3.769 0.355 1.00 78.94 378 ALA A O 1
ATOM 2843 N N . THR A 1 379 ? 12.049 -4.600 1.692 1.00 74.69 379 THR A N 1
ATOM 2844 C CA . THR A 1 379 ? 11.188 -5.653 2.254 1.00 74.69 379 THR A CA 1
ATOM 2845 C C . THR A 1 379 ? 10.148 -5.098 3.215 1.00 74.69 379 THR A C 1
ATOM 2847 O O . THR A 1 379 ? 8.999 -5.521 3.157 1.00 74.69 379 THR A O 1
ATOM 2850 N N . GLU A 1 380 ? 10.505 -4.138 4.062 1.00 66.88 380 GLU A N 1
ATOM 2851 C CA . GLU A 1 380 ? 9.551 -3.451 4.934 1.00 66.88 380 GLU A CA 1
ATOM 2852 C C . GLU A 1 380 ? 8.529 -2.662 4.110 1.00 66.88 380 GLU A C 1
ATOM 2854 O O . GLU A 1 380 ? 7.331 -2.818 4.334 1.00 66.88 380 GLU A O 1
ATOM 2859 N N . GLN A 1 381 ? 8.968 -1.909 3.094 1.00 72.94 381 GLN A N 1
ATOM 2860 C CA . GLN A 1 381 ? 8.066 -1.201 2.183 1.00 72.94 381 GLN A CA 1
ATOM 2861 C C . GLN A 1 381 ? 7.189 -2.161 1.379 1.00 72.94 381 GLN A C 1
ATOM 2863 O O . GLN A 1 381 ? 5.989 -1.930 1.310 1.00 72.94 381 GLN A O 1
ATOM 2868 N N . LYS A 1 382 ? 7.721 -3.261 0.821 1.00 75.50 382 LYS A N 1
ATOM 2869 C CA . LYS A 1 382 ? 6.890 -4.224 0.080 1.00 75.50 382 LYS A CA 1
ATOM 2870 C C . LYS A 1 382 ? 5.947 -5.005 0.993 1.00 75.50 382 LYS A C 1
ATOM 2872 O O . LYS A 1 382 ? 4.854 -5.349 0.565 1.00 75.50 382 LYS A O 1
ATOM 2877 N N . ASN A 1 383 ? 6.305 -5.242 2.254 1.00 61.81 383 ASN A N 1
ATOM 2878 C CA . ASN A 1 383 ? 5.376 -5.810 3.229 1.00 61.81 383 ASN A CA 1
ATOM 2879 C C . ASN A 1 383 ? 4.278 -4.803 3.595 1.00 61.81 383 ASN A C 1
ATOM 2881 O O . ASN A 1 383 ? 3.117 -5.187 3.625 1.00 61.81 383 ASN A O 1
ATOM 2885 N N . LEU A 1 384 ? 4.603 -3.524 3.811 1.00 57.25 384 LEU A N 1
ATOM 2886 C CA . LEU A 1 384 ? 3.610 -2.462 4.019 1.00 57.25 384 LEU A CA 1
ATOM 2887 C C . LEU A 1 384 ? 2.719 -2.253 2.787 1.00 57.25 384 LEU A C 1
ATOM 2889 O O . LEU A 1 384 ? 1.531 -2.010 2.942 1.00 57.25 384 LEU A O 1
ATOM 2893 N N . ASP A 1 385 ? 3.262 -2.395 1.582 1.00 61.47 385 ASP A N 1
ATOM 2894 C CA . ASP A 1 385 ? 2.554 -2.318 0.302 1.00 61.47 385 ASP A CA 1
ATOM 2895 C C . ASP A 1 385 ? 1.632 -3.521 0.079 1.00 61.47 385 ASP A C 1
ATOM 2897 O O . ASP A 1 385 ? 0.453 -3.348 -0.189 1.00 61.47 385 ASP A O 1
ATOM 2901 N N . VAL A 1 386 ? 2.117 -4.750 0.285 1.00 55.09 386 VAL A N 1
ATOM 2902 C CA . VAL A 1 386 ? 1.282 -5.963 0.247 1.00 55.09 386 VAL A CA 1
ATOM 2903 C C . VAL A 1 386 ? 0.222 -5.918 1.343 1.00 55.09 386 VAL A C 1
ATOM 2905 O O . VAL A 1 386 ? -0.911 -6.326 1.096 1.00 55.09 386 VAL A O 1
ATOM 2908 N N . MET A 1 387 ? 0.534 -5.381 2.524 1.00 51.06 387 MET A N 1
ATOM 2909 C CA . MET A 1 387 ? -0.479 -5.083 3.532 1.00 51.06 387 MET A CA 1
ATOM 2910 C C . MET A 1 387 ? -1.425 -3.989 3.029 1.00 51.06 387 MET A C 1
ATOM 2912 O O . MET A 1 387 ? -2.612 -4.190 3.125 1.00 51.06 387 MET A O 1
ATOM 2916 N N . THR A 1 388 ? -0.999 -2.909 2.380 1.00 53.31 388 THR A N 1
ATOM 2917 C CA . THR A 1 388 ? -1.920 -1.865 1.871 1.00 53.31 388 THR A CA 1
ATOM 2918 C C . THR A 1 388 ? -2.787 -2.344 0.691 1.00 53.31 388 THR A C 1
ATOM 2920 O O . THR A 1 388 ? -3.932 -1.933 0.561 1.00 53.31 388 THR A O 1
ATOM 2923 N N . GLU A 1 389 ? -2.306 -3.272 -0.137 1.00 52.44 389 GLU A N 1
ATOM 2924 C CA . GLU A 1 389 ? -3.046 -3.862 -1.266 1.00 52.44 389 GLU A CA 1
ATOM 2925 C C . GLU A 1 389 ? -3.946 -5.047 -0.849 1.00 52.44 389 GLU A C 1
ATOM 2927 O O . GLU A 1 389 ? -4.963 -5.323 -1.496 1.00 52.44 389 GLU A O 1
ATOM 2932 N N . SER A 1 390 ? -3.616 -5.743 0.250 1.00 43.12 390 SER A N 1
ATOM 2933 C CA . SER A 1 390 ? -4.454 -6.801 0.853 1.00 43.12 390 SER A CA 1
ATOM 2934 C C . SER A 1 390 ? -5.359 -6.312 1.994 1.00 43.12 390 SER A C 1
ATOM 2936 O O . SER A 1 390 ? -6.384 -6.933 2.257 1.00 43.12 390 SER A O 1
ATOM 2938 N N . GLN A 1 391 ? -5.007 -5.190 2.623 1.00 41.38 391 GLN A N 1
ATOM 2939 C CA . GLN A 1 391 ? -5.722 -4.421 3.653 1.00 41.38 391 GLN A CA 1
ATOM 2940 C C . GLN A 1 391 ? -6.137 -3.045 3.097 1.00 41.38 391 GLN A C 1
ATOM 2942 O O . GLN A 1 391 ? -6.233 -2.079 3.847 1.00 41.38 391 GLN A O 1
ATOM 2947 N N . GLY A 1 392 ? -6.417 -2.927 1.792 1.00 46.12 392 GLY A N 1
ATOM 2948 C CA . GLY A 1 392 ? -6.891 -1.679 1.160 1.00 46.12 392 GLY A CA 1
ATOM 2949 C C . GLY A 1 392 ? -8.278 -1.213 1.628 1.00 46.12 392 GLY A C 1
ATOM 2950 O O . GLY A 1 392 ? -8.902 -0.371 0.995 1.00 46.12 392 GLY A O 1
ATOM 2951 N N . GLN A 1 393 ? -8.765 -1.801 2.717 1.00 62.94 393 GLN A N 1
ATOM 2952 C CA . GLN A 1 393 ? -9.985 -1.495 3.432 1.00 62.94 393 GLN A CA 1
ATOM 2953 C C . GLN A 1 393 ? -9.564 -0.777 4.710 1.00 62.94 393 GLN A C 1
ATOM 2955 O O . GLN A 1 393 ? -8.927 -1.362 5.594 1.00 62.94 393 GLN A O 1
ATOM 2960 N N . LYS A 1 394 ? -9.889 0.512 4.796 1.00 77.25 394 LYS A N 1
ATOM 2961 C CA . LYS A 1 394 ? -9.537 1.313 5.967 1.00 77.25 394 LYS A CA 1
ATOM 2962 C C . LYS A 1 394 ? -10.173 0.719 7.229 1.00 77.25 394 LYS A C 1
ATOM 2964 O O . LYS A 1 394 ? -11.236 0.113 7.168 1.00 77.25 394 LYS A O 1
ATOM 2969 N N . GLY A 1 395 ? -9.528 0.889 8.380 1.00 81.44 395 GLY A N 1
ATOM 2970 C CA . GLY A 1 395 ? -10.078 0.432 9.663 1.00 81.44 395 GLY A CA 1
ATOM 2971 C C . GLY A 1 395 ? -10.196 -1.085 9.835 1.00 81.44 395 GLY A C 1
ATOM 2972 O O . GLY A 1 395 ? -11.067 -1.548 10.575 1.00 81.44 395 GLY A O 1
ATOM 2973 N N . ILE A 1 396 ? -9.321 -1.850 9.183 1.00 86.56 396 ILE A N 1
ATOM 2974 C CA . ILE A 1 396 ? -9.088 -3.274 9.453 1.00 86.56 396 ILE A CA 1
ATOM 2975 C C . ILE A 1 396 ? -7.718 -3.437 10.108 1.00 86.56 396 ILE A C 1
ATOM 2977 O O . ILE A 1 396 ? -6.757 -2.787 9.702 1.00 86.56 396 ILE A O 1
ATOM 2981 N N . TRP A 1 397 ? -7.622 -4.316 11.104 1.00 89.25 397 TRP A N 1
ATOM 2982 C CA . TRP A 1 397 ? -6.371 -4.640 11.790 1.00 89.25 397 TRP A CA 1
ATOM 2983 C C . TRP A 1 397 ? -6.099 -6.149 11.744 1.00 89.25 397 TRP A C 1
ATOM 2985 O O . TRP A 1 397 ? -7.038 -6.941 11.807 1.00 89.25 397 TRP A O 1
ATOM 2995 N N . GLN A 1 398 ? -4.832 -6.574 11.704 1.00 86.62 398 GLN A N 1
ATOM 2996 C CA . GLN A 1 398 ? -4.466 -7.990 11.839 1.00 86.62 398 GLN A CA 1
ATOM 2997 C C . GLN A 1 398 ? -4.078 -8.321 13.284 1.00 86.62 398 GLN A C 1
ATOM 2999 O O . GLN A 1 398 ? -3.260 -7.627 13.883 1.00 86.62 398 GLN A O 1
ATOM 3004 N N . VAL A 1 399 ? -4.605 -9.408 13.846 1.00 84.56 399 VAL A N 1
ATOM 3005 C CA . VAL A 1 399 ? -4.261 -9.878 15.198 1.00 84.56 399 VAL A CA 1
ATOM 3006 C C . VAL A 1 399 ? -2.800 -10.333 15.252 1.00 84.56 399 VAL A C 1
ATOM 3008 O O . VAL A 1 399 ? -2.364 -11.150 14.437 1.00 84.56 399 VAL A O 1
ATOM 3011 N N . ALA A 1 400 ? -2.039 -9.843 16.232 1.00 79.50 400 ALA A N 1
ATOM 3012 C CA . ALA A 1 400 ? -0.635 -10.205 16.403 1.00 79.50 400 ALA A CA 1
ATOM 3013 C C . ALA A 1 400 ? -0.447 -11.702 16.751 1.00 79.50 400 ALA A C 1
ATOM 3015 O O . ALA A 1 400 ? -1.373 -12.349 17.248 1.00 79.50 400 ALA A O 1
ATOM 3016 N N . PRO A 1 401 ? 0.769 -12.268 16.587 1.00 79.69 401 PRO A N 1
ATOM 3017 C CA . PRO A 1 401 ? 1.062 -13.667 16.926 1.00 79.69 401 PRO A CA 1
ATOM 3018 C C . PRO A 1 401 ? 0.752 -14.085 18.376 1.00 79.69 401 PRO A C 1
ATOM 3020 O O . PRO A 1 401 ? 0.667 -15.277 18.654 1.00 79.69 401 PRO A O 1
ATOM 3023 N N . SER A 1 402 ? 0.580 -13.130 19.297 1.00 83.12 402 SER A N 1
ATOM 3024 C CA . SER A 1 402 ? 0.160 -13.376 20.683 1.00 83.12 402 SER A CA 1
ATOM 3025 C C . SER A 1 402 ? -1.295 -13.835 20.822 1.00 83.12 402 SER A C 1
ATOM 3027 O O . SER A 1 402 ? -1.642 -14.392 21.862 1.00 83.12 402 SER A O 1
ATOM 3029 N N . GLY A 1 403 ? -2.156 -13.551 19.837 1.00 85.75 403 GLY A N 1
ATOM 3030 C CA . GLY A 1 403 ? -3.604 -13.774 19.929 1.00 85.75 403 GLY A CA 1
ATOM 3031 C C . GLY A 1 403 ? -4.312 -12.922 20.990 1.00 85.75 403 GLY A C 1
ATOM 3032 O O . GLY A 1 403 ? -5.455 -13.198 21.339 1.00 85.75 403 GLY A O 1
ATOM 3033 N N . GLN A 1 404 ? -3.646 -11.905 21.542 1.00 93.19 404 GLN A N 1
ATOM 3034 C CA . GLN A 1 404 ? -4.211 -11.025 22.566 1.00 93.19 404 GLN A CA 1
ATOM 3035 C C . GLN A 1 404 ? -4.416 -9.636 21.985 1.00 93.19 404 GLN A C 1
ATOM 3037 O O . GLN A 1 404 ? -3.442 -9.002 21.590 1.00 93.19 404 GLN A O 1
ATOM 3042 N N . VAL A 1 405 ? -5.663 -9.168 21.973 1.00 95.62 405 VAL A N 1
ATOM 3043 C CA . VAL A 1 405 ? -6.047 -7.813 21.563 1.00 95.62 405 VAL A CA 1
ATOM 3044 C C . VAL A 1 405 ? -6.448 -7.029 22.806 1.00 95.62 405 VAL A C 1
ATOM 3046 O O . VAL A 1 405 ? -7.284 -7.491 23.582 1.00 95.62 405 VAL A O 1
ATOM 3049 N N . THR A 1 406 ? -5.865 -5.850 23.013 1.00 95.50 406 THR A N 1
ATOM 3050 C CA . THR A 1 406 ? -6.210 -4.968 24.137 1.00 95.50 406 THR A CA 1
ATOM 3051 C C . THR A 1 406 ? -7.060 -3.797 23.667 1.00 95.50 406 THR A C 1
ATOM 3053 O O . THR A 1 406 ? -6.757 -3.227 22.625 1.00 95.50 406 THR A O 1
ATOM 3056 N N . VAL A 1 407 ? -8.076 -3.402 24.436 1.00 96.25 407 VAL A N 1
ATOM 3057 C CA . VAL A 1 407 ? -8.868 -2.180 24.208 1.00 96.25 407 VAL A CA 1
ATOM 3058 C C . VAL A 1 407 ? -8.896 -1.349 25.490 1.00 96.25 407 VAL A C 1
ATOM 3060 O O . VAL A 1 407 ? -9.197 -1.872 26.565 1.00 96.25 407 VAL A O 1
ATOM 3063 N N . ASP A 1 408 ? -8.585 -0.061 25.370 1.00 94.69 408 ASP A N 1
ATOM 3064 C CA . ASP A 1 408 ? -8.636 0.935 26.447 1.00 94.69 408 ASP A CA 1
ATOM 3065 C C . ASP A 1 408 ? -9.635 2.040 26.072 1.00 94.69 408 ASP A C 1
ATOM 3067 O O . ASP A 1 408 ? -9.474 2.666 25.025 1.00 94.69 408 ASP A O 1
ATOM 3071 N N . TYR A 1 409 ? -10.661 2.276 26.895 1.00 95.19 409 TYR A N 1
ATOM 3072 C CA . TYR A 1 409 ? -11.634 3.355 26.685 1.00 95.19 409 TYR A CA 1
ATOM 3073 C C . TYR A 1 409 ? -11.054 4.651 27.261 1.00 95.19 409 TYR A C 1
ATOM 3075 O O . TYR A 1 409 ? -10.952 4.797 28.476 1.00 95.19 409 TYR A O 1
ATOM 3083 N N . ARG A 1 410 ? -10.617 5.574 26.398 1.00 92.62 410 ARG A N 1
ATOM 3084 C CA . ARG A 1 410 ? -9.782 6.726 26.777 1.00 92.62 410 ARG A CA 1
ATOM 3085 C C . ARG A 1 410 ? -10.584 7.960 27.141 1.00 92.62 410 ARG A C 1
ATOM 3087 O O . ARG A 1 410 ? -10.300 8.565 28.170 1.00 92.62 410 ARG A O 1
ATOM 3094 N N . PHE A 1 411 ? -11.557 8.328 26.314 1.00 92.50 411 PHE A N 1
ATOM 3095 C CA . PHE A 1 411 ? -12.385 9.515 26.517 1.00 92.50 411 PHE A CA 1
ATOM 3096 C C . PHE A 1 411 ? -13.797 9.307 25.961 1.00 92.50 411 PHE A C 1
ATOM 3098 O O . PHE A 1 411 ? -13.979 8.536 25.018 1.00 92.50 411 PHE A O 1
ATOM 3105 N N . ASP A 1 412 ? -14.748 10.012 26.569 1.00 92.56 412 ASP A N 1
ATOM 3106 C CA . ASP A 1 412 ? -16.153 10.085 26.180 1.00 92.56 412 ASP A CA 1
ATOM 3107 C C . ASP A 1 412 ? -16.607 11.552 26.167 1.00 92.56 412 ASP A C 1
ATOM 3109 O O . ASP A 1 412 ? -16.723 12.189 27.225 1.00 92.56 412 ASP A O 1
ATOM 3113 N N . GLY A 1 413 ? -16.828 12.086 24.968 1.00 88.94 413 GLY A N 1
ATOM 3114 C CA . GLY A 1 413 ? -17.494 13.371 24.757 1.00 88.94 413 GLY A CA 1
ATOM 3115 C C . GLY A 1 413 ? -18.896 13.232 24.162 1.00 88.94 413 GLY A C 1
ATOM 3116 O O . GLY A 1 413 ? -19.536 14.248 23.897 1.00 88.94 413 GLY A O 1
ATOM 3117 N N . GLY A 1 414 ? -19.381 12.000 23.984 1.00 86.56 414 GLY A N 1
ATOM 3118 C CA . GLY A 1 414 ? -20.554 11.692 23.179 1.00 86.56 414 GLY A CA 1
ATOM 3119 C C . GLY A 1 414 ? -21.862 11.831 23.940 1.00 86.56 414 GLY A C 1
ATOM 3120 O O . GLY A 1 414 ? -22.014 11.433 25.094 1.00 86.56 414 GLY A O 1
ATOM 3121 N N . GLY A 1 415 ? -22.884 12.358 23.269 1.00 87.06 415 GLY A N 1
ATOM 3122 C CA . GLY A 1 415 ? -24.227 12.428 23.845 1.00 87.06 415 GLY A CA 1
ATOM 3123 C C . GLY A 1 415 ? -24.921 11.063 23.966 1.00 87.06 415 GLY A C 1
ATOM 3124 O O . GLY A 1 415 ? -25.944 10.962 24.662 1.00 87.06 415 GLY A O 1
ATOM 3125 N N . TYR A 1 416 ? -24.433 10.026 23.271 1.00 91.19 416 TYR A N 1
ATOM 3126 C CA . TYR A 1 416 ? -25.091 8.724 23.179 1.00 91.19 416 TYR A CA 1
ATOM 3127 C C . TYR A 1 416 ? -24.379 7.588 23.925 1.00 91.19 416 TYR A C 1
ATOM 3129 O O . TYR A 1 416 ? -23.199 7.310 23.744 1.00 91.19 416 TYR A O 1
ATOM 3137 N N . GLU A 1 417 ? -25.188 6.839 24.680 1.00 92.50 417 GLU A N 1
ATOM 3138 C CA . GLU A 1 417 ? -24.766 5.661 25.443 1.00 92.50 417 GLU A CA 1
ATOM 3139 C C . GLU A 1 417 ? -24.474 4.453 24.537 1.00 92.50 417 GLU A C 1
ATOM 3141 O O . GLU A 1 417 ? -25.302 3.542 24.401 1.00 92.50 417 GLU A O 1
ATOM 3146 N N . SER A 1 418 ? -23.297 4.475 23.919 1.00 94.12 418 SER A N 1
ATOM 3147 C CA . SER A 1 418 ? -22.862 3.549 22.874 1.00 94.12 418 SER A CA 1
ATOM 3148 C C . SER A 1 418 ? -22.462 2.163 23.387 1.00 94.12 418 SER A C 1
ATOM 3150 O O . SER A 1 418 ? -21.868 2.006 24.457 1.00 94.12 418 SER A O 1
ATOM 3152 N N . GLU A 1 419 ? -22.682 1.138 22.558 1.00 97.38 419 GLU A N 1
ATOM 3153 C CA . GLU A 1 419 ? -21.905 -0.106 22.632 1.00 97.38 419 GLU A CA 1
ATOM 3154 C C . GLU A 1 419 ? -20.930 -0.211 21.451 1.00 97.38 419 GLU A C 1
ATOM 3156 O O . GLU A 1 419 ? -21.330 -0.094 20.290 1.00 97.38 419 GLU A O 1
ATOM 3161 N N . MET A 1 420 ? -19.659 -0.500 21.746 1.00 97.75 420 MET A N 1
ATOM 3162 C CA . MET A 1 420 ? -18.609 -0.794 20.763 1.00 97.75 420 MET A CA 1
ATOM 3163 C C . MET A 1 420 ? -18.227 -2.277 20.833 1.00 97.75 420 MET A C 1
ATOM 3165 O O . MET A 1 420 ? -18.182 -2.878 21.909 1.00 97.75 420 MET A O 1
ATOM 3169 N N . ALA A 1 421 ? -17.896 -2.871 19.692 1.00 98.50 421 ALA A N 1
ATOM 3170 C CA . ALA A 1 421 ? -17.464 -4.253 19.551 1.00 98.50 421 ALA A CA 1
ATOM 3171 C C . ALA A 1 421 ? -16.288 -4.407 18.576 1.00 98.50 421 ALA A C 1
ATOM 3173 O O . ALA A 1 421 ? -16.121 -3.600 17.664 1.00 98.50 421 ALA A O 1
ATOM 3174 N N . ILE A 1 422 ? -15.538 -5.502 18.728 1.00 98.19 422 ILE A N 1
ATOM 3175 C CA . ILE A 1 422 ? -14.586 -6.015 17.730 1.00 98.19 422 ILE A CA 1
ATOM 3176 C C . ILE A 1 422 ? -15.065 -7.371 17.203 1.00 98.19 422 ILE A C 1
ATOM 3178 O O . ILE A 1 422 ? -15.672 -8.150 17.943 1.00 98.19 422 ILE A O 1
ATOM 3182 N N . PHE A 1 423 ? -14.785 -7.672 15.937 1.00 98.31 423 PHE A N 1
ATOM 3183 C CA . PHE A 1 423 ? -15.172 -8.931 15.295 1.00 98.31 423 PHE A CA 1
ATOM 3184 C C . PHE A 1 423 ? -14.131 -9.388 14.265 1.00 98.31 423 PHE A C 1
ATOM 3186 O O . PHE A 1 423 ? -13.574 -8.570 13.537 1.00 98.31 423 PHE A O 1
ATOM 3193 N N . SER A 1 424 ? -13.885 -10.700 14.186 1.00 95.69 424 SER A N 1
ATOM 3194 C CA . SER A 1 424 ? -13.112 -11.320 13.103 1.00 95.69 424 SER A CA 1
ATOM 3195 C C . SER A 1 424 ? -13.883 -11.217 11.789 1.00 95.69 424 SER A C 1
ATOM 3197 O O . SER A 1 424 ? -15.104 -11.379 11.764 1.00 95.69 424 SER A O 1
ATOM 3199 N N . LEU A 1 425 ? -13.162 -10.993 10.695 1.00 90.56 425 LEU A N 1
ATOM 3200 C CA . LEU A 1 425 ? -13.677 -10.911 9.327 1.00 90.56 425 LEU A CA 1
ATOM 3201 C C . LEU A 1 425 ? -13.620 -12.253 8.582 1.00 90.56 425 LEU A C 1
ATOM 3203 O O . LEU A 1 425 ? -14.196 -12.379 7.504 1.00 90.56 425 LEU A O 1
ATOM 3207 N N . ALA A 1 426 ? -12.959 -13.272 9.141 1.00 83.00 426 ALA A N 1
ATOM 3208 C CA . ALA A 1 426 ? -12.769 -14.562 8.477 1.00 83.00 426 ALA A CA 1
ATOM 3209 C C . ALA A 1 426 ? -14.118 -15.231 8.144 1.00 83.00 426 ALA A C 1
ATOM 3211 O O . ALA A 1 426 ? -14.944 -15.460 9.034 1.00 83.00 426 ALA A O 1
ATOM 3212 N N . GLY A 1 427 ? -14.375 -15.552 6.877 1.00 77.25 427 GLY A N 1
ATOM 3213 C CA . GLY A 1 427 ? -15.663 -16.087 6.423 1.00 77.25 427 GLY A CA 1
ATOM 3214 C C . GLY A 1 427 ? -16.743 -15.031 6.138 1.00 77.25 427 GLY A C 1
ATOM 3215 O O . GLY A 1 427 ? -17.907 -15.404 5.994 1.00 77.25 427 GLY A O 1
ATOM 3216 N N . MET A 1 428 ? -16.410 -13.733 6.104 1.00 83.88 428 MET A N 1
ATOM 3217 C CA . MET A 1 428 ? -17.325 -12.644 5.710 1.00 83.88 428 MET A CA 1
ATOM 3218 C C . MET A 1 428 ? -17.091 -12.145 4.272 1.00 83.88 428 MET A C 1
ATOM 3220 O O . MET A 1 428 ? -17.716 -11.176 3.855 1.00 83.88 428 MET A O 1
ATOM 3224 N N . GLU A 1 429 ? -16.240 -12.805 3.482 1.00 79.50 429 GLU A N 1
ATOM 3225 C CA . GLU A 1 429 ? -15.751 -12.326 2.175 1.00 79.50 429 GLU A CA 1
ATOM 3226 C C . GLU A 1 429 ? -16.858 -12.202 1.112 1.00 79.50 429 GLU A C 1
ATOM 3228 O O . GLU A 1 429 ? -16.708 -11.472 0.136 1.00 79.50 429 GLU A O 1
ATOM 3233 N N . ASN A 1 430 ? -17.976 -12.910 1.304 1.00 71.50 430 ASN A N 1
ATOM 3234 C CA . ASN A 1 430 ? -19.152 -12.871 0.428 1.00 71.50 430 ASN A CA 1
ATOM 3235 C C . ASN A 1 430 ? -20.258 -11.919 0.929 1.00 71.50 430 ASN A C 1
ATOM 3237 O O . ASN A 1 430 ? -21.333 -11.872 0.333 1.00 71.50 430 ASN A O 1
ATOM 3241 N N . LEU A 1 431 ? -20.039 -11.198 2.033 1.00 68.81 431 LEU A N 1
ATOM 3242 C CA . LEU A 1 431 ? -20.997 -10.243 2.590 1.00 68.81 431 LEU A CA 1
ATOM 3243 C C . LEU A 1 431 ? -20.633 -8.828 2.141 1.00 68.81 431 LEU A C 1
ATOM 3245 O O . LEU A 1 431 ? -19.527 -8.356 2.390 1.00 68.81 431 LEU A O 1
ATOM 3249 N N . THR A 1 432 ? -21.573 -8.120 1.516 1.00 81.50 432 THR A N 1
ATOM 3250 C CA . THR A 1 432 ? -21.371 -6.713 1.147 1.00 81.50 432 THR A CA 1
ATOM 3251 C C . THR A 1 432 ? -21.256 -5.856 2.415 1.00 81.50 432 THR A C 1
ATOM 3253 O O . THR A 1 432 ? -22.191 -5.884 3.221 1.00 81.50 432 THR A O 1
ATOM 3256 N N . PRO A 1 433 ? -20.174 -5.080 2.615 1.00 84.62 433 PRO A N 1
ATOM 3257 C CA . PRO A 1 433 ? -20.054 -4.158 3.743 1.00 84.62 433 PRO A CA 1
ATOM 3258 C C . PRO A 1 433 ? -21.302 -3.276 3.907 1.00 84.62 433 PRO A C 1
ATOM 3260 O O . PRO A 1 433 ? -21.897 -2.826 2.930 1.00 84.62 433 PRO A O 1
ATOM 3263 N N . GLY A 1 434 ? -21.757 -3.090 5.150 1.00 84.38 434 GLY A N 1
ATOM 3264 C CA . GLY A 1 434 ? -22.899 -2.218 5.472 1.00 84.38 434 GLY A CA 1
ATOM 3265 C C . GLY A 1 434 ? -24.285 -2.753 5.082 1.00 84.38 434 GLY A C 1
ATOM 3266 O O . GLY A 1 434 ? -25.290 -2.095 5.382 1.00 84.38 434 GLY A O 1
ATOM 3267 N N . SER A 1 435 ? -24.354 -3.937 4.457 1.00 88.38 435 SER A N 1
ATOM 3268 C CA . SER A 1 435 ? -25.600 -4.680 4.226 1.00 88.38 435 SER A CA 1
ATOM 3269 C C . SER A 1 435 ? -26.220 -5.188 5.537 1.00 88.38 435 SER A C 1
ATOM 3271 O O . SER A 1 435 ? -25.507 -5.362 6.533 1.00 88.38 435 SER A O 1
ATOM 3273 N N . PRO A 1 436 ? -27.535 -5.479 5.559 1.00 93.31 436 PRO A N 1
ATOM 3274 C CA . PRO A 1 436 ? -28.186 -6.062 6.730 1.00 93.31 436 PRO A CA 1
ATOM 3275 C C . PRO A 1 436 ? -27.549 -7.389 7.172 1.00 93.31 436 PRO A C 1
ATOM 3277 O O . PRO A 1 436 ? -27.426 -7.657 8.367 1.00 93.31 436 PRO A O 1
ATOM 3280 N N . GLU A 1 437 ? -27.097 -8.204 6.221 1.00 92.88 437 GLU A N 1
ATOM 3281 C CA . GLU A 1 437 ? -26.425 -9.483 6.451 1.00 92.88 437 GLU A CA 1
ATOM 3282 C C . GLU A 1 437 ? -25.053 -9.284 7.107 1.00 92.88 437 GLU A C 1
ATOM 3284 O O . GLU A 1 437 ? -24.731 -9.969 8.078 1.00 92.88 437 GLU A O 1
ATOM 3289 N N . TYR A 1 438 ? -24.274 -8.307 6.629 1.00 93.31 438 TYR A N 1
ATOM 3290 C CA . TYR A 1 438 ? -22.975 -7.942 7.197 1.00 93.31 438 TYR A CA 1
ATOM 3291 C C . TYR A 1 438 ? -23.106 -7.419 8.632 1.00 93.31 438 TYR A C 1
ATOM 3293 O O . TYR A 1 438 ? -22.419 -7.906 9.530 1.00 93.31 438 TYR A O 1
ATOM 3301 N N . ILE A 1 439 ? -24.031 -6.479 8.867 1.00 97.06 439 ILE A N 1
ATOM 3302 C CA . ILE A 1 439 ? -24.303 -5.908 10.198 1.00 97.06 439 ILE A CA 1
ATOM 3303 C C . ILE A 1 439 ? -24.722 -7.012 11.171 1.00 97.06 439 ILE A C 1
ATOM 3305 O O . ILE A 1 439 ? -24.204 -7.101 12.285 1.00 97.06 439 ILE A O 1
ATOM 3309 N N . LYS A 1 440 ? -25.627 -7.897 10.738 1.00 97.31 440 LYS A N 1
ATOM 3310 C CA . LYS A 1 440 ? -26.109 -9.007 11.558 1.00 97.31 440 LYS A CA 1
ATOM 3311 C C . LYS A 1 440 ? -25.006 -10.007 11.893 1.00 97.31 440 LYS A C 1
ATOM 3313 O O . LYS A 1 440 ? -24.956 -10.472 13.028 1.00 97.31 440 LYS A O 1
ATOM 3318 N N . GLU A 1 441 ? -24.132 -10.341 10.947 1.00 97.50 441 GLU A N 1
ATOM 3319 C CA . GLU A 1 441 ? -23.031 -11.278 11.183 1.00 97.50 441 GLU A CA 1
ATOM 3320 C C . GLU A 1 441 ? -21.948 -10.677 12.092 1.00 97.50 441 GLU A C 1
ATOM 3322 O O . GLU A 1 441 ? -21.524 -11.344 13.037 1.00 97.50 441 GLU A O 1
ATOM 3327 N N . ALA A 1 442 ? -21.569 -9.409 11.896 1.00 97.94 442 ALA A N 1
ATOM 3328 C CA . ALA A 1 442 ? -20.653 -8.696 12.792 1.00 97.94 442 ALA A CA 1
ATOM 3329 C C . ALA A 1 442 ? -21.201 -8.641 14.231 1.00 97.94 442 ALA A C 1
ATOM 3331 O O . ALA A 1 442 ? -20.510 -9.011 15.184 1.00 97.94 442 ALA A O 1
ATOM 3332 N N . ALA A 1 443 ? -22.480 -8.281 14.390 1.00 98.62 443 ALA A N 1
ATOM 3333 C CA . ALA A 1 443 ? -23.158 -8.278 15.683 1.00 98.62 443 ALA A CA 1
ATOM 3334 C C . ALA A 1 443 ? -23.226 -9.683 16.307 1.00 98.62 443 ALA A C 1
ATOM 3336 O O . ALA A 1 443 ? -22.904 -9.856 17.482 1.00 98.62 443 ALA A O 1
ATOM 3337 N N . ARG A 1 444 ? -23.577 -10.715 15.523 1.00 98.62 444 ARG A N 1
ATOM 3338 C CA . ARG A 1 444 ? -23.610 -12.114 15.983 1.00 98.62 444 ARG A CA 1
ATOM 3339 C C . ARG A 1 444 ? -22.250 -12.555 16.520 1.00 98.62 444 ARG A C 1
ATOM 3341 O O . ARG A 1 444 ? -22.204 -13.205 17.559 1.00 98.62 444 ARG A O 1
ATOM 3348 N N . ARG A 1 445 ? -21.162 -12.221 15.816 1.00 98.44 445 ARG A N 1
ATOM 3349 C CA . ARG A 1 445 ? -19.779 -12.532 16.208 1.00 98.44 445 ARG A CA 1
ATOM 3350 C C . ARG A 1 445 ? -19.405 -11.854 17.522 1.00 98.44 445 ARG A C 1
ATOM 3352 O O . ARG A 1 445 ? -19.006 -12.548 18.454 1.00 98.44 445 ARG A O 1
ATOM 3359 N N . ALA A 1 446 ? -19.631 -10.546 17.624 1.00 98.44 446 ALA A N 1
ATOM 3360 C CA . ALA A 1 446 ? -19.392 -9.756 18.832 1.00 98.44 446 ALA A CA 1
ATOM 3361 C C . ALA A 1 446 ? -20.125 -10.291 20.076 1.00 98.44 446 ALA A C 1
ATOM 3363 O O . ALA A 1 446 ? -19.574 -10.314 21.177 1.00 98.44 446 ALA A O 1
ATOM 3364 N N . LEU A 1 447 ? -21.364 -10.758 19.895 1.00 98.31 447 LEU A N 1
ATOM 3365 C CA . LEU A 1 447 ? -22.200 -11.327 20.955 1.00 98.31 447 LEU A CA 1
ATOM 3366 C C . LEU A 1 447 ? -21.756 -12.727 21.416 1.00 98.31 447 LEU A C 1
ATOM 3368 O O . LEU A 1 447 ? -22.278 -13.213 22.417 1.00 98.31 447 LEU A O 1
ATOM 3372 N N . THR A 1 448 ? -20.817 -13.387 20.725 1.00 97.94 448 THR A N 1
ATOM 3373 C CA . THR A 1 448 ? -20.322 -14.704 21.166 1.00 97.94 448 THR A CA 1
ATOM 3374 C C . THR A 1 448 ? -19.409 -14.624 22.387 1.00 97.94 448 THR A C 1
ATOM 3376 O O . THR A 1 448 ? -19.407 -15.560 23.182 1.00 97.94 448 THR A O 1
ATOM 3379 N N . GLY A 1 449 ? -18.627 -13.547 22.539 1.00 96.81 449 GLY A N 1
ATOM 3380 C CA . GLY A 1 449 ? -17.583 -13.470 23.565 1.00 96.81 449 GLY A CA 1
ATOM 3381 C C . GLY A 1 449 ? -16.462 -14.500 23.358 1.00 96.81 449 GLY A C 1
ATOM 3382 O O . GLY A 1 449 ? -15.947 -15.059 24.326 1.00 96.81 449 GLY A O 1
ATOM 3383 N N . THR A 1 450 ? -16.117 -14.784 22.101 1.00 97.62 450 THR A N 1
ATOM 3384 C CA . THR A 1 450 ? -15.099 -15.771 21.691 1.00 97.62 450 THR A CA 1
ATOM 3385 C C . THR A 1 450 ? -14.127 -15.148 20.689 1.00 97.62 450 THR A C 1
ATOM 3387 O O . THR A 1 450 ? -14.319 -14.005 20.295 1.00 97.62 450 THR A O 1
ATOM 3390 N N . GLU A 1 451 ? -13.153 -15.908 20.179 1.00 96.25 451 GLU A N 1
ATOM 3391 C CA . GLU A 1 451 ? -12.224 -15.467 19.119 1.00 96.25 451 GLU A CA 1
ATOM 3392 C C . GLU A 1 451 ? -12.908 -14.928 17.841 1.00 96.25 451 GLU A C 1
ATOM 3394 O O . GLU A 1 451 ? -12.255 -14.301 17.007 1.00 96.25 451 GLU A O 1
ATOM 3399 N N . LEU A 1 452 ? -14.220 -15.148 17.671 1.00 95.19 452 LEU A N 1
ATOM 3400 C CA . LEU A 1 452 ? -15.016 -14.509 16.621 1.00 95.19 452 LEU A CA 1
ATOM 3401 C C . LEU A 1 452 ? -15.279 -13.017 16.877 1.00 95.19 452 LEU A C 1
ATOM 3403 O O . LEU A 1 452 ? -15.449 -12.276 15.912 1.00 95.19 452 LEU A O 1
ATOM 3407 N N . GLY A 1 453 ? -15.357 -12.574 18.130 1.00 98.31 453 GLY A N 1
ATOM 3408 C CA . GLY A 1 453 ? -15.634 -11.190 18.499 1.00 98.31 453 GLY A CA 1
ATOM 3409 C C . GLY A 1 453 ? -16.156 -10.999 19.927 1.00 98.31 453 GLY A C 1
ATOM 3410 O O . GLY A 1 453 ? -16.659 -11.922 20.576 1.00 98.31 453 GLY A O 1
ATOM 3411 N N . TYR A 1 454 ? -16.075 -9.745 20.375 1.00 98.75 454 TYR A N 1
ATOM 3412 C CA . TYR A 1 454 ? -16.437 -9.287 21.716 1.00 98.75 454 TYR A CA 1
ATOM 3413 C C . TYR A 1 454 ? -17.143 -7.930 21.665 1.00 98.75 454 TYR A C 1
ATOM 3415 O O . TYR A 1 454 ? -16.784 -7.072 20.861 1.00 98.75 454 TYR A O 1
ATOM 3423 N N . VAL A 1 455 ? -18.081 -7.696 22.587 1.00 98.56 455 VAL A N 1
ATOM 3424 C CA . VAL A 1 455 ? -18.502 -6.336 22.968 1.00 98.56 455 VAL A CA 1
ATOM 3425 C C . VAL A 1 455 ? -17.429 -5.762 23.896 1.00 98.56 455 VAL A C 1
ATOM 3427 O O . VAL A 1 455 ? -17.176 -6.338 24.956 1.00 98.56 455 VAL A O 1
ATOM 3430 N N . VAL A 1 456 ? -16.778 -4.672 23.484 1.00 97.88 456 VAL A N 1
ATOM 3431 C CA . VAL A 1 456 ? -15.559 -4.133 24.111 1.00 97.88 456 VAL A CA 1
ATOM 3432 C C . VAL A 1 456 ? -15.755 -2.814 24.853 1.00 97.88 456 VAL A C 1
ATOM 3434 O O . VAL A 1 456 ? -14.920 -2.514 25.697 1.00 97.88 456 VAL A O 1
ATOM 3437 N N . ILE A 1 457 ? -16.830 -2.057 24.604 1.00 97.38 457 ILE A N 1
ATOM 3438 C CA . ILE A 1 457 ? -17.245 -0.893 25.414 1.00 97.38 457 ILE A CA 1
ATOM 3439 C C . ILE A 1 457 ? -18.772 -0.919 25.555 1.00 97.38 457 ILE A C 1
ATOM 3441 O O . ILE A 1 457 ? -19.463 -1.253 24.589 1.00 97.38 457 ILE A O 1
ATOM 3445 N N . ARG A 1 458 ? -19.295 -0.585 26.739 1.00 96.06 458 ARG A N 1
ATOM 3446 C CA . ARG A 1 458 ? -20.729 -0.380 27.009 1.00 96.06 458 ARG A CA 1
ATOM 3447 C C . ARG A 1 458 ? -20.946 0.881 27.848 1.00 96.06 458 ARG A C 1
ATOM 3449 O O . ARG A 1 458 ? -21.161 0.780 29.056 1.00 96.06 458 ARG A O 1
ATOM 3456 N N . ASP A 1 459 ? -20.917 2.045 27.208 1.00 93.94 459 ASP A N 1
ATOM 3457 C CA . ASP A 1 459 ? -20.869 3.360 27.871 1.00 93.94 459 ASP A CA 1
ATOM 3458 C C . ASP A 1 459 ? -21.958 3.554 28.951 1.00 93.94 459 ASP A C 1
ATOM 3460 O O . ASP A 1 459 ? -21.696 4.028 30.053 1.00 93.94 459 ASP A O 1
ATOM 3464 N N . ARG A 1 460 ? -23.172 3.028 28.719 1.00 92.38 460 ARG A N 1
ATOM 3465 C CA . ARG A 1 460 ? -24.268 3.026 29.713 1.00 92.38 460 ARG A CA 1
ATOM 3466 C C . ARG A 1 460 ? -23.858 2.538 31.117 1.00 92.38 460 ARG A C 1
ATOM 3468 O O . ARG A 1 460 ? -24.530 2.882 32.092 1.00 92.38 460 ARG A O 1
ATOM 3475 N N . ILE A 1 461 ? -22.848 1.670 31.227 1.00 92.69 461 ILE A N 1
ATOM 3476 C CA . ILE A 1 461 ? -22.434 1.026 32.483 1.00 92.69 461 ILE A CA 1
ATOM 3477 C C . ILE A 1 461 ? -20.927 1.092 32.780 1.00 92.69 461 ILE A C 1
ATOM 3479 O O . ILE A 1 461 ? -20.522 0.624 33.846 1.00 92.69 461 ILE A O 1
ATOM 3483 N N . GLU A 1 462 ? -20.095 1.635 31.891 1.00 94.50 462 GLU A N 1
ATOM 3484 C CA . GLU A 1 462 ? -18.654 1.778 32.120 1.00 94.50 462 GLU A CA 1
ATOM 3485 C C . GLU A 1 462 ? -18.092 3.054 31.506 1.00 94.50 462 GLU A C 1
ATOM 3487 O O . GLU A 1 462 ? -18.440 3.405 30.386 1.00 94.50 462 GLU A O 1
ATOM 3492 N N . GLY A 1 463 ? -17.184 3.693 32.238 1.00 93.44 463 GLY A N 1
ATOM 3493 C CA . GLY A 1 463 ? -16.665 5.008 31.894 1.00 93.44 463 GLY A CA 1
ATOM 3494 C C . GLY A 1 463 ? -15.306 4.968 31.215 1.00 93.44 463 GLY A C 1
ATOM 3495 O O . GLY A 1 463 ? -14.554 3.991 31.311 1.00 93.44 463 GLY A O 1
ATOM 3496 N N . ALA A 1 464 ? -14.965 6.076 30.573 1.00 94.69 464 ALA A N 1
ATOM 3497 C CA . ALA A 1 464 ? -13.655 6.300 29.988 1.00 94.69 464 ALA A CA 1
ATOM 3498 C C . ALA A 1 464 ? -12.594 6.658 31.049 1.00 94.69 464 ALA A C 1
ATOM 3500 O O . ALA A 1 464 ? -12.908 7.199 32.113 1.00 94.69 464 ALA A O 1
ATOM 3501 N N . ALA A 1 465 ? -11.323 6.382 30.748 1.00 93.69 465 ALA A N 1
ATOM 3502 C CA . ALA A 1 465 ? -10.174 6.623 31.624 1.00 93.69 465 ALA A CA 1
ATOM 3503 C C . ALA A 1 465 ? -9.989 8.104 31.993 1.00 93.69 465 ALA A C 1
ATOM 3505 O O . ALA A 1 465 ? -9.567 8.419 33.108 1.00 93.69 465 ALA A O 1
ATOM 3506 N N . VAL A 1 466 ? -10.303 9.011 31.063 1.00 91.19 466 VAL A N 1
ATOM 3507 C CA . VAL A 1 466 ? -10.266 10.461 31.261 1.00 91.19 466 VAL A CA 1
ATOM 3508 C C . VAL A 1 466 ? -11.690 10.997 31.372 1.00 91.19 466 VAL A C 1
ATOM 3510 O O . VAL A 1 466 ? -12.536 10.747 30.516 1.00 91.19 466 VAL A O 1
ATOM 3513 N N . ALA A 1 467 ? -11.934 11.776 32.423 1.00 89.38 467 ALA A N 1
ATOM 3514 C CA . ALA A 1 467 ? -13.162 12.533 32.625 1.00 89.38 467 ALA A CA 1
ATOM 3515 C C . ALA A 1 467 ? -12.835 14.029 32.707 1.00 89.38 467 ALA A C 1
ATOM 3517 O O . ALA A 1 467 ? -11.881 14.432 33.376 1.00 89.38 467 ALA A O 1
ATOM 3518 N N . GLY A 1 468 ? -13.637 14.855 32.046 1.00 87.00 468 GLY A N 1
ATOM 3519 C CA . GLY A 1 468 ? -13.512 16.308 32.043 1.00 87.00 468 GLY A CA 1
ATOM 3520 C C . GLY A 1 468 ? -14.256 16.937 30.861 1.00 87.00 468 GLY A C 1
ATOM 3521 O O . GLY A 1 468 ? -14.339 16.320 29.804 1.00 87.00 468 GLY A O 1
ATOM 3522 N N . PRO A 1 469 ? -14.820 18.147 31.017 1.00 87.38 469 PRO A N 1
ATOM 3523 C CA . PRO A 1 469 ? -15.424 18.864 29.901 1.00 87.38 469 PRO A CA 1
ATOM 3524 C C . PRO A 1 469 ? -14.342 19.381 28.946 1.00 87.38 469 PRO A C 1
ATOM 3526 O O . PRO A 1 469 ? -13.234 19.725 29.371 1.00 87.38 469 PRO A O 1
ATOM 3529 N N . MET A 1 470 ? -14.691 19.514 27.670 1.00 84.00 470 MET A N 1
ATOM 3530 C CA . MET A 1 470 ? -13.904 20.296 26.716 1.00 84.00 470 MET A CA 1
ATOM 3531 C C . MET A 1 470 ? -14.361 21.759 26.726 1.00 84.00 470 MET A C 1
ATOM 3533 O O . MET A 1 470 ? -15.346 22.124 27.363 1.00 84.00 470 MET A O 1
ATOM 3537 N N . THR A 1 471 ? -13.658 22.642 26.015 1.00 84.06 471 THR A N 1
ATOM 3538 C CA . THR A 1 471 ? -14.074 24.053 25.911 1.00 84.06 471 THR A CA 1
ATOM 3539 C C . THR A 1 471 ? -15.318 24.258 25.040 1.00 84.06 471 THR A C 1
ATOM 3541 O O . THR A 1 471 ? -15.894 25.345 25.071 1.00 84.06 471 THR A O 1
ATOM 3544 N N . TRP A 1 472 ? -15.743 23.232 24.295 1.00 84.25 472 TRP A N 1
ATOM 3545 C CA . TRP A 1 472 ? -16.952 23.227 23.467 1.00 84.25 472 TRP A CA 1
ATOM 3546 C C . TRP A 1 472 ? -18.007 22.183 23.889 1.00 84.25 472 TRP A C 1
ATOM 3548 O O . TRP A 1 472 ? -19.156 22.322 23.479 1.00 84.25 472 TRP A O 1
ATOM 3558 N N . GLU A 1 473 ? -17.668 21.217 24.754 1.00 85.50 473 GLU A N 1
ATOM 3559 C CA . GLU A 1 473 ? -18.539 20.089 25.134 1.00 85.50 473 GLU A CA 1
ATOM 3560 C C . GLU A 1 473 ? -18.544 19.785 26.638 1.00 85.50 473 GLU A C 1
ATOM 3562 O O . GLU A 1 473 ? -17.593 20.071 27.369 1.00 85.50 473 GLU A O 1
ATOM 3567 N N . SER A 1 474 ? -19.618 19.142 27.099 1.00 86.69 474 SER A N 1
ATOM 3568 C CA . SER A 1 474 ? -19.733 18.648 28.477 1.00 86.69 474 SER A CA 1
ATOM 3569 C C . SER A 1 474 ? -18.997 17.318 28.673 1.00 86.69 474 SER A C 1
ATOM 3571 O O . SER A 1 474 ? -18.717 16.607 27.719 1.00 86.69 474 SER A O 1
ATOM 3573 N N . ASN A 1 475 ? -18.715 16.955 29.926 1.00 88.12 475 ASN A N 1
ATOM 3574 C CA . ASN A 1 475 ? -18.270 15.601 30.256 1.00 88.12 475 ASN A CA 1
ATOM 3575 C C . ASN A 1 475 ? -19.477 14.654 30.256 1.00 88.12 475 ASN A C 1
ATOM 3577 O O . ASN A 1 475 ? -20.294 14.739 31.180 1.00 88.12 475 ASN A O 1
ATOM 3581 N N . PHE A 1 476 ? -19.567 13.757 29.276 1.00 88.56 476 PHE A N 1
ATOM 3582 C CA . PHE A 1 476 ? -20.647 12.769 29.203 1.00 88.56 476 PHE A CA 1
ATOM 3583 C C . PHE A 1 476 ? -20.330 11.454 29.930 1.00 88.56 476 PHE A C 1
ATOM 3585 O O . PHE A 1 476 ? -21.273 10.810 30.391 1.00 88.56 476 PHE A O 1
ATOM 3592 N N . ASN A 1 477 ? -19.039 11.188 30.179 1.00 89.06 477 ASN A N 1
ATOM 3593 C CA . ASN A 1 477 ? -18.490 9.983 30.812 1.00 89.06 477 ASN A CA 1
ATOM 3594 C C . ASN A 1 477 ? -19.309 9.492 32.025 1.00 89.06 477 ASN A C 1
ATOM 3596 O O . ASN A 1 477 ? -19.406 10.188 33.048 1.00 89.06 477 ASN A O 1
ATOM 3600 N N . LYS A 1 478 ? -19.876 8.280 31.915 1.00 83.94 478 LYS A N 1
ATOM 3601 C CA . LYS A 1 478 ? -20.724 7.623 32.929 1.00 83.94 478 LYS A CA 1
ATOM 3602 C C . LYS A 1 478 ? -20.091 6.364 33.508 1.00 83.94 478 LYS A C 1
ATOM 3604 O O . LYS A 1 478 ? -19.439 5.585 32.835 1.00 83.94 478 LYS A O 1
ATOM 3609 N N . GLY A 1 479 ? -20.400 6.085 34.773 1.00 88.19 479 GLY A N 1
ATOM 3610 C CA . GLY A 1 479 ? -19.947 4.863 35.436 1.00 88.19 479 GLY A CA 1
ATOM 3611 C C . GLY A 1 479 ? -18.482 4.931 35.874 1.00 88.19 479 GLY A C 1
ATOM 3612 O O . GLY A 1 479 ? -17.959 6.002 36.171 1.00 88.19 479 GLY A O 1
ATOM 3613 N N . GLY A 1 480 ? -17.848 3.766 36.010 1.00 93.12 480 GLY A N 1
ATOM 3614 C CA . GLY A 1 480 ? -16.448 3.646 36.421 1.00 93.12 480 GLY A CA 1
ATOM 3615 C C . GLY A 1 480 ? -15.575 3.118 35.288 1.00 93.12 480 GLY A C 1
ATOM 3616 O O . GLY A 1 480 ? -16.017 2.266 34.518 1.00 93.12 480 GLY A O 1
ATOM 3617 N N . TYR A 1 481 ? -14.335 3.598 35.209 1.00 95.62 481 TYR A N 1
ATOM 3618 C CA . TYR A 1 481 ? -13.344 3.068 34.277 1.00 95.62 481 TYR A CA 1
ATOM 3619 C C . TYR A 1 481 ? -12.902 1.657 34.686 1.00 95.62 481 TYR A C 1
ATOM 3621 O O . TYR A 1 481 ? -12.399 1.441 35.790 1.00 95.62 481 TYR A O 1
ATOM 3629 N N . ASN A 1 482 ? -13.078 0.699 33.774 1.00 94.50 482 ASN A N 1
ATOM 3630 C CA . ASN A 1 482 ? -12.832 -0.728 34.008 1.00 94.50 482 ASN A CA 1
ATOM 3631 C C . ASN A 1 482 ? -11.395 -1.190 33.695 1.00 94.50 482 ASN A C 1
ATOM 3633 O O . ASN A 1 482 ? -11.110 -2.387 33.759 1.00 94.50 482 ASN A O 1
ATOM 3637 N N . GLY A 1 483 ? -10.482 -0.269 33.372 1.00 94.56 483 GLY A N 1
ATOM 3638 C CA . GLY A 1 483 ? -9.120 -0.612 32.967 1.00 94.56 483 GLY A CA 1
ATOM 3639 C C . GLY A 1 483 ? -9.005 -1.054 31.504 1.00 94.56 483 GLY A C 1
ATOM 3640 O O . GLY A 1 483 ? -9.994 -1.205 30.783 1.00 94.56 483 GLY A O 1
ATOM 3641 N N . ILE A 1 484 ? -7.765 -1.317 31.086 1.00 95.06 484 ILE A N 1
ATOM 3642 C CA . ILE A 1 484 ? -7.459 -1.901 29.777 1.00 95.06 484 ILE A CA 1
ATOM 3643 C C . ILE A 1 484 ? -7.981 -3.343 29.752 1.00 95.06 484 ILE A C 1
ATOM 3645 O O . ILE A 1 484 ? -7.533 -4.192 30.527 1.00 95.06 484 ILE A O 1
ATOM 3649 N N . LYS A 1 485 ? -8.901 -3.642 28.835 1.00 97.50 485 LYS A N 1
ATOM 3650 C CA . LYS A 1 485 ? -9.488 -4.978 28.668 1.00 97.50 485 LYS A CA 1
ATOM 3651 C C . LYS A 1 485 ? -8.707 -5.771 27.629 1.00 97.50 485 LYS A C 1
ATOM 3653 O O . LYS A 1 485 ? -8.316 -5.227 26.602 1.00 97.50 485 LYS A O 1
ATOM 3658 N N . THR A 1 486 ? -8.481 -7.057 27.894 1.00 97.38 486 THR A N 1
ATOM 3659 C CA . THR A 1 486 ? -7.740 -7.967 27.003 1.00 97.38 486 THR A CA 1
ATOM 3660 C C . THR A 1 486 ? -8.654 -9.086 26.520 1.00 97.38 486 THR A C 1
ATOM 3662 O O . THR A 1 486 ? -9.338 -9.720 27.322 1.00 97.38 486 THR A O 1
ATOM 3665 N N . PHE A 1 487 ? -8.638 -9.339 25.215 1.00 98.00 487 PHE A N 1
ATOM 3666 C CA . PHE A 1 487 ? -9.496 -10.289 24.518 1.00 98.00 487 PHE A CA 1
ATOM 3667 C C . PHE A 1 487 ? -8.648 -11.308 23.752 1.00 98.00 487 PHE A C 1
ATOM 3669 O O . PHE A 1 487 ? -7.625 -10.953 23.165 1.00 98.00 487 PHE A O 1
ATOM 3676 N N . ALA A 1 488 ? -9.073 -12.572 23.754 1.00 97.81 488 ALA A N 1
ATOM 3677 C CA . ALA A 1 488 ? -8.424 -13.631 22.990 1.00 97.81 488 ALA A CA 1
ATOM 3678 C C . ALA A 1 488 ? -9.010 -13.669 21.573 1.00 97.81 488 ALA A C 1
ATOM 3680 O O . ALA A 1 488 ? -10.192 -13.946 21.400 1.00 97.81 488 ALA A O 1
ATOM 3681 N N . MET A 1 489 ? -8.191 -13.387 20.566 1.00 96.56 489 MET A N 1
ATOM 3682 C CA . MET A 1 489 ? -8.555 -13.434 19.151 1.00 96.56 489 MET A CA 1
ATOM 3683 C C . MET A 1 489 ? -7.579 -14.354 18.418 1.00 96.56 489 MET A C 1
ATOM 3685 O O . MET A 1 489 ? -6.413 -14.479 18.796 1.00 96.56 489 MET A O 1
ATOM 3689 N N . LYS A 1 490 ? -8.032 -14.989 17.339 1.00 90.88 490 LYS A N 1
ATOM 3690 C CA . LYS A 1 490 ? -7.202 -15.926 16.578 1.00 90.88 490 LYS A CA 1
ATOM 3691 C C . LYS A 1 490 ? -5.977 -15.212 15.962 1.00 90.88 490 LYS A C 1
ATOM 3693 O O . LYS A 1 490 ? -6.164 -14.246 15.222 1.00 90.88 490 LYS A O 1
ATOM 3698 N N . PRO A 1 491 ? -4.729 -15.658 16.222 1.00 86.81 491 PRO A N 1
ATOM 3699 C CA . PRO A 1 491 ? -3.533 -15.022 15.669 1.00 86.81 491 PRO A CA 1
ATOM 3700 C C . PRO A 1 491 ? -3.553 -14.955 14.137 1.00 86.81 491 PRO A C 1
ATOM 3702 O O . PRO A 1 491 ? -3.830 -15.954 13.472 1.00 86.81 491 PRO A O 1
ATOM 3705 N N . GLY A 1 492 ? -3.224 -13.790 13.578 1.00 80.31 492 GLY A N 1
ATOM 3706 C CA . GLY A 1 492 ? -3.183 -13.549 12.134 1.00 80.31 492 GLY A CA 1
ATOM 3707 C C . GLY A 1 492 ? -4.539 -13.323 11.453 1.00 80.31 492 GLY A C 1
ATOM 3708 O O . GLY A 1 492 ? -4.535 -12.956 10.276 1.00 80.31 492 GLY A O 1
ATOM 3709 N N . ASP A 1 493 ? -5.673 -13.493 12.148 1.00 85.12 493 ASP A N 1
ATOM 3710 C CA . ASP A 1 493 ? -6.989 -13.104 11.620 1.00 85.12 493 ASP A CA 1
ATOM 3711 C C . ASP A 1 493 ? -7.074 -11.584 11.431 1.00 85.12 493 ASP A C 1
ATOM 3713 O O . ASP A 1 493 ? -6.431 -10.809 12.142 1.00 85.12 493 ASP A O 1
ATOM 3717 N N . LEU A 1 494 ? -7.913 -11.163 10.485 1.00 88.56 494 LEU A N 1
ATOM 3718 C CA . LEU A 1 494 ? -8.276 -9.761 10.301 1.00 88.56 494 LEU A CA 1
ATOM 3719 C C . LEU A 1 494 ? -9.514 -9.438 11.132 1.00 88.56 494 LEU A C 1
ATOM 3721 O O . LEU A 1 494 ? -10.460 -10.230 11.165 1.00 88.56 494 LEU A O 1
ATOM 3725 N N . ILE A 1 495 ? -9.522 -8.272 11.773 1.00 94.31 495 ILE A N 1
ATOM 3726 C CA . ILE A 1 495 ? -10.619 -7.800 12.616 1.00 94.31 495 ILE A CA 1
ATOM 3727 C C . ILE A 1 495 ? -11.076 -6.401 12.199 1.00 94.31 495 ILE A C 1
ATOM 3729 O O . ILE A 1 495 ? -10.270 -5.569 11.783 1.00 94.31 495 ILE A O 1
ATOM 3733 N N . GLY A 1 496 ? -12.372 -6.146 12.351 1.00 93.94 496 GLY A N 1
ATOM 3734 C CA . GLY A 1 496 ? -12.971 -4.814 12.287 1.00 93.94 496 GLY A CA 1
ATOM 3735 C C . GLY A 1 496 ? -13.617 -4.439 13.621 1.00 93.94 496 GLY A C 1
ATOM 3736 O O . GLY A 1 496 ? -13.771 -5.281 14.512 1.00 93.94 496 GLY A O 1
ATOM 3737 N N . ALA A 1 497 ? -14.022 -3.177 13.748 1.00 95.94 497 ALA A N 1
ATOM 3738 C CA . ALA A 1 497 ? -14.809 -2.681 14.870 1.00 95.94 497 ALA A CA 1
ATOM 3739 C C . ALA A 1 497 ? -16.187 -2.190 14.403 1.00 95.94 497 ALA A C 1
ATOM 3741 O O . ALA A 1 497 ? -16.358 -1.749 13.264 1.00 95.94 497 ALA A O 1
ATOM 3742 N N . MET A 1 498 ? -17.171 -2.273 15.296 1.00 97.62 498 MET A N 1
ATOM 3743 C CA . MET A 1 498 ? -18.541 -1.798 15.095 1.00 97.62 498 MET A CA 1
ATOM 3744 C C . MET A 1 498 ? -19.003 -1.029 16.334 1.00 97.62 498 MET A C 1
ATOM 3746 O O . MET A 1 498 ? -18.731 -1.461 17.451 1.00 97.62 498 MET A O 1
ATOM 3750 N N . MET A 1 499 ? -19.743 0.056 16.140 1.00 96.56 499 MET A N 1
ATOM 3751 C CA . MET A 1 499 ? -20.367 0.853 17.193 1.00 96.56 499 MET A CA 1
ATOM 3752 C C . MET A 1 499 ? -21.865 1.009 16.915 1.00 96.56 499 MET A C 1
ATOM 3754 O O . MET A 1 499 ? -22.275 1.173 15.765 1.00 96.56 499 MET A O 1
ATOM 3758 N N . VAL A 1 500 ? -22.693 0.957 17.957 1.00 96.94 500 VAL A N 1
ATOM 3759 C CA . VAL A 1 500 ? -24.124 1.290 17.895 1.00 96.94 500 VAL A CA 1
ATOM 3760 C C . VAL A 1 500 ? -24.343 2.507 18.799 1.00 96.94 500 VAL A C 1
ATOM 3762 O O . VAL A 1 500 ? -24.356 2.320 20.014 1.00 96.94 500 VAL A O 1
ATOM 3765 N N . PRO A 1 501 ? -24.499 3.730 18.249 1.00 94.75 501 PRO A N 1
ATOM 3766 C CA . PRO A 1 501 ? -24.357 4.960 19.032 1.00 94.75 501 PRO A CA 1
ATOM 3767 C C . PRO A 1 501 ? -25.371 5.091 20.176 1.00 94.75 501 PRO A C 1
ATOM 3769 O O . PRO A 1 501 ? -25.021 5.147 21.343 1.00 94.75 501 PRO A O 1
ATOM 3772 N N . ALA A 1 502 ? -26.669 5.059 19.879 1.00 94.62 502 ALA A N 1
ATOM 3773 C CA . ALA A 1 502 ? -27.722 5.183 20.892 1.00 94.62 502 ALA A CA 1
ATOM 3774 C C . ALA A 1 502 ? -28.408 3.843 21.216 1.00 94.62 502 ALA A C 1
ATOM 3776 O O . ALA A 1 502 ? -29.633 3.796 21.392 1.00 94.62 502 ALA A O 1
ATOM 3777 N N . GLY A 1 503 ? -27.660 2.737 21.237 1.00 94.50 503 GLY A N 1
ATOM 3778 C CA . GLY A 1 503 ? -28.228 1.397 21.373 1.00 94.50 503 GLY A CA 1
ATOM 3779 C C . GLY A 1 503 ? -27.201 0.298 21.628 1.00 94.50 503 GLY A C 1
ATOM 3780 O O . GLY A 1 503 ? -26.071 0.546 22.024 1.00 94.50 503 GLY A O 1
ATOM 3781 N N . THR A 1 504 ? -27.629 -0.944 21.419 1.00 97.62 504 THR A N 1
ATOM 3782 C CA . THR A 1 504 ? -26.850 -2.146 21.750 1.00 97.62 504 THR A CA 1
ATOM 3783 C C . THR A 1 504 ? -26.466 -2.970 20.522 1.00 97.62 504 THR A C 1
ATOM 3785 O O . THR A 1 504 ? -27.188 -3.018 19.521 1.00 97.62 504 THR A O 1
ATOM 3788 N N . ILE A 1 505 ? -25.380 -3.738 20.630 1.00 98.19 505 ILE A N 1
ATOM 3789 C CA . ILE A 1 505 ? -24.985 -4.759 19.646 1.00 98.19 505 ILE A CA 1
ATOM 3790 C C . ILE A 1 505 ? -26.113 -5.796 19.467 1.00 98.19 505 ILE A C 1
ATOM 3792 O O . ILE A 1 505 ? -26.346 -6.307 18.371 1.00 98.19 505 ILE A O 1
ATOM 3796 N N . TRP A 1 506 ? -26.877 -6.064 20.533 1.00 98.00 506 TRP A N 1
ATOM 3797 C CA . TRP A 1 506 ? -28.068 -6.916 20.496 1.00 98.00 506 TRP A CA 1
ATOM 3798 C C . TRP A 1 506 ? -29.198 -6.340 19.627 1.00 98.00 506 TRP A C 1
ATOM 3800 O O . TRP A 1 506 ? -29.845 -7.086 18.886 1.00 98.00 506 TRP A O 1
ATOM 3810 N N . GLU A 1 507 ? -29.435 -5.026 19.659 1.00 97.50 507 GLU A N 1
ATOM 3811 C CA . GLU A 1 507 ? -30.387 -4.374 18.751 1.00 97.50 507 GLU A CA 1
ATOM 3812 C C . GLU A 1 507 ? -29.929 -4.478 17.293 1.00 97.50 507 GLU A C 1
ATOM 3814 O O . GLU A 1 507 ? -30.743 -4.852 16.448 1.00 97.50 507 GLU A O 1
ATOM 3819 N N . ALA A 1 508 ? -28.642 -4.258 17.002 1.00 96.88 508 ALA A N 1
ATOM 3820 C CA . ALA A 1 508 ? -28.090 -4.410 15.651 1.00 96.88 508 ALA A CA 1
ATOM 3821 C C . ALA A 1 508 ? -28.203 -5.853 15.115 1.00 96.88 508 ALA A C 1
ATOM 3823 O O . ALA A 1 508 ? -28.537 -6.054 13.949 1.00 96.88 508 ALA A O 1
ATOM 3824 N N . PHE A 1 509 ? -28.015 -6.873 15.961 1.00 98.00 509 PHE A N 1
ATOM 3825 C CA . PHE A 1 509 ? -28.221 -8.276 15.573 1.00 98.00 509 PHE A CA 1
ATOM 3826 C C . PHE A 1 509 ? -29.684 -8.594 15.213 1.00 98.00 509 PHE A C 1
ATOM 3828 O O . PHE A 1 509 ? -29.959 -9.304 14.239 1.00 98.00 509 PHE A O 1
ATOM 3835 N N . ASN A 1 510 ? -30.639 -8.085 15.998 1.00 97.81 510 ASN A N 1
ATOM 3836 C CA . ASN A 1 510 ? -32.064 -8.368 15.800 1.00 97.81 510 ASN A CA 1
ATOM 3837 C C . ASN A 1 510 ? -32.709 -7.491 14.716 1.00 97.81 510 ASN A C 1
ATOM 3839 O O . ASN A 1 510 ? -33.659 -7.923 14.063 1.00 97.81 510 ASN A O 1
ATOM 3843 N N . LYS A 1 511 ? -32.209 -6.268 14.529 1.00 96.44 511 LYS A N 1
ATOM 3844 C CA . LYS A 1 511 ? -32.704 -5.266 13.580 1.00 96.44 511 LYS A CA 1
ATOM 3845 C C . LYS A 1 511 ? -31.517 -4.611 12.852 1.00 96.44 511 LYS A C 1
ATOM 3847 O O . LYS A 1 511 ? -31.224 -3.445 13.096 1.00 96.44 511 LYS A O 1
ATOM 3852 N N . PRO A 1 512 ? -30.844 -5.308 11.924 1.00 94.56 512 PRO A N 1
ATOM 3853 C CA . PRO A 1 512 ? -29.659 -4.767 11.248 1.00 94.56 512 PRO A CA 1
ATOM 3854 C C . PRO A 1 512 ? -29.943 -3.556 10.338 1.00 94.56 512 PRO A C 1
ATOM 3856 O O . PRO A 1 512 ? -29.022 -2.840 9.964 1.00 94.56 512 PRO A O 1
ATOM 3859 N N . GLU A 1 513 ? -31.210 -3.283 10.004 1.00 92.88 513 GLU A N 1
ATOM 3860 C CA . GLU A 1 513 ? -31.621 -2.065 9.284 1.00 92.88 513 GLU A CA 1
ATOM 3861 C C . GLU A 1 513 ? -31.963 -0.876 10.203 1.00 92.88 513 GLU A C 1
ATOM 3863 O O . GLU A 1 513 ? -32.401 0.171 9.720 1.00 92.88 513 GLU A O 1
ATOM 3868 N N . LEU A 1 514 ? -31.800 -1.012 11.523 1.00 91.19 514 LEU A N 1
ATOM 3869 C CA . LEU A 1 514 ? -32.136 0.044 12.475 1.00 91.19 514 LEU A CA 1
ATOM 3870 C C . LEU A 1 514 ? -31.344 1.324 12.168 1.00 91.19 514 LEU A C 1
ATOM 3872 O O . LEU A 1 514 ? -30.170 1.286 11.798 1.00 91.19 514 LEU A O 1
ATOM 3876 N N . GLY A 1 515 ? -32.030 2.462 12.234 1.00 86.19 515 GLY A N 1
ATOM 3877 C CA . GLY A 1 515 ? -31.466 3.768 11.911 1.00 86.19 515 GLY A CA 1
ATOM 3878 C C . GLY A 1 515 ? -31.044 3.994 10.457 1.00 86.19 515 GLY A C 1
ATOM 3879 O O . GLY A 1 515 ? -30.439 5.025 10.182 1.00 86.19 515 GLY A O 1
ATOM 3880 N N . LYS A 1 516 ? -31.350 3.087 9.513 1.00 87.31 516 LYS A N 1
ATOM 3881 C CA . LYS A 1 516 ? -31.050 3.243 8.072 1.00 87.31 516 LYS A CA 1
ATOM 3882 C C . LYS A 1 516 ? -31.689 4.499 7.468 1.00 87.31 516 LYS A C 1
ATOM 3884 O O . LYS A 1 516 ? -31.021 5.202 6.711 1.00 87.31 516 LYS A O 1
ATOM 3889 N N . ASP A 1 517 ? -32.927 4.811 7.844 1.00 87.38 517 ASP A N 1
ATOM 3890 C CA . ASP A 1 517 ? -33.603 6.064 7.493 1.00 87.38 517 ASP A CA 1
ATOM 3891 C C . ASP A 1 517 ? -33.109 7.212 8.389 1.00 87.38 517 ASP A C 1
ATOM 3893 O O . ASP A 1 517 ? -33.339 7.214 9.601 1.00 87.38 517 ASP A O 1
ATOM 3897 N N . VAL A 1 518 ? -32.444 8.196 7.777 1.00 84.12 518 VAL A N 1
ATOM 3898 C CA . VAL A 1 518 ? -31.885 9.377 8.454 1.00 84.12 518 VAL A CA 1
ATOM 3899 C C . VAL A 1 518 ? -32.959 10.294 9.056 1.00 84.12 518 VAL A C 1
ATOM 3901 O O . VAL A 1 518 ? -32.664 11.032 9.993 1.00 84.12 518 VAL A O 1
ATOM 3904 N N . THR A 1 519 ? -34.204 10.225 8.573 1.00 85.19 519 THR A N 1
ATOM 3905 C CA . THR A 1 519 ? -35.339 11.018 9.080 1.00 85.19 519 THR A CA 1
ATOM 3906 C C . THR A 1 519 ? -36.048 10.369 10.273 1.00 85.19 519 THR A C 1
ATOM 3908 O O . THR A 1 519 ? -36.827 11.025 10.963 1.00 85.19 519 THR A O 1
ATOM 3911 N N . SER A 1 520 ? -35.767 9.090 10.546 1.00 87.69 520 SER A N 1
ATOM 3912 C CA . SER A 1 520 ? -36.372 8.347 11.652 1.00 87.69 520 SER A CA 1
ATOM 3913 C C . SER A 1 520 ? -35.764 8.716 13.012 1.00 87.69 520 SER A C 1
ATOM 3915 O O . SER A 1 520 ? -34.574 9.003 13.120 1.00 87.69 520 SER A O 1
ATOM 3917 N N . SER A 1 521 ? -36.550 8.611 14.089 1.00 85.00 521 SER A N 1
ATOM 3918 C CA . SER A 1 521 ? -36.060 8.782 15.471 1.00 85.00 521 SER A CA 1
ATOM 3919 C C . SER A 1 521 ? -35.037 7.724 15.909 1.00 85.00 521 SER A C 1
ATOM 3921 O O . SER A 1 521 ? -34.357 7.902 16.921 1.00 85.00 521 SER A O 1
ATOM 3923 N N . ASP A 1 522 ? -34.946 6.621 15.161 1.00 89.12 522 ASP A N 1
ATOM 3924 C CA . ASP A 1 522 ? -33.978 5.544 15.357 1.00 89.12 522 ASP A CA 1
ATOM 3925 C C . ASP A 1 522 ? -32.671 5.774 14.569 1.00 89.12 522 ASP A C 1
ATOM 3927 O O . ASP A 1 522 ? -31.782 4.931 14.646 1.00 89.12 522 ASP A O 1
ATOM 3931 N N . ASN A 1 523 ? -32.505 6.883 13.828 1.00 87.81 523 ASN A N 1
ATOM 3932 C CA . ASN A 1 523 ? -31.316 7.166 13.000 1.00 87.81 523 ASN A CA 1
ATOM 3933 C C . ASN A 1 523 ? -29.980 7.025 13.765 1.00 87.81 523 ASN A C 1
ATOM 3935 O O . ASN A 1 523 ? -29.038 6.412 13.264 1.00 87.81 523 ASN A O 1
ATOM 3939 N N . LYS A 1 524 ? -29.945 7.489 15.017 1.00 90.69 524 LYS A N 1
ATOM 3940 C CA . LYS A 1 524 ? -28.855 7.365 15.999 1.00 90.69 524 LYS A CA 1
ATOM 3941 C C . LYS A 1 524 ? -28.577 5.939 16.495 1.00 90.69 524 LYS A C 1
ATOM 3943 O O . LYS A 1 524 ? -27.667 5.722 17.277 1.00 90.69 524 LYS A O 1
ATOM 3948 N N . LYS A 1 525 ? -29.357 4.944 16.072 1.00 93.81 525 LYS A N 1
ATOM 3949 C CA . LYS A 1 525 ? -29.108 3.517 16.339 1.00 93.81 525 LYS A CA 1
ATOM 3950 C C . LYS A 1 525 ? -28.536 2.778 15.127 1.00 93.81 525 LYS A C 1
ATOM 3952 O O . LYS A 1 525 ? -28.456 1.550 15.141 1.00 93.81 525 LYS A O 1
ATOM 3957 N N . ARG A 1 526 ? -28.156 3.501 14.068 1.00 93.56 526 ARG A N 1
ATOM 3958 C CA . ARG A 1 526 ? -27.448 2.930 12.922 1.00 93.56 526 ARG A CA 1
ATOM 3959 C C . ARG A 1 526 ? -26.099 2.378 13.379 1.00 93.56 526 ARG A C 1
ATOM 3961 O O . ARG A 1 526 ? -25.302 3.119 13.935 1.00 93.56 526 ARG A O 1
ATOM 3968 N N . ALA A 1 527 ? -25.833 1.106 13.090 1.00 95.75 527 ALA A N 1
ATOM 3969 C CA . ALA A 1 527 ? -24.499 0.544 13.265 1.00 95.75 527 ALA A CA 1
ATOM 3970 C C . ALA A 1 527 ? -23.488 1.270 12.355 1.00 95.75 527 ALA A C 1
ATOM 3972 O O . ALA A 1 527 ? -23.704 1.375 11.139 1.00 95.75 527 ALA A O 1
ATOM 3973 N N . LEU A 1 528 ? -22.411 1.753 12.970 1.00 94.56 528 LEU A N 1
ATOM 3974 C CA . LEU A 1 528 ? -21.242 2.372 12.350 1.00 94.56 528 LEU A CA 1
ATOM 3975 C C . LEU A 1 528 ? -20.050 1.418 12.482 1.00 94.56 528 LEU A C 1
ATOM 3977 O O . LEU A 1 528 ? -20.002 0.596 13.394 1.00 94.56 528 LEU A O 1
ATOM 3981 N N . PHE A 1 529 ? -19.079 1.524 11.584 1.00 94.38 529 PHE A N 1
ATOM 3982 C CA . PHE A 1 529 ? -17.935 0.621 11.489 1.00 94.38 529 PHE A CA 1
ATOM 3983 C C . PHE A 1 529 ? -16.624 1.388 11.343 1.00 94.38 529 PHE A C 1
ATOM 3985 O O . PHE A 1 529 ? -16.589 2.485 10.783 1.00 94.38 529 PHE A O 1
ATOM 3992 N N . SER A 1 530 ? -15.528 0.758 11.768 1.00 91.88 530 SER A N 1
ATOM 3993 C CA . SER A 1 530 ? -14.176 1.217 11.434 1.00 91.88 530 SER A CA 1
ATOM 3994 C C . SER A 1 530 ? -13.917 1.190 9.920 1.00 91.88 530 SER A C 1
ATOM 3996 O O . SER A 1 530 ? -13.143 2.000 9.420 1.00 91.88 530 SER A O 1
ATOM 3998 N N . ILE A 1 531 ? -14.600 0.286 9.207 1.00 88.06 531 ILE A N 1
ATOM 3999 C CA . ILE A 1 531 ? -14.527 0.061 7.758 1.00 88.06 531 ILE A CA 1
ATOM 4000 C C . ILE A 1 531 ? -15.455 1.048 7.026 1.00 88.06 531 ILE A C 1
ATOM 4002 O O . ILE A 1 531 ? -16.677 0.892 7.131 1.00 88.06 531 ILE A O 1
ATOM 4006 N N . PRO A 1 532 ? -14.935 2.045 6.277 1.00 83.81 532 PRO A N 1
ATOM 4007 C CA . PRO A 1 532 ? -15.752 3.086 5.647 1.00 83.81 532 PRO A CA 1
ATOM 4008 C C . PRO A 1 532 ? -16.792 2.557 4.660 1.00 83.81 532 PRO A C 1
ATOM 4010 O O . PRO A 1 532 ? -17.898 3.084 4.597 1.00 83.81 532 PRO A O 1
ATOM 4013 N N . GLU A 1 533 ? -16.489 1.471 3.947 1.00 81.88 533 GLU A N 1
ATOM 4014 C CA . GLU A 1 533 ? -17.403 0.831 2.998 1.00 81.88 533 GLU A CA 1
ATOM 4015 C C . GLU A 1 533 ? -18.648 0.239 3.679 1.00 81.88 533 GLU A C 1
ATOM 4017 O O . GLU A 1 533 ? -19.655 0.006 3.014 1.00 81.88 533 GLU A O 1
ATOM 4022 N N . ALA A 1 534 ? -18.605 -0.007 4.995 1.00 86.69 534 ALA A N 1
ATOM 4023 C CA . ALA A 1 534 ? -19.761 -0.465 5.766 1.00 86.69 534 ALA A CA 1
ATOM 4024 C C . ALA A 1 534 ? -20.636 0.680 6.316 1.00 86.69 534 ALA A C 1
ATOM 4026 O O . ALA A 1 534 ? -21.743 0.437 6.820 1.00 86.69 534 ALA A O 1
ATOM 4027 N N . ASN A 1 535 ? -20.170 1.924 6.201 1.00 88.44 535 ASN A N 1
ATOM 4028 C CA . ASN A 1 535 ? -20.869 3.112 6.670 1.00 88.44 535 ASN A CA 1
ATOM 4029 C C . ASN A 1 535 ? -21.729 3.742 5.563 1.00 88.44 535 ASN A C 1
ATOM 4031 O O . ASN A 1 535 ? -21.479 3.546 4.372 1.00 88.44 535 ASN A O 1
ATOM 4035 N N . PRO A 1 536 ? -22.748 4.540 5.927 1.00 81.06 536 PRO A N 1
ATOM 4036 C CA . PRO A 1 536 ? -23.414 5.416 4.972 1.00 81.06 536 PRO A CA 1
ATOM 4037 C C . PRO A 1 536 ? -22.407 6.360 4.294 1.00 81.06 536 PRO A C 1
ATOM 4039 O O . PRO A 1 536 ? -21.623 7.030 4.969 1.00 81.06 536 PRO A O 1
ATOM 4042 N N . MET A 1 537 ? -22.431 6.423 2.960 1.00 68.19 537 MET A N 1
ATOM 4043 C CA . MET A 1 537 ? -21.528 7.295 2.206 1.00 68.19 537 MET A CA 1
ATOM 4044 C C . MET A 1 537 ? -21.785 8.770 2.523 1.00 68.19 537 MET A C 1
ATOM 4046 O O . MET A 1 537 ? -22.885 9.284 2.335 1.00 68.19 537 MET A O 1
ATOM 4050 N N . ASN A 1 538 ? -20.725 9.452 2.944 1.00 61.91 538 ASN A N 1
ATOM 4051 C CA . ASN A 1 538 ? -20.674 10.889 3.178 1.00 61.91 538 ASN A CA 1
ATOM 4052 C C . ASN A 1 538 ? -19.690 11.546 2.185 1.00 61.91 538 ASN A C 1
ATOM 4054 O O . ASN A 1 538 ? -19.069 10.863 1.368 1.00 61.91 538 ASN A O 1
ATOM 4058 N N . ALA A 1 539 ? -19.497 12.867 2.270 1.00 52.41 539 ALA A N 1
ATOM 4059 C CA . ALA A 1 539 ? -18.538 13.601 1.428 1.00 52.41 539 ALA A CA 1
ATOM 4060 C C . ALA A 1 539 ? -17.058 13.176 1.613 1.00 52.41 539 ALA A C 1
ATOM 4062 O O . ALA A 1 539 ? -16.186 13.652 0.890 1.00 52.41 539 ALA A O 1
ATOM 4063 N N . TRP A 1 540 ? -16.783 12.278 2.564 1.00 60.09 540 TRP A N 1
ATOM 4064 C CA . TRP A 1 540 ? -15.465 11.819 3.009 1.00 60.09 540 TRP A CA 1
ATOM 4065 C C . TRP A 1 540 ? -15.289 10.301 2.814 1.00 60.09 540 TRP A C 1
ATOM 4067 O O . TRP A 1 540 ? -14.470 9.677 3.480 1.00 60.09 540 TRP A O 1
ATOM 4077 N N . GLY A 1 541 ? -16.083 9.683 1.929 1.00 59.56 541 GLY A N 1
ATOM 4078 C CA . GLY A 1 541 ? -15.961 8.261 1.583 1.00 59.56 541 GLY A CA 1
ATOM 4079 C C . GLY A 1 541 ? -16.481 7.281 2.641 1.00 59.56 541 GLY A C 1
ATOM 4080 O O . GLY A 1 541 ? -16.150 6.104 2.579 1.00 59.56 541 GLY A O 1
ATOM 4081 N N . GLY A 1 542 ? -17.289 7.740 3.603 1.00 63.12 542 GLY A N 1
ATOM 4082 C CA . GLY A 1 542 ? -17.844 6.899 4.672 1.00 63.12 542 GLY A CA 1
ATOM 4083 C C . GLY A 1 542 ? -16.973 6.817 5.931 1.00 63.12 542 GLY A C 1
ATOM 4084 O O . GLY A 1 542 ? -17.277 6.036 6.832 1.00 63.12 542 GLY A O 1
ATOM 4085 N N . THR A 1 543 ? -15.904 7.614 6.042 1.00 77.25 543 THR A N 1
ATOM 4086 C CA . THR A 1 543 ? -15.082 7.661 7.262 1.00 77.25 543 THR A CA 1
ATOM 4087 C C . THR A 1 543 ? -15.922 8.115 8.466 1.00 77.25 543 THR A C 1
ATOM 4089 O O . THR A 1 543 ? -16.662 9.102 8.398 1.00 77.25 543 THR A O 1
ATOM 4092 N N . GLN A 1 544 ? -15.824 7.359 9.563 1.00 85.44 544 GLN A N 1
ATOM 4093 C CA . GLN A 1 544 ? -16.479 7.610 10.861 1.00 85.44 544 GLN A CA 1
ATOM 4094 C C . GLN A 1 544 ? -15.500 7.552 12.038 1.00 85.44 544 GLN A C 1
ATOM 4096 O O . GLN A 1 544 ? -15.835 7.958 13.143 1.00 85.44 544 GLN A O 1
ATOM 4101 N N . MET A 1 545 ? -14.282 7.079 11.792 1.00 89.00 545 MET A N 1
ATOM 4102 C CA . MET A 1 545 ? -13.256 6.859 12.796 1.00 89.00 545 MET A CA 1
ATOM 4103 C C . MET A 1 545 ? -11.915 7.317 12.219 1.00 89.00 545 MET A C 1
ATOM 4105 O O . MET A 1 545 ? -11.648 7.069 11.040 1.00 89.00 545 MET A O 1
ATOM 4109 N N . ILE A 1 546 ? -11.098 7.992 13.024 1.00 85.25 546 ILE A N 1
ATOM 4110 C CA . ILE A 1 546 ? -9.826 8.597 12.608 1.00 85.25 546 ILE A CA 1
ATOM 4111 C C . ILE A 1 546 ? -8.690 8.269 13.578 1.00 85.25 546 ILE A C 1
ATOM 4113 O O . ILE A 1 546 ? -8.907 8.105 14.777 1.00 85.25 546 ILE A O 1
ATOM 4117 N N . ASP A 1 547 ? -7.469 8.174 13.054 1.00 84.88 547 ASP A N 1
ATOM 4118 C CA . ASP A 1 547 ? -6.243 7.970 13.835 1.00 84.88 547 ASP A CA 1
ATOM 4119 C C . ASP A 1 547 ? -5.828 9.290 14.494 1.00 84.88 547 ASP A C 1
ATOM 4121 O O . ASP A 1 547 ? -5.705 10.309 13.804 1.00 84.88 547 ASP A O 1
ATOM 4125 N N . SER A 1 548 ? -5.606 9.275 15.815 1.00 68.94 548 SER A N 1
ATOM 4126 C CA . SER A 1 548 ? -5.209 10.464 16.578 1.00 68.94 548 SER A CA 1
ATOM 4127 C C . SER A 1 548 ? -3.884 11.053 16.086 1.00 68.94 548 SER A C 1
ATOM 4129 O O . SER A 1 548 ? -3.722 12.273 16.106 1.00 68.94 548 SER A O 1
ATOM 4131 N N . MET A 1 549 ? -2.943 10.196 15.658 1.00 57.69 549 MET A N 1
ATOM 4132 C CA . MET A 1 549 ? -1.534 10.514 15.373 1.00 57.69 549 MET A CA 1
ATOM 4133 C C . MET A 1 549 ? -0.834 11.380 16.444 1.00 57.69 549 MET A C 1
ATOM 4135 O O . MET A 1 549 ? 0.210 11.986 16.179 1.00 57.69 549 MET A O 1
ATOM 4139 N N . TYR A 1 550 ? -1.377 11.453 17.664 1.00 49.94 550 TYR A N 1
ATOM 4140 C CA . TYR A 1 550 ? -0.867 12.341 18.706 1.00 49.94 550 TYR A CA 1
ATOM 4141 C C . TYR A 1 550 ? 0.548 11.917 19.122 1.00 49.94 550 TYR A C 1
ATOM 4143 O O . TYR A 1 550 ? 0.862 10.734 19.243 1.00 49.94 550 TYR A O 1
ATOM 4151 N N . GLY A 1 551 ? 1.450 12.890 19.270 1.00 47.12 551 GLY A N 1
ATOM 4152 C CA . GLY A 1 551 ? 2.873 12.618 19.507 1.00 47.12 551 GLY A CA 1
ATOM 4153 C C . GLY A 1 551 ? 3.618 11.964 18.329 1.00 47.12 551 GLY A C 1
ATOM 4154 O O . GLY A 1 551 ? 4.758 11.544 18.505 1.00 47.12 551 GLY A O 1
ATOM 4155 N N . GLY A 1 552 ? 3.013 11.877 17.137 1.00 47.47 552 GLY A N 1
ATOM 4156 C CA . GLY A 1 552 ? 3.629 11.290 15.941 1.00 47.47 552 GLY A CA 1
ATOM 4157 C C . GLY A 1 552 ? 3.578 9.759 15.877 1.00 47.47 552 GLY A C 1
ATOM 4158 O O . GLY A 1 552 ? 4.245 9.168 15.028 1.00 47.47 552 GLY A O 1
ATOM 4159 N N . VAL A 1 553 ? 2.800 9.107 16.749 1.00 47.25 553 VAL A N 1
ATOM 4160 C CA . VAL A 1 553 ? 2.634 7.646 16.767 1.00 47.25 553 VAL A CA 1
ATOM 4161 C C . VAL A 1 553 ? 1.270 7.281 16.183 1.00 47.25 553 VAL A C 1
ATOM 4163 O O . VAL A 1 553 ? 0.248 7.368 16.855 1.00 47.25 553 VAL A O 1
ATOM 4166 N N . SER A 1 554 ? 1.264 6.868 14.917 1.00 56.00 554 SER A N 1
ATOM 4167 C CA . SER A 1 554 ? 0.072 6.358 14.228 1.00 56.00 554 SER A CA 1
ATOM 4168 C C . SER A 1 554 ? -0.319 4.954 14.716 1.00 56.00 554 SER A C 1
ATOM 4170 O O . SER A 1 554 ? 0.517 4.182 15.197 1.00 56.00 554 SER A O 1
ATOM 4172 N N . GLY A 1 555 ? -1.595 4.605 14.555 1.00 59.56 555 GLY A N 1
ATOM 4173 C CA . GLY A 1 555 ? -2.051 3.217 14.529 1.00 59.56 555 GLY A CA 1
ATOM 4174 C C . GLY A 1 555 ? -2.369 2.583 15.885 1.00 59.56 555 GLY A C 1
ATOM 4175 O O . GLY A 1 555 ? -2.384 1.356 15.978 1.00 59.56 555 GLY A O 1
ATOM 4176 N N . ARG A 1 556 ? -2.580 3.383 16.941 1.00 69.81 556 ARG A N 1
ATOM 4177 C CA . ARG A 1 556 ? -2.873 2.877 18.302 1.00 69.81 556 ARG A CA 1
ATOM 4178 C C . ARG A 1 556 ? -4.052 3.530 19.011 1.00 69.81 556 ARG A C 1
ATOM 4180 O O . ARG A 1 556 ? -4.593 2.907 19.919 1.00 69.81 556 ARG A O 1
ATOM 4187 N N . GLN A 1 557 ? -4.423 4.749 18.635 1.00 84.44 557 GLN A N 1
ATOM 4188 C CA . GLN A 1 557 ? -5.459 5.545 19.290 1.00 84.44 557 GLN A CA 1
ATOM 4189 C C . GLN A 1 557 ? -6.384 6.143 18.243 1.00 84.44 557 GLN A C 1
ATOM 4191 O O . GLN A 1 557 ? -5.927 6.702 17.246 1.00 84.44 557 GLN A O 1
ATOM 4196 N N . TYR A 1 558 ? -7.681 6.029 18.488 1.00 89.06 558 TYR A N 1
ATOM 4197 C CA . TYR A 1 558 ? -8.706 6.328 17.505 1.00 89.06 558 TYR A CA 1
ATOM 4198 C C . TYR A 1 558 ? -9.817 7.150 18.136 1.00 89.06 558 TYR A C 1
ATOM 4200 O O . TYR A 1 558 ? -10.287 6.818 19.224 1.00 89.06 558 TYR A O 1
ATOM 4208 N N . GLY A 1 559 ? -10.209 8.217 17.444 1.00 90.31 559 GLY A N 1
ATOM 4209 C CA . GLY A 1 559 ? -11.431 8.964 17.718 1.00 90.31 559 GLY A CA 1
ATOM 4210 C C . GLY A 1 559 ? -12.542 8.488 16.787 1.00 90.31 559 GLY A C 1
ATOM 4211 O O . GLY A 1 559 ? -12.279 8.208 15.614 1.00 90.31 559 GLY A O 1
ATOM 4212 N N . TRP A 1 560 ? -13.761 8.373 17.297 1.00 91.44 560 TRP A N 1
ATOM 4213 C CA . TRP A 1 560 ? -14.939 7.913 16.567 1.00 91.44 560 TRP A CA 1
ATOM 4214 C C . TRP A 1 560 ? -16.059 8.943 16.721 1.00 91.44 560 TRP A C 1
ATOM 4216 O O . TRP A 1 560 ? -16.340 9.376 17.833 1.00 91.44 560 TRP A O 1
ATOM 4226 N N . GLU A 1 561 ? -16.672 9.323 15.601 1.00 89.75 561 GLU A N 1
ATOM 4227 C CA . GLU A 1 561 ? -17.901 10.121 15.548 1.00 89.75 561 GLU A CA 1
ATOM 4228 C C . GLU A 1 561 ? -19.144 9.226 15.739 1.00 89.75 561 GLU A C 1
ATOM 4230 O O . GLU A 1 561 ? -19.323 8.240 15.012 1.00 89.75 561 GLU A O 1
ATOM 4235 N N . ASP A 1 562 ? -20.032 9.572 16.668 1.00 85.81 562 ASP A N 1
ATOM 4236 C CA . ASP A 1 562 ? -21.253 8.811 16.968 1.00 85.81 562 ASP A CA 1
ATOM 4237 C C . ASP A 1 562 ? -22.444 9.166 16.047 1.00 85.81 562 ASP A C 1
ATOM 4239 O O . ASP A 1 562 ? -23.386 8.379 15.874 1.00 85.81 562 ASP A O 1
ATOM 4243 N N . ILE A 1 563 ? -22.357 10.300 15.343 1.00 87.75 563 ILE A N 1
ATOM 4244 C CA . ILE A 1 563 ? -23.345 10.749 14.361 1.00 87.75 563 ILE A CA 1
ATOM 4245 C C . ILE A 1 563 ? -22.919 10.363 12.940 1.00 87.75 563 ILE A C 1
ATOM 4247 O O . ILE A 1 563 ? -21.927 10.846 12.396 1.00 87.75 563 ILE A O 1
ATOM 4251 N N . ARG A 1 564 ? -23.764 9.559 12.275 1.00 84.81 564 ARG A N 1
ATOM 4252 C CA . ARG A 1 564 ? -23.584 9.162 10.866 1.00 84.81 564 ARG A CA 1
ATOM 4253 C C . ARG A 1 564 ? -23.278 10.360 9.956 1.00 84.81 564 ARG A C 1
ATOM 4255 O O . ARG A 1 564 ? -24.076 11.290 9.864 1.00 84.81 564 ARG A O 1
ATOM 4262 N N . GLY A 1 565 ? -22.153 10.327 9.240 1.00 77.62 565 GLY A N 1
ATOM 4263 C CA . GLY A 1 565 ? -21.650 11.503 8.510 1.00 77.62 565 GLY A CA 1
ATOM 4264 C C . GLY A 1 565 ? -22.474 11.961 7.295 1.00 77.62 565 GLY A C 1
ATOM 4265 O O . GLY A 1 565 ? -22.221 13.037 6.757 1.00 77.62 565 GLY A O 1
ATOM 4266 N N . ASP A 1 566 ? -23.458 11.178 6.846 1.00 79.88 566 ASP A N 1
ATOM 4267 C CA . ASP A 1 566 ? -24.465 11.603 5.865 1.00 79.88 566 ASP A CA 1
ATOM 4268 C C . ASP A 1 566 ? -25.642 12.367 6.509 1.00 79.88 566 ASP A C 1
ATOM 4270 O O . ASP A 1 566 ? -26.384 13.064 5.820 1.00 79.88 566 ASP A O 1
ATOM 4274 N N . ASN A 1 567 ? -25.749 12.359 7.843 1.00 82.38 567 ASN A N 1
ATOM 4275 C CA . ASN A 1 567 ? -26.520 13.321 8.631 1.00 82.38 567 ASN A CA 1
ATOM 4276 C C . ASN A 1 567 ? -25.690 14.596 8.902 1.00 82.38 567 ASN A C 1
ATOM 4278 O O . ASN A 1 567 ? -25.536 15.044 10.040 1.00 82.38 567 ASN A O 1
ATOM 4282 N N . ALA A 1 568 ? -25.140 15.190 7.839 1.00 70.50 568 ALA A N 1
ATOM 4283 C CA . ALA A 1 568 ? -24.170 16.291 7.895 1.00 70.50 568 ALA A CA 1
ATOM 4284 C C . ALA A 1 568 ? -24.680 17.589 8.565 1.00 70.50 568 ALA A C 1
ATOM 4286 O O . ALA A 1 568 ? -23.892 18.494 8.822 1.00 70.50 568 ALA A O 1
ATOM 4287 N N . ALA A 1 569 ? -25.986 17.696 8.832 1.00 74.56 569 ALA A N 1
ATOM 4288 C CA . ALA A 1 569 ? -26.580 18.803 9.583 1.00 74.56 569 ALA A CA 1
ATOM 4289 C C . ALA A 1 569 ? -26.422 18.666 11.110 1.00 74.56 569 ALA A C 1
ATOM 4291 O O . ALA A 1 569 ? -26.561 19.661 11.813 1.00 74.56 569 ALA A O 1
ATOM 4292 N N . ASN A 1 570 ? -26.165 17.450 11.606 1.00 78.94 570 ASN A N 1
ATOM 4293 C CA . ASN A 1 570 ? -26.006 17.151 13.033 1.00 78.94 570 ASN A CA 1
ATOM 4294 C C . ASN A 1 570 ? -24.603 16.618 13.374 1.00 78.94 570 ASN A C 1
ATOM 4296 O O . ASN A 1 570 ? -24.158 16.820 14.490 1.00 78.94 570 ASN A O 1
ATOM 4300 N N . CYS A 1 571 ? -23.920 15.969 12.423 1.00 82.50 571 CYS A N 1
ATOM 4301 C CA . CYS A 1 571 ? -22.534 15.502 12.546 1.00 82.50 571 CYS A CA 1
ATOM 4302 C C . C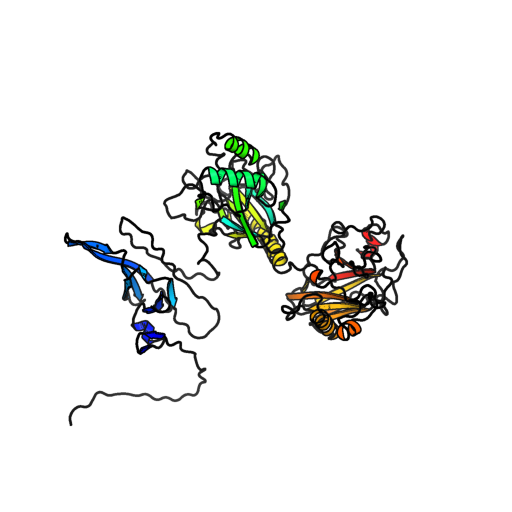YS A 1 571 ? -21.568 16.703 12.552 1.00 82.50 571 CYS A C 1
ATOM 4304 O O . CYS A 1 571 ? -21.366 17.369 11.523 1.00 82.50 571 CYS A O 1
ATOM 4306 N N . ASP A 1 572 ? -21.003 17.012 13.716 1.00 82.62 572 ASP A N 1
ATOM 4307 C CA . ASP A 1 572 ? -20.137 18.170 13.934 1.00 82.62 572 ASP A CA 1
ATOM 4308 C C . ASP A 1 572 ? -18.640 17.862 13.765 1.00 82.62 572 ASP A C 1
ATOM 4310 O O . ASP A 1 572 ? -17.851 18.802 13.597 1.00 82.62 572 ASP A O 1
ATOM 4314 N N . ARG A 1 573 ? -18.301 16.582 13.556 1.00 82.88 573 ARG A N 1
ATOM 4315 C CA . ARG A 1 573 ? -17.037 16.087 12.988 1.00 82.88 573 ARG A CA 1
ATOM 4316 C C . ARG A 1 573 ? -15.864 16.416 13.875 1.00 82.88 573 ARG A C 1
ATOM 4318 O O . ARG A 1 573 ? -14.878 17.008 13.422 1.00 82.88 573 ARG A O 1
ATOM 4325 N N . ASP A 1 574 ? -15.983 16.035 15.130 1.00 84.19 574 ASP A N 1
ATOM 4326 C CA . ASP A 1 574 ? -14.913 16.180 16.092 1.00 84.19 574 ASP A CA 1
ATOM 4327 C C . ASP A 1 574 ? -14.505 14.881 16.780 1.00 84.19 574 ASP A C 1
ATOM 4329 O O . ASP A 1 574 ? -13.568 14.911 17.572 1.00 84.19 574 ASP A O 1
ATOM 4333 N N . PHE A 1 575 ? -15.094 13.742 16.392 1.00 88.50 575 PHE A N 1
ATOM 4334 C CA . PHE A 1 575 ? -14.557 12.398 16.633 1.00 88.50 575 PHE A CA 1
ATOM 4335 C C . PHE A 1 575 ? -14.124 12.149 18.088 1.00 88.50 575 PHE A C 1
ATOM 4337 O O . PHE A 1 575 ? -13.197 11.372 18.346 1.00 88.50 575 PHE A O 1
ATOM 4344 N N . ASN A 1 576 ? -14.740 12.860 19.031 1.00 88.12 576 ASN A N 1
ATOM 4345 C CA . ASN A 1 576 ? -14.427 12.789 20.446 1.00 88.12 576 ASN A CA 1
ATOM 4346 C C . ASN A 1 576 ? -15.433 11.921 21.204 1.00 88.12 576 ASN A C 1
ATOM 4348 O O . ASN A 1 576 ? -15.141 11.544 22.341 1.00 88.12 576 ASN A O 1
ATOM 4352 N N . ASP A 1 577 ? -16.555 11.580 20.552 1.00 89.38 577 ASP A N 1
ATOM 4353 C CA . ASP A 1 577 ? -17.683 10.886 21.160 1.00 89.38 577 ASP A CA 1
ATOM 4354 C C . ASP A 1 577 ? -17.211 9.606 21.844 1.00 89.38 577 ASP A C 1
ATOM 4356 O O . ASP A 1 577 ? -17.403 9.432 23.042 1.00 89.38 577 ASP A O 1
ATOM 4360 N N . ILE A 1 578 ? -16.471 8.765 21.112 1.00 91.69 578 ILE A N 1
ATOM 4361 C CA . ILE A 1 578 ? -15.678 7.678 21.692 1.00 91.69 578 ILE A CA 1
ATOM 4362 C C . ILE A 1 578 ? -14.224 7.805 21.248 1.00 91.69 578 ILE A C 1
ATOM 4364 O O . ILE A 1 578 ? -13.905 7.716 20.061 1.00 91.69 578 ILE A O 1
ATOM 4368 N N . VAL A 1 579 ? -13.316 7.898 22.220 1.00 92.62 579 VAL A N 1
ATOM 4369 C CA . VAL A 1 579 ? -11.875 7.734 21.996 1.00 92.62 579 VAL A CA 1
ATOM 4370 C C . VAL A 1 579 ? -11.400 6.456 22.667 1.00 92.62 579 VAL A C 1
ATOM 4372 O O . VAL A 1 579 ? -11.612 6.249 23.864 1.00 92.62 579 VAL A O 1
ATOM 4375 N N . PHE A 1 580 ? -10.695 5.607 21.924 1.00 93.00 580 PHE A N 1
ATOM 4376 C CA . PHE A 1 580 ? -10.149 4.355 22.443 1.00 93.00 580 PHE A CA 1
ATOM 4377 C C . PHE A 1 580 ? -8.723 4.099 21.953 1.00 93.00 580 PHE A C 1
ATOM 4379 O O . PHE A 1 580 ? -8.299 4.605 20.914 1.00 93.00 580 PHE A O 1
ATOM 4386 N N . SER A 1 581 ? -7.976 3.285 22.700 1.00 90.25 581 SER A N 1
ATOM 4387 C CA . SER A 1 581 ? -6.739 2.668 22.209 1.00 90.25 581 SER A CA 1
ATOM 4388 C C . SER A 1 581 ? -6.978 1.197 21.894 1.00 90.25 581 SER A C 1
ATOM 4390 O O . SER A 1 581 ? -7.703 0.529 22.632 1.00 90.25 581 SER A O 1
ATOM 4392 N N . ILE A 1 582 ? -6.328 0.671 20.856 1.00 90.62 582 ILE A N 1
ATOM 4393 C CA . ILE A 1 582 ? -6.279 -0.771 20.575 1.00 90.62 582 ILE A CA 1
ATOM 4394 C C .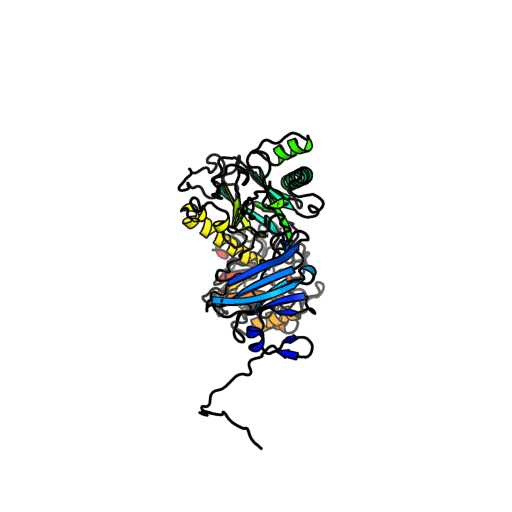 ILE A 1 582 ? -4.828 -1.231 20.401 1.00 90.62 582 ILE A C 1
ATOM 4396 O O . ILE A 1 582 ? -4.006 -0.560 19.777 1.00 90.62 582 ILE A O 1
ATOM 4400 N N . GLY A 1 583 ? -4.498 -2.369 21.008 1.00 88.50 583 GLY A N 1
ATOM 4401 C CA . GLY A 1 583 ? -3.162 -2.961 21.009 1.00 88.50 583 GLY A CA 1
ATOM 4402 C C . GLY A 1 583 ? -3.197 -4.461 20.732 1.00 88.50 583 GLY A C 1
ATOM 4403 O O . GLY A 1 583 ? -4.260 -5.078 20.709 1.00 88.50 583 GLY A O 1
ATOM 4404 N N . GLY A 1 584 ? -2.024 -5.053 20.492 1.00 84.06 584 GLY A N 1
ATOM 4405 C CA . GLY A 1 584 ? -1.927 -6.469 20.113 1.00 84.06 584 GLY A CA 1
ATOM 4406 C C . GLY A 1 584 ? -2.375 -6.768 18.676 1.00 84.06 584 GLY A C 1
ATOM 4407 O O . GLY A 1 584 ? -2.692 -7.908 18.339 1.00 84.06 584 GLY A O 1
ATOM 4408 N N . VAL A 1 585 ? -2.378 -5.744 17.820 1.00 85.44 585 VAL A N 1
ATOM 4409 C CA . VAL A 1 585 ? -2.723 -5.824 16.396 1.00 85.44 585 VAL A CA 1
ATOM 4410 C C . VAL A 1 585 ? -1.689 -5.085 15.537 1.00 85.44 585 VAL A C 1
ATOM 4412 O O . VAL A 1 585 ? -0.949 -4.238 16.043 1.00 85.44 585 VAL A O 1
ATOM 4415 N N . SER A 1 586 ? -1.622 -5.396 14.240 1.00 75.06 586 SER A N 1
ATOM 4416 C CA . SER A 1 586 ? -0.925 -4.568 13.251 1.00 75.06 586 SER A CA 1
ATOM 4417 C C . SER A 1 586 ? -1.677 -3.257 13.024 1.00 75.06 586 SER A C 1
ATOM 4419 O O . SER A 1 586 ? -2.888 -3.185 13.223 1.00 75.06 586 SER A O 1
ATOM 4421 N N . MET A 1 587 ? -0.977 -2.229 12.543 1.00 65.44 587 MET A N 1
ATOM 4422 C CA . MET A 1 587 ? -1.624 -0.977 12.147 1.00 65.44 587 MET A CA 1
ATOM 4423 C C . MET A 1 587 ? -2.574 -1.223 10.968 1.00 65.44 587 MET A C 1
ATOM 4425 O O . MET A 1 587 ? -2.168 -1.808 9.964 1.00 65.44 587 MET A O 1
ATOM 4429 N N . GLY A 1 588 ? -3.815 -0.760 11.100 1.00 59.16 588 GLY A N 1
ATOM 4430 C CA . GLY A 1 588 ? -4.738 -0.574 9.984 1.00 59.16 588 GLY A CA 1
ATOM 4431 C C . GLY A 1 588 ? -4.588 0.827 9.402 1.00 59.16 588 GLY A C 1
ATOM 4432 O O . GLY A 1 588 ? -4.343 1.779 10.146 1.00 59.16 588 GLY A O 1
ATOM 4433 N N . THR A 1 589 ? -4.753 0.985 8.089 1.00 67.81 589 THR A N 1
ATOM 4434 C CA . THR A 1 589 ? -4.775 2.314 7.462 1.00 67.81 589 THR A CA 1
ATOM 4435 C C . THR A 1 589 ? -6.082 3.021 7.805 1.00 67.81 589 THR A C 1
ATOM 4437 O O . THR A 1 589 ? -7.153 2.550 7.436 1.00 67.81 589 THR A O 1
ATOM 4440 N N . ILE A 1 590 ? -6.017 4.148 8.506 1.00 73.94 590 ILE A N 1
ATOM 4441 C CA . ILE A 1 590 ? -7.171 4.989 8.853 1.00 73.94 590 ILE A CA 1
ATOM 4442 C C . ILE A 1 590 ? -6.789 6.445 8.553 1.00 73.94 590 ILE A C 1
ATOM 4444 O O . ILE A 1 590 ? -5.610 6.804 8.606 1.00 73.94 590 ILE A O 1
ATOM 4448 N N . ASP A 1 591 ? -7.761 7.279 8.178 1.00 74.69 591 ASP A N 1
ATOM 4449 C CA . ASP A 1 591 ? -7.499 8.696 7.919 1.00 74.69 591 ASP A CA 1
ATOM 4450 C C . ASP A 1 591 ? -7.077 9.413 9.207 1.00 74.69 591 ASP A C 1
ATOM 4452 O O . ASP A 1 591 ? -7.615 9.156 10.282 1.00 74.69 591 ASP A O 1
ATOM 4456 N N . SER A 1 592 ? -6.115 10.328 9.101 1.00 74.81 592 SER A N 1
ATOM 4457 C CA . SER A 1 592 ? -5.698 11.155 10.229 1.00 74.81 592 SER A CA 1
ATOM 4458 C C . SER A 1 592 ? -6.529 12.431 10.338 1.00 74.81 592 SER A C 1
ATOM 4460 O O . SER A 1 592 ? -7.122 12.906 9.365 1.00 74.81 592 SER A O 1
ATOM 4462 N N . TRP A 1 593 ? -6.483 13.046 11.517 1.00 70.88 593 TRP A N 1
ATOM 4463 C CA . TRP A 1 593 ? -7.078 14.352 11.830 1.00 70.88 593 TRP A CA 1
ATOM 4464 C C . TRP A 1 593 ? -6.779 15.498 10.859 1.00 70.88 593 TRP A C 1
ATOM 4466 O O . TRP A 1 593 ? -7.524 16.479 10.819 1.00 70.88 593 TRP A O 1
ATOM 4476 N N . ASP A 1 594 ? -5.685 15.421 10.104 1.00 68.06 594 ASP A N 1
ATOM 4477 C CA . ASP A 1 594 ? -5.301 16.452 9.135 1.00 68.06 594 ASP A CA 1
ATOM 4478 C C . ASP A 1 594 ? -5.818 16.169 7.719 1.00 68.06 594 ASP A C 1
ATOM 4480 O O . ASP A 1 594 ? -5.798 17.059 6.870 1.00 68.06 594 ASP A O 1
ATOM 4484 N N . LYS A 1 595 ? -6.336 14.959 7.471 1.00 67.62 595 LYS A N 1
ATOM 4485 C CA . LYS A 1 595 ? -7.014 14.584 6.222 1.00 67.62 595 LYS A CA 1
ATOM 4486 C C . LYS A 1 595 ? -8.530 14.796 6.272 1.00 67.62 595 LYS A C 1
ATOM 4488 O O . LYS A 1 595 ? -9.156 14.860 5.217 1.00 67.62 595 LYS A O 1
ATOM 4493 N N . VAL A 1 596 ? -9.121 14.929 7.463 1.00 66.31 596 VAL A N 1
ATOM 4494 C CA . VAL A 1 596 ? -10.562 15.175 7.637 1.00 66.31 596 VAL A CA 1
ATOM 4495 C C . VAL A 1 596 ? -10.817 16.645 8.007 1.00 66.31 596 VAL A C 1
ATOM 4497 O O . VAL A 1 596 ? -10.235 17.138 8.977 1.00 66.31 596 VAL A O 1
ATOM 4500 N N . PRO A 1 597 ? -11.689 17.375 7.278 1.00 62.59 597 PRO A N 1
ATOM 4501 C CA . PRO A 1 597 ? -11.995 18.775 7.568 1.00 62.59 597 PRO A CA 1
ATOM 4502 C C . PRO A 1 597 ? -12.946 18.897 8.765 1.00 62.59 597 PRO A C 1
ATOM 4504 O O . PRO A 1 597 ? -14.163 19.061 8.637 1.00 62.59 597 PRO A O 1
ATOM 4507 N N . THR A 1 598 ? -12.336 18.819 9.939 1.00 64.62 598 THR A N 1
ATOM 4508 C CA . THR A 1 598 ? -12.913 19.107 11.254 1.00 64.62 598 THR A CA 1
ATOM 4509 C C . THR A 1 598 ? -12.895 20.623 11.517 1.00 64.62 598 THR A C 1
ATOM 4511 O O . THR A 1 598 ? -11.969 21.309 11.062 1.00 64.62 598 THR A O 1
ATOM 4514 N N . PRO A 1 599 ? -13.886 21.202 12.222 1.00 69.25 599 PRO A N 1
ATOM 4515 C CA . PRO A 1 599 ? -13.806 22.590 12.673 1.00 69.25 599 PRO A CA 1
ATOM 4516 C C . PRO A 1 599 ? -12.544 22.796 13.524 1.00 69.25 599 PRO A C 1
ATOM 4518 O O . PRO A 1 599 ? -12.307 22.069 14.488 1.00 69.25 599 PRO A O 1
ATOM 4521 N N . SER A 1 600 ? -11.710 23.786 13.193 1.00 62.69 600 SER A N 1
ATOM 4522 C CA . SER A 1 600 ? -10.400 23.970 13.849 1.00 62.69 600 SER A CA 1
ATOM 4523 C C . SER A 1 600 ? -10.496 24.244 15.357 1.00 62.69 600 SER A C 1
ATOM 4525 O O . SER A 1 600 ? -9.554 23.966 16.101 1.00 62.69 600 SER A O 1
ATOM 4527 N N . ASN A 1 601 ? -11.648 24.743 15.806 1.00 66.25 601 ASN A N 1
ATOM 4528 C CA . ASN A 1 601 ? -12.005 24.989 17.199 1.00 66.25 601 ASN A CA 1
ATOM 4529 C C . ASN A 1 601 ? -12.592 23.771 17.940 1.00 66.25 601 ASN A C 1
ATOM 4531 O O . ASN A 1 601 ? -12.844 23.911 19.131 1.00 66.25 601 ASN A O 1
ATOM 4535 N N . LYS A 1 602 ? -12.817 22.631 17.267 1.00 74.69 602 LYS A N 1
ATOM 4536 C CA . LYS A 1 602 ? -13.289 21.367 17.866 1.00 74.69 602 LYS A CA 1
ATOM 4537 C C . LYS A 1 602 ? -12.272 20.213 17.784 1.00 74.69 602 LYS A C 1
ATOM 4539 O O . LYS A 1 602 ? -12.540 19.116 18.248 1.00 74.69 602 LYS A O 1
ATOM 4544 N N . LYS A 1 603 ? -11.067 20.408 17.229 1.00 78.06 603 LYS A N 1
ATOM 4545 C CA . LYS A 1 603 ? -10.047 19.338 17.243 1.00 78.06 603 LYS A CA 1
ATOM 4546 C C . LYS A 1 603 ? -9.693 18.952 18.686 1.00 78.06 603 LYS A C 1
ATOM 4548 O O . LYS A 1 603 ? -9.062 19.749 19.377 1.00 78.06 603 LYS A O 1
ATOM 4553 N N . ILE A 1 604 ? -9.983 17.715 19.107 1.00 76.75 604 ILE A N 1
ATOM 4554 C CA . ILE A 1 604 ? -9.620 17.183 20.439 1.00 76.75 604 ILE A CA 1
ATOM 4555 C C . ILE A 1 604 ? -8.130 17.360 20.765 1.00 76.75 604 ILE A C 1
ATOM 4557 O O . ILE A 1 604 ? -7.774 17.622 21.911 1.00 76.75 604 ILE A O 1
ATOM 4561 N N . LEU A 1 605 ? -7.268 17.296 19.742 1.00 76.12 605 LEU A N 1
ATOM 4562 C CA . LEU A 1 605 ? -5.818 17.510 19.821 1.00 76.12 605 LEU A CA 1
ATOM 4563 C C . LEU A 1 605 ? -5.442 18.923 20.319 1.00 76.12 605 LEU A C 1
ATOM 4565 O O . LEU A 1 605 ? -4.351 19.111 20.849 1.00 76.12 605 LEU A O 1
ATOM 4569 N N . ASN A 1 606 ? -6.345 19.900 20.171 1.00 79.00 606 ASN A N 1
ATOM 4570 C CA . ASN A 1 606 ? -6.198 21.281 20.644 1.00 79.00 606 ASN A CA 1
ATOM 4571 C C . ASN A 1 606 ? -6.787 21.496 22.056 1.00 79.00 606 ASN A C 1
ATOM 4573 O O . ASN A 1 606 ? -6.710 22.607 22.586 1.00 79.00 606 ASN A O 1
ATOM 4577 N N . SER A 1 607 ? -7.411 20.478 22.661 1.00 80.38 607 SER A N 1
ATOM 4578 C CA . SER A 1 607 ? -7.977 20.567 24.011 1.00 80.38 607 SER A CA 1
ATOM 4579 C C . SER A 1 607 ? -6.891 20.500 25.090 1.00 80.38 607 SER A C 1
ATOM 4581 O O . SER A 1 607 ? -5.825 19.912 24.903 1.00 80.38 607 SER A O 1
ATOM 4583 N N . THR A 1 608 ? -7.185 21.028 26.279 1.00 84.06 608 THR A N 1
ATOM 4584 C CA . THR A 1 608 ? -6.324 20.860 27.464 1.00 84.06 608 THR A CA 1
ATOM 4585 C C . THR A 1 608 ? -6.270 19.414 27.968 1.00 84.06 608 THR A C 1
ATOM 4587 O O . THR A 1 608 ? -5.380 19.084 28.749 1.00 84.06 608 THR A O 1
ATOM 4590 N N . LEU A 1 609 ? -7.196 18.555 27.525 1.00 85.25 609 LEU A N 1
ATOM 4591 C CA . LEU A 1 609 ? -7.250 17.137 27.876 1.00 85.25 609 LEU A CA 1
ATOM 4592 C C . LEU A 1 609 ? -6.434 16.254 26.922 1.00 85.25 609 LEU A C 1
ATOM 4594 O O . LEU A 1 609 ? -6.132 15.123 27.292 1.00 85.25 609 LEU A O 1
ATOM 4598 N N . ALA A 1 610 ? -6.027 16.748 25.745 1.00 82.56 610 ALA A N 1
ATOM 4599 C CA . ALA A 1 610 ? -5.341 15.966 24.710 1.00 82.56 610 ALA A CA 1
ATOM 4600 C C . ALA A 1 610 ? -4.175 15.129 25.267 1.00 82.56 610 ALA A C 1
ATOM 4602 O O . ALA A 1 610 ? -4.111 13.922 25.047 1.00 82.56 610 ALA A O 1
ATOM 4603 N N . THR A 1 611 ? -3.302 15.741 26.073 1.00 80.94 611 THR A N 1
ATOM 4604 C CA . THR A 1 611 ? -2.183 15.038 26.718 1.00 80.94 611 THR A CA 1
ATOM 4605 C C . THR A 1 611 ? -2.648 13.909 27.637 1.00 80.94 611 THR A C 1
ATOM 4607 O O . THR A 1 611 ? -2.044 12.851 27.624 1.00 80.94 611 THR A O 1
ATOM 4610 N N . SER A 1 612 ? -3.715 14.088 28.417 1.00 84.69 612 SER A N 1
ATOM 4611 C CA . SER A 1 612 ? -4.240 13.033 29.297 1.00 84.69 612 SER A CA 1
ATOM 4612 C C . SER A 1 612 ? -4.961 11.923 28.531 1.00 84.69 612 SER A C 1
ATOM 4614 O O . SER A 1 612 ? -4.973 10.778 28.969 1.00 84.69 612 SER A O 1
ATOM 4616 N N . ILE A 1 613 ? -5.576 12.250 27.394 1.00 82.62 613 ILE A N 1
ATOM 4617 C CA . ILE A 1 613 ? -6.316 11.295 26.563 1.00 82.62 613 ILE A CA 1
ATOM 4618 C C . ILE A 1 613 ? -5.347 10.402 25.786 1.00 82.62 613 ILE A C 1
ATOM 4620 O O . ILE A 1 613 ? -5.556 9.189 25.731 1.00 82.62 613 ILE A O 1
ATOM 4624 N N . PHE A 1 614 ? -4.276 10.978 25.236 1.00 77.12 614 PHE A N 1
ATOM 4625 C CA . PHE A 1 614 ? -3.393 10.307 24.281 1.00 77.12 614 PHE A CA 1
ATOM 4626 C C . PHE A 1 614 ? -2.016 9.880 24.834 1.00 77.12 614 PHE A C 1
ATOM 4628 O O . PHE A 1 614 ? -1.325 9.109 24.166 1.00 77.12 614 PHE A O 1
ATOM 4635 N N . VAL A 1 615 ? -1.621 10.315 26.039 1.00 67.75 615 VAL A N 1
ATOM 4636 C CA . VAL A 1 615 ? -0.425 9.823 26.767 1.00 67.75 615 VAL A CA 1
ATOM 4637 C C . VAL A 1 615 ? -0.826 8.844 27.877 1.00 67.75 615 VAL A C 1
ATOM 4639 O O . VAL A 1 615 ? -0.041 7.899 28.101 1.00 67.75 615 VAL A O 1
#

Solvent-accessible surface area (backbone atoms only — not comparable to full-atom values): 34105 Å² total; per-residue (Å²): 129,90,80,85,87,76,87,86,86,87,82,91,79,92,76,90,73,95,76,79,88,73,86,78,63,68,49,75,58,91,95,45,79,42,46,74,74,56,51,61,76,67,38,57,44,74,40,83,91,77,23,32,36,39,38,57,50,68,91,66,90,58,47,56,41,52,41,60,28,72,41,68,48,101,86,70,47,82,40,78,26,78,63,27,34,28,39,38,36,39,45,88,88,73,49,77,45,68,40,78,44,60,43,92,60,57,79,46,42,35,58,46,69,77,70,87,88,76,87,82,90,84,75,60,70,47,85,80,82,88,71,93,64,99,74,83,74,79,57,80,64,83,89,77,95,74,86,84,84,83,89,70,94,74,40,84,92,34,42,20,35,28,36,33,27,82,82,14,36,36,35,41,33,51,41,34,32,52,32,89,55,43,21,20,38,23,30,21,42,48,80,81,45,83,84,37,62,61,56,33,72,66,32,52,47,51,45,36,47,23,15,55,61,61,54,84,51,11,30,66,72,43,48,44,74,68,24,20,36,75,46,76,54,57,56,98,88,47,67,59,48,39,35,89,89,33,60,57,80,66,74,46,73,48,69,82,40,61,54,68,40,47,31,32,46,38,34,25,27,40,50,45,50,66,60,50,38,57,32,51,78,67,72,45,88,68,53,85,50,42,46,68,47,31,23,32,46,70,41,38,84,82,58,95,71,88,64,91,46,48,46,26,25,19,72,67,79,70,32,33,36,36,19,24,49,71,53,56,86,74,56,87,63,80,44,34,48,39,27,46,24,34,38,45,33,39,38,43,37,38,49,41,46,34,87,76,73,30,31,88,91,42,47,44,78,76,31,66,60,33,65,73,46,50,53,51,51,53,48,52,50,48,49,54,30,51,43,44,68,75,45,70,49,38,31,36,30,35,31,29,90,81,19,43,35,34,44,32,52,24,30,33,51,31,96,47,52,25,21,30,26,37,20,50,46,81,92,46,88,89,46,58,60,57,34,50,67,34,41,21,50,46,26,53,27,13,72,64,69,42,51,46,10,30,70,75,46,47,34,80,69,34,18,29,69,42,81,62,58,55,100,87,44,61,53,51,56,35,74,54,57,83,64,76,44,78,43,63,36,54,54,66,41,43,31,39,40,40,34,13,21,59,35,43,52,68,51,33,42,77,39,41,64,41,21,70,53,77,87,44,96,46,25,53,35,28,66,40,31,38,30,20,72,29,25,67,71,28,103,70,67,12,61,41,44,30,26,59,39,62,97,76,52,68,57,40,39,35,23,24,44,61,50,61,52,61,49,58,92,74,34,74,58,43,30,41,27,42,23,35,34,53,42,46,50,47,69,35,57,54,54,40,69,87,79,45,97,43,53,85,91,50,44,52,82,76,42,94,53,30,63,72,53,75,104

Radius of gyration: 32.53 Å; Cα contacts (8 Å, |Δi|>4): 1331; chains: 1; bounding box: 70×106×92 Å